Protein AF-A0A949ZL64-F1 (afdb_monomer)

Structure (mmCIF, N/CA/C/O backbone):
data_AF-A0A949ZL64-F1
#
_entry.id   AF-A0A949ZL64-F1
#
loop_
_atom_site.group_PDB
_atom_site.id
_atom_site.type_symbol
_atom_site.label_atom_id
_atom_site.label_alt_id
_atom_site.label_comp_id
_atom_site.label_asym_id
_atom_site.label_entity_id
_atom_site.label_seq_id
_atom_site.pdbx_PDB_ins_code
_atom_site.Cartn_x
_atom_site.Cartn_y
_atom_site.Cartn_z
_atom_site.occupancy
_atom_site.B_iso_or_equiv
_atom_site.auth_seq_id
_atom_site.auth_comp_id
_atom_site.auth_asym_id
_atom_site.auth_atom_id
_atom_site.pdbx_PDB_model_num
ATOM 1 N N . MET A 1 1 ? -40.498 -70.012 92.029 1.00 39.44 1 MET A N 1
ATOM 2 C CA . MET A 1 1 ? -39.501 -69.033 91.533 1.00 39.44 1 MET A CA 1
ATOM 3 C C . MET A 1 1 ? -40.290 -67.925 90.836 1.00 39.44 1 MET A C 1
ATOM 5 O O . MET A 1 1 ? -40.950 -68.224 89.860 1.00 39.44 1 MET A O 1
ATOM 9 N N . SER A 1 2 ? -40.611 -66.829 91.538 1.00 38.97 2 SER A N 1
ATOM 10 C CA . SER A 1 2 ? -39.966 -65.500 91.406 1.00 38.97 2 SER A CA 1
ATOM 11 C C . SER A 1 2 ? -40.132 -64.888 90.006 1.00 38.97 2 SER A C 1
ATOM 13 O O . SER A 1 2 ? -39.756 -65.540 89.050 1.00 38.97 2 SER A O 1
ATOM 15 N N . ARG A 1 3 ? -40.558 -63.645 89.763 1.00 43.00 3 ARG A N 1
ATOM 16 C CA . ARG A 1 3 ? -40.977 -62.482 90.564 1.00 43.00 3 ARG A CA 1
ATOM 17 C C . ARG A 1 3 ? -41.488 -61.445 89.539 1.00 43.00 3 ARG A C 1
ATOM 19 O O . ARG A 1 3 ? -40.850 -61.250 88.518 1.00 43.00 3 ARG A O 1
ATOM 26 N N . THR A 1 4 ? -42.602 -60.791 89.851 1.00 46.31 4 THR A N 1
ATOM 27 C CA . THR A 1 4 ? -42.777 -59.326 89.854 1.00 46.31 4 THR A CA 1
ATOM 28 C C . THR A 1 4 ? -42.333 -58.447 88.656 1.00 46.31 4 THR A C 1
ATOM 30 O O . THR A 1 4 ? -41.154 -58.318 88.358 1.00 46.31 4 THR A O 1
ATOM 33 N N . ARG A 1 5 ? -43.304 -57.612 88.235 1.00 47.88 5 ARG A N 1
ATOM 34 C CA . ARG A 1 5 ? -43.222 -56.245 87.657 1.00 47.88 5 ARG A CA 1
ATOM 35 C C . ARG A 1 5 ? -43.109 -56.104 86.135 1.00 47.88 5 ARG A C 1
ATOM 37 O O . ARG A 1 5 ? -42.028 -56.203 85.582 1.00 47.88 5 ARG A O 1
ATOM 44 N N . LEU A 1 6 ? -44.204 -55.646 85.518 1.00 48.44 6 LEU A N 1
ATOM 45 C CA . LEU A 1 6 ? -44.169 -54.634 84.446 1.00 48.44 6 LEU A CA 1
ATOM 46 C C . LEU A 1 6 ? -45.516 -53.885 84.351 1.00 48.44 6 LEU A C 1
ATOM 48 O O . LEU A 1 6 ? -46.134 -53.749 83.304 1.00 48.44 6 LEU A O 1
ATOM 52 N N . ILE A 1 7 ? -45.963 -53.354 85.495 1.00 53.34 7 ILE A N 1
ATOM 53 C CA . ILE A 1 7 ? -46.906 -52.228 85.559 1.00 53.34 7 ILE A CA 1
ATOM 54 C C . ILE A 1 7 ? -46.050 -50.968 85.367 1.00 53.34 7 ILE A C 1
ATOM 56 O O . ILE A 1 7 ? -45.622 -50.353 86.338 1.00 53.34 7 ILE A O 1
ATOM 60 N N . ALA A 1 8 ? -45.673 -50.661 84.126 1.00 53.50 8 ALA A N 1
ATOM 61 C CA . ALA A 1 8 ? -44.823 -49.502 83.817 1.00 53.50 8 ALA A CA 1
ATOM 62 C C . ALA A 1 8 ? -45.198 -48.778 82.512 1.00 53.50 8 ALA A C 1
ATOM 64 O O . ALA A 1 8 ? -44.499 -47.859 82.106 1.00 53.50 8 ALA A O 1
ATOM 65 N N . PHE A 1 9 ? -46.312 -49.145 81.870 1.00 52.34 9 PHE A N 1
ATOM 66 C CA . PHE A 1 9 ? -46.783 -48.474 80.653 1.00 52.34 9 PHE A CA 1
ATOM 67 C C . PHE A 1 9 ? -47.848 -47.375 80.855 1.00 52.34 9 PHE A C 1
ATOM 69 O O . PHE A 1 9 ? -47.770 -46.378 80.138 1.00 52.34 9 PHE A O 1
ATOM 76 N N . PRO A 1 10 ? -48.784 -47.426 81.832 1.00 54.94 10 PRO A N 1
ATOM 77 C CA . PRO A 1 10 ? -49.753 -46.333 81.979 1.00 54.94 10 PRO A CA 1
ATOM 78 C C . PRO A 1 10 ? -49.163 -45.092 82.674 1.00 54.94 10 PRO A C 1
ATOM 80 O O . PRO A 1 10 ? -49.636 -43.980 82.452 1.00 54.94 10 PRO A O 1
ATOM 83 N N . ALA A 1 11 ? -48.095 -45.252 83.467 1.00 55.69 11 ALA A N 1
ATOM 84 C CA . ALA A 1 11 ? -47.446 -44.141 84.167 1.00 55.69 11 ALA A CA 1
ATOM 85 C C . ALA A 1 11 ? -46.645 -43.226 83.222 1.00 55.69 11 ALA A C 1
ATOM 87 O O . ALA A 1 11 ? -46.622 -42.013 83.419 1.00 55.69 11 ALA A O 1
ATOM 88 N N . LEU A 1 12 ? -46.047 -43.779 82.158 1.00 56.66 12 LEU A N 1
ATOM 89 C CA . LEU A 1 12 ? -45.279 -42.996 81.186 1.00 56.66 12 LEU A CA 1
ATOM 90 C C . LEU A 1 12 ? -46.196 -42.159 80.274 1.00 56.66 12 LEU A C 1
ATOM 92 O O . LEU A 1 12 ? -45.883 -41.012 79.969 1.00 56.66 12 LEU A O 1
ATOM 96 N N . ALA A 1 13 ? -47.363 -42.697 79.899 1.00 59.25 13 ALA A N 1
ATOM 97 C CA . ALA A 1 13 ? -48.357 -41.975 79.102 1.00 59.25 13 ALA A CA 1
ATOM 98 C C . ALA A 1 13 ? -49.019 -40.832 79.892 1.00 59.25 13 ALA A C 1
ATOM 100 O O . ALA A 1 13 ? -49.202 -39.739 79.358 1.00 59.25 13 ALA A O 1
ATOM 101 N N . ALA A 1 14 ? -49.309 -41.046 81.181 1.00 62.88 14 ALA A N 1
ATOM 102 C CA . ALA A 1 14 ? -49.821 -39.994 82.058 1.00 62.88 14 ALA A CA 1
ATOM 103 C C . ALA A 1 14 ? -48.777 -38.887 82.298 1.00 62.88 14 ALA A C 1
ATOM 105 O O . ALA A 1 14 ? -49.118 -37.706 82.296 1.00 62.88 14 ALA A O 1
ATOM 106 N N . MET A 1 15 ? -47.496 -39.247 82.427 1.00 62.47 15 MET A N 1
ATOM 107 C CA . MET A 1 15 ? -46.414 -38.276 82.606 1.00 62.47 15 MET A CA 1
ATOM 108 C C . MET A 1 15 ? -46.145 -37.459 81.330 1.00 62.47 15 MET A C 1
ATOM 110 O O . MET A 1 15 ? -45.867 -36.266 81.426 1.00 62.47 15 MET A O 1
ATOM 114 N N . LEU A 1 16 ? -46.320 -38.047 80.139 1.00 61.97 16 LEU A N 1
ATOM 115 C CA . LEU A 1 16 ? -46.218 -37.323 78.866 1.00 61.97 16 LEU A CA 1
ATOM 116 C C . LEU A 1 16 ? -47.398 -36.357 78.652 1.00 61.97 16 LEU A C 1
ATOM 118 O O . LEU A 1 16 ? -47.202 -35.241 78.178 1.00 61.97 16 LEU A O 1
ATOM 122 N N . LEU A 1 17 ? -48.612 -36.742 79.061 1.00 61.22 17 LEU A N 1
ATOM 123 C CA . LEU A 1 17 ? -49.796 -35.875 79.005 1.00 61.22 17 LEU A CA 1
ATOM 124 C C . LEU A 1 17 ? -49.705 -34.698 79.986 1.00 61.22 17 LEU A C 1
ATOM 126 O O . LEU A 1 17 ? -50.062 -33.578 79.627 1.00 61.22 17 LEU A O 1
ATOM 130 N N . VAL A 1 18 ? -49.160 -34.915 81.188 1.00 66.25 18 VAL A N 1
ATOM 131 C CA . VAL A 1 18 ? -48.896 -33.835 82.154 1.00 66.25 18 VAL A CA 1
ATOM 132 C C . VAL A 1 18 ? -47.763 -32.921 81.674 1.00 66.25 18 VAL A C 1
ATOM 134 O O . VAL A 1 18 ? -47.855 -31.709 81.848 1.00 66.25 18 VAL A O 1
ATOM 137 N N . PHE A 1 19 ? -46.737 -33.454 81.002 1.00 65.00 19 PHE A N 1
ATOM 138 C CA . PHE A 1 19 ? -45.655 -32.647 80.426 1.00 65.00 19 PHE A CA 1
ATOM 139 C C . PHE A 1 19 ? -46.136 -31.771 79.256 1.00 65.00 19 PHE A C 1
ATOM 141 O O . PHE A 1 19 ? -45.794 -30.591 79.184 1.00 65.00 19 PHE A O 1
ATOM 148 N N . VAL A 1 20 ? -46.999 -32.298 78.381 1.00 62.88 20 VAL A N 1
ATOM 149 C CA . VAL A 1 20 ? -47.600 -31.520 77.283 1.00 62.88 20 VAL A CA 1
ATOM 150 C C . VAL A 1 20 ? -48.593 -30.479 77.816 1.00 62.88 20 VAL A C 1
ATOM 152 O O . VAL A 1 20 ? -48.580 -29.341 77.349 1.00 62.88 20 VAL A O 1
ATOM 155 N N . ALA A 1 21 ? -49.384 -30.803 78.845 1.00 59.06 21 ALA A N 1
ATOM 156 C CA . ALA A 1 21 ? -50.302 -29.851 79.478 1.00 59.06 21 ALA A CA 1
ATOM 157 C C . ALA A 1 21 ? -49.583 -28.763 80.306 1.00 59.06 21 ALA A C 1
ATOM 159 O O . ALA A 1 21 ? -50.067 -27.636 80.380 1.00 59.06 21 ALA A O 1
ATOM 160 N N . ALA A 1 22 ? -48.411 -29.056 80.885 1.00 57.75 22 ALA A N 1
ATOM 161 C CA . ALA A 1 22 ? -47.600 -28.079 81.619 1.00 57.75 22 ALA A CA 1
ATOM 162 C C . ALA A 1 22 ? -46.800 -27.133 80.699 1.00 57.75 22 ALA A C 1
ATOM 164 O O . ALA A 1 22 ? -46.472 -26.016 81.110 1.00 57.75 22 ALA A O 1
ATOM 165 N N . HIS A 1 23 ? -46.521 -27.545 79.454 1.00 57.00 23 HIS A N 1
ATOM 166 C CA . HIS A 1 23 ? -45.804 -26.733 78.462 1.00 57.00 23 HIS A CA 1
ATOM 167 C C . HIS A 1 23 ? -46.700 -26.025 77.433 1.00 57.00 23 HIS A C 1
ATOM 169 O O . HIS A 1 23 ? -46.235 -25.097 76.772 1.00 57.00 23 HIS A O 1
ATOM 175 N N . TYR A 1 24 ? -47.994 -26.348 77.360 1.00 45.16 24 TYR A N 1
ATOM 176 C CA . TYR A 1 24 ? -48.993 -25.537 76.658 1.00 45.16 24 TYR A CA 1
ATOM 177 C C . TYR A 1 24 ? -49.557 -24.452 77.587 1.00 45.16 24 TYR A C 1
ATOM 179 O O . TYR A 1 24 ? -50.686 -24.522 78.067 1.00 45.16 24 TYR A O 1
ATOM 187 N N . ARG A 1 25 ? -48.771 -23.402 77.845 1.00 47.44 25 ARG A N 1
ATOM 188 C CA . ARG A 1 25 ? -49.347 -22.139 78.328 1.00 47.44 25 ARG A CA 1
ATOM 189 C C . ARG A 1 25 ? -49.959 -21.425 77.122 1.00 47.44 25 ARG A C 1
ATOM 191 O O . ARG A 1 25 ? -49.195 -21.029 76.241 1.00 47.44 25 ARG A O 1
ATOM 198 N N . PRO A 1 26 ? -51.288 -21.227 77.046 1.00 41.53 26 PRO A N 1
ATOM 199 C CA . PRO A 1 26 ? -51.843 -20.353 76.032 1.00 41.53 26 PRO A CA 1
ATOM 200 C C . PRO A 1 26 ? -51.356 -18.947 76.371 1.00 41.53 26 PRO A C 1
ATOM 202 O O . PRO A 1 26 ? -51.778 -18.341 77.356 1.00 41.53 26 PRO A O 1
ATOM 205 N N . THR A 1 27 ? -50.425 -18.422 75.582 1.00 37.09 27 THR A N 1
ATOM 206 C CA . THR A 1 27 ? -50.165 -16.990 75.564 1.00 37.09 27 THR A CA 1
ATOM 207 C C . THR A 1 27 ? -51.417 -16.337 74.999 1.00 37.09 27 THR A C 1
ATOM 209 O O . THR A 1 27 ? -51.608 -16.219 73.791 1.00 37.09 27 THR A O 1
ATOM 212 N N . ALA A 1 28 ? -52.316 -15.946 75.903 1.00 37.62 28 ALA A N 1
ATOM 213 C CA . ALA A 1 28 ? -53.356 -14.986 75.610 1.00 37.62 28 ALA A CA 1
ATOM 214 C C . ALA A 1 28 ? -52.658 -13.743 75.049 1.00 37.62 28 ALA A C 1
ATOM 216 O O . ALA A 1 28 ? -52.038 -12.968 75.778 1.00 37.62 28 ALA A O 1
ATOM 217 N N . ARG A 1 29 ? -52.706 -13.582 73.724 1.00 32.38 29 ARG A N 1
ATOM 218 C CA . ARG A 1 29 ? -52.407 -12.314 73.070 1.00 32.38 29 ARG A CA 1
ATOM 219 C C . ARG A 1 29 ? -53.444 -11.336 73.605 1.00 32.38 29 ARG A C 1
ATOM 221 O O . ARG A 1 29 ? -54.578 -11.313 73.136 1.00 32.38 29 ARG A O 1
ATOM 228 N N . ALA A 1 30 ? -53.060 -10.556 74.608 1.00 33.50 30 ALA A N 1
ATOM 229 C CA . ALA A 1 30 ? -53.744 -9.319 74.919 1.00 33.50 30 ALA A CA 1
ATOM 230 C C . ALA A 1 30 ? -53.714 -8.490 73.630 1.00 33.50 30 ALA A C 1
ATOM 232 O O . ALA A 1 30 ? -52.664 -7.985 73.227 1.00 33.50 30 ALA A O 1
ATOM 233 N N . SER A 1 31 ? -54.844 -8.426 72.925 1.00 34.91 31 SER A N 1
ATOM 234 C CA . SER A 1 31 ? -55.021 -7.479 71.838 1.00 34.91 31 SER A CA 1
ATOM 235 C C . SER A 1 31 ? -54.909 -6.100 72.468 1.00 34.91 31 SER A C 1
ATOM 237 O O . SER A 1 31 ? -55.838 -5.632 73.126 1.00 34.91 31 SER A O 1
ATOM 239 N N . THR A 1 32 ? -53.756 -5.459 72.314 1.00 39.53 32 THR A N 1
ATOM 240 C CA . THR A 1 32 ? -53.641 -4.020 72.508 1.00 39.53 32 THR A CA 1
ATOM 241 C C . THR A 1 32 ? -54.648 -3.418 71.538 1.00 39.53 32 THR A C 1
ATOM 243 O O . THR A 1 32 ? -54.451 -3.463 70.323 1.00 39.53 32 THR A O 1
ATOM 246 N N . ALA A 1 33 ? -55.796 -2.992 72.063 1.00 43.12 33 ALA A N 1
ATOM 247 C CA . ALA A 1 33 ? -56.895 -2.453 71.285 1.00 43.12 33 ALA A CA 1
ATOM 248 C C . ALA A 1 33 ? -56.421 -1.147 70.640 1.00 43.12 33 ALA A C 1
ATOM 250 O O . ALA A 1 33 ? -56.520 -0.069 71.221 1.00 43.12 33 ALA A O 1
ATOM 251 N N . ARG A 1 34 ? -55.837 -1.246 69.441 1.00 57.81 34 ARG A N 1
ATOM 252 C CA . ARG A 1 34 ? -55.528 -0.084 68.614 1.00 57.81 34 ARG A CA 1
ATOM 253 C C . ARG A 1 34 ? -56.856 0.593 68.288 1.00 57.81 34 ARG A C 1
ATOM 255 O O . ARG A 1 34 ? -57.747 -0.038 67.720 1.00 57.81 34 ARG A O 1
ATOM 262 N N . ARG A 1 35 ? -56.999 1.863 68.676 1.00 61.69 35 ARG A N 1
ATOM 263 C CA . ARG A 1 35 ? -58.206 2.656 68.420 1.00 61.69 35 ARG A CA 1
ATOM 264 C C . ARG A 1 35 ? -58.397 2.789 66.907 1.00 61.69 35 ARG A C 1
ATOM 266 O O . ARG A 1 35 ? -57.575 3.404 66.227 1.00 61.69 35 ARG A O 1
ATOM 273 N N . VAL A 1 36 ? -59.459 2.174 66.394 1.00 69.88 36 VAL A N 1
ATOM 274 C CA . VAL A 1 36 ? -59.884 2.313 64.996 1.00 69.88 36 VAL A CA 1
ATOM 275 C C . VAL A 1 36 ? -60.433 3.726 64.814 1.00 69.88 36 VAL A C 1
ATOM 277 O O . VAL A 1 36 ? -61.291 4.148 65.589 1.00 69.88 36 VAL A O 1
ATOM 280 N N . LEU A 1 37 ? -59.923 4.463 63.827 1.00 75.38 37 LEU A N 1
ATOM 281 C CA . LEU A 1 37 ? -60.405 5.808 63.500 1.00 75.38 37 LEU A CA 1
ATOM 282 C C . LEU A 1 37 ? -61.647 5.736 62.603 1.00 75.38 37 LEU A C 1
ATOM 284 O O . LEU A 1 37 ? -62.651 6.380 62.891 1.00 75.38 37 LEU A O 1
ATOM 288 N N . TYR A 1 38 ? -61.578 4.944 61.533 1.00 78.69 38 TYR A N 1
ATOM 289 C CA . TYR A 1 38 ? -62.667 4.682 60.589 1.00 78.69 38 TYR A CA 1
ATOM 290 C C . TYR A 1 38 ? -62.340 3.436 59.750 1.00 78.69 38 TYR A C 1
ATOM 292 O O . TYR A 1 38 ? -61.216 2.930 59.779 1.00 78.69 38 TYR A O 1
ATOM 300 N N . TYR A 1 39 ? -63.329 2.928 59.025 1.00 80.38 39 TYR A N 1
ATOM 301 C CA . TYR A 1 39 ? -63.223 1.800 58.107 1.00 80.38 39 TYR A CA 1
ATOM 302 C C . TYR A 1 39 ? -63.316 2.295 56.660 1.00 80.38 39 TYR A C 1
ATOM 304 O O . TYR A 1 39 ? -64.099 3.206 56.387 1.00 80.38 39 TYR A O 1
ATOM 312 N N . VAL A 1 40 ? -62.544 1.696 55.752 1.00 82.19 40 VAL A N 1
ATOM 313 C CA . VAL A 1 40 ? -62.477 2.076 54.327 1.00 82.19 40 VAL A CA 1
ATOM 314 C C . VAL A 1 40 ? -62.749 0.863 53.439 1.00 82.19 40 VAL A C 1
ATOM 316 O O . VAL A 1 40 ? -62.419 -0.266 53.820 1.00 82.19 40 VAL A O 1
ATOM 319 N N . ASP A 1 41 ? -63.357 1.094 52.276 1.00 78.75 41 ASP A N 1
ATOM 320 C CA . ASP A 1 41 ? -63.458 0.098 51.206 1.00 78.75 41 ASP A CA 1
ATOM 321 C C . ASP A 1 41 ? -62.117 -0.002 50.443 1.00 78.75 41 ASP A C 1
ATOM 323 O O . ASP A 1 41 ? -61.644 1.009 49.920 1.00 78.75 41 ASP A O 1
ATOM 327 N N . PRO A 1 42 ? -61.485 -1.190 50.350 1.00 70.81 42 PRO A N 1
ATOM 328 C CA . PRO A 1 42 ? -60.239 -1.376 49.606 1.00 70.81 42 PRO A CA 1
ATOM 329 C C . PRO A 1 42 ? -60.293 -0.955 48.131 1.00 70.81 42 PRO A C 1
ATOM 331 O O . PRO A 1 42 ? -59.243 -0.663 47.563 1.00 70.81 42 PRO A O 1
ATOM 334 N N . MET A 1 43 ? -61.479 -0.949 47.511 1.00 75.38 43 MET A N 1
ATOM 335 C CA . MET A 1 43 ? -61.650 -0.596 46.095 1.00 75.38 43 MET A CA 1
ATOM 336 C C . MET A 1 43 ? -62.024 0.875 45.870 1.00 75.38 43 MET A C 1
ATOM 338 O O . MET A 1 43 ? -61.631 1.439 44.850 1.00 75.38 43 MET A O 1
ATOM 342 N N . HIS A 1 44 ? -62.704 1.516 46.825 1.00 71.94 44 HIS A N 1
ATOM 343 C CA . HIS A 1 44 ? -63.059 2.938 46.778 1.00 71.94 44 HIS A CA 1
ATOM 344 C C . HIS A 1 44 ? -62.582 3.654 48.056 1.00 71.94 44 HIS A C 1
ATOM 346 O O . HIS A 1 44 ? -63.337 3.785 49.024 1.00 71.94 44 HIS A O 1
ATOM 352 N N . PRO A 1 45 ? -61.334 4.165 48.070 1.00 67.38 45 PRO A N 1
ATOM 353 C CA . PRO A 1 45 ? -60.716 4.768 49.257 1.00 67.38 45 PRO A CA 1
ATOM 354 C C . PRO A 1 45 ? -61.449 5.997 49.824 1.00 67.38 45 PRO A C 1
ATOM 356 O O . PRO A 1 45 ? -61.211 6.392 50.970 1.00 67.38 45 PRO A O 1
ATOM 359 N N . ASP A 1 46 ? -62.328 6.608 49.028 1.00 71.38 46 ASP A N 1
ATOM 360 C CA . ASP A 1 46 ? -63.094 7.798 49.398 1.00 71.38 46 ASP A CA 1
ATOM 361 C C . ASP A 1 46 ? -64.275 7.482 50.334 1.00 71.38 46 ASP A C 1
ATOM 363 O O . ASP A 1 46 ? -64.705 8.354 51.097 1.00 71.38 46 ASP A O 1
ATOM 367 N N . TYR A 1 47 ? -64.771 6.237 50.350 1.00 73.50 47 TYR A N 1
ATOM 368 C CA . TYR A 1 47 ? -65.845 5.822 51.253 1.00 73.50 47 TYR A CA 1
ATOM 369 C C . TYR A 1 47 ? -65.300 5.487 52.648 1.00 73.50 47 TYR A C 1
ATOM 371 O O . TYR A 1 47 ? -64.524 4.547 52.835 1.00 73.50 47 TYR A O 1
ATOM 379 N N . LYS A 1 48 ? -65.740 6.249 53.658 1.00 78.94 48 LYS A N 1
ATOM 380 C CA . LYS A 1 48 ? -65.320 6.103 55.061 1.00 78.94 48 LYS A CA 1
ATOM 381 C C . LYS A 1 48 ? -66.527 5.857 55.957 1.00 78.94 48 LYS A C 1
ATOM 383 O O . LYS A 1 48 ? -67.450 6.665 55.997 1.00 78.94 48 LYS A O 1
ATOM 388 N N . SER A 1 49 ? -66.491 4.777 56.731 1.00 74.00 49 SER A N 1
ATOM 389 C CA . SER A 1 49 ? -67.532 4.433 57.706 1.00 74.00 49 SER A CA 1
ATOM 390 C C . SER A 1 49 ? -66.979 4.437 59.128 1.00 74.00 49 SER A C 1
ATOM 392 O O . SER A 1 49 ? -65.876 3.961 59.386 1.00 74.00 49 SER A O 1
ATOM 394 N N . SER A 1 50 ? -67.764 4.920 60.090 1.00 74.94 50 SER A N 1
ATOM 395 C CA . SER A 1 50 ? -67.441 4.832 61.521 1.00 74.94 50 SER A CA 1
ATOM 396 C C . SER A 1 50 ? -67.790 3.471 62.138 1.00 74.94 50 SER A C 1
ATOM 398 O O . SER A 1 50 ? -67.406 3.195 63.274 1.00 74.94 50 SER A O 1
ATOM 400 N N . LYS A 1 51 ? -68.501 2.607 61.400 1.00 74.75 51 LYS A N 1
ATOM 401 C CA . LYS A 1 51 ? -68.941 1.280 61.852 1.00 74.75 51 LYS A CA 1
ATOM 402 C C . LYS A 1 51 ? -68.390 0.174 60.943 1.00 74.75 51 LYS A C 1
ATOM 404 O O . LYS A 1 51 ? -68.351 0.365 59.725 1.00 74.75 51 LYS A O 1
ATOM 409 N N . PRO A 1 52 ? -68.017 -0.989 61.506 1.00 77.25 52 PRO A N 1
ATOM 410 C CA . PRO A 1 52 ? -67.688 -2.160 60.703 1.00 77.25 52 PRO A CA 1
ATOM 411 C C . PRO A 1 52 ? -68.926 -2.605 59.918 1.00 77.25 52 PRO A C 1
ATOM 413 O O . PRO A 1 52 ? -70.036 -2.609 60.449 1.00 77.25 52 PRO A O 1
ATOM 416 N N . GLY A 1 53 ? -68.739 -2.981 58.657 1.00 77.50 53 GLY A N 1
ATOM 417 C CA . GLY A 1 53 ? -69.848 -3.350 57.787 1.00 77.50 53 GLY A CA 1
ATOM 418 C C . GLY A 1 53 ? -69.398 -3.752 56.393 1.00 77.50 53 GLY A C 1
ATOM 419 O O . GLY A 1 53 ? -68.202 -3.861 56.114 1.00 77.50 53 GLY A O 1
ATOM 420 N N . ILE A 1 54 ? -70.386 -3.992 55.542 1.00 78.44 54 ILE A N 1
ATOM 421 C CA . ILE A 1 54 ? -70.206 -4.203 54.112 1.00 78.44 54 ILE A CA 1
ATOM 422 C C . ILE A 1 54 ? -70.459 -2.864 53.416 1.00 78.44 54 ILE A C 1
ATOM 424 O O . ILE A 1 54 ? -71.411 -2.165 53.769 1.00 78.44 54 ILE A O 1
ATOM 428 N N . ALA A 1 55 ? -69.594 -2.497 52.476 1.00 74.38 55 ALA A N 1
ATOM 429 C CA . ALA A 1 55 ? -69.730 -1.268 51.714 1.00 74.38 55 ALA A CA 1
ATOM 430 C C . ALA A 1 55 ? -71.012 -1.334 50.845 1.00 74.38 55 ALA A C 1
ATOM 432 O O . ALA A 1 55 ? -71.232 -2.342 50.164 1.00 74.38 55 ALA A O 1
ATOM 433 N N . PRO A 1 56 ? -71.898 -0.322 50.904 1.00 69.69 56 PRO A N 1
ATOM 434 C CA . PRO A 1 56 ? -73.207 -0.353 50.241 1.00 69.69 56 PRO A CA 1
ATOM 435 C C . PRO A 1 56 ? -73.134 -0.252 48.708 1.00 69.69 56 PRO A C 1
ATOM 437 O O . PRO A 1 56 ? -74.115 -0.533 48.029 1.00 69.69 56 PRO A O 1
ATOM 440 N N . ASP A 1 57 ? -71.986 0.153 48.177 1.00 64.19 57 ASP A N 1
ATOM 441 C CA . ASP A 1 57 ? -71.671 0.357 46.766 1.00 64.19 57 ASP A CA 1
ATOM 442 C C . ASP A 1 57 ? -71.078 -0.890 46.092 1.00 64.19 57 ASP A C 1
ATOM 444 O O . ASP A 1 57 ? -71.469 -1.222 44.975 1.00 64.19 57 ASP A O 1
ATOM 448 N N . CYS A 1 58 ? -70.169 -1.605 46.761 1.00 69.12 58 CYS A N 1
ATOM 449 C CA . CYS A 1 58 ? -69.428 -2.718 46.150 1.00 69.12 58 CYS A CA 1
ATOM 450 C C . CYS A 1 58 ? -69.607 -4.075 46.854 1.00 69.12 58 CYS A C 1
ATOM 452 O O . CYS A 1 58 ? -69.094 -5.089 46.381 1.00 69.12 58 CYS A O 1
ATOM 454 N N . GLY A 1 59 ? -70.323 -4.126 47.983 1.00 73.00 59 GLY A N 1
ATOM 455 C CA . GLY A 1 59 ? -70.618 -5.378 48.685 1.00 73.00 59 GLY A CA 1
ATOM 456 C C . GLY A 1 59 ? -69.420 -6.016 49.407 1.00 73.00 59 GLY A C 1
ATOM 457 O O . GLY A 1 59 ? -69.535 -7.140 49.900 1.00 73.00 59 GLY A O 1
ATOM 458 N N . MET A 1 60 ? -68.286 -5.316 49.521 1.00 74.31 60 MET A N 1
ATOM 459 C CA . MET A 1 60 ? -67.063 -5.814 50.164 1.00 74.31 60 MET A CA 1
ATOM 460 C C . MET A 1 60 ? -66.965 -5.415 51.644 1.00 74.31 60 MET A C 1
ATOM 462 O O . MET A 1 60 ? -67.517 -4.409 52.089 1.00 74.31 60 MET A O 1
ATOM 466 N N . LYS A 1 61 ? -66.258 -6.223 52.444 1.00 76.12 61 LYS A N 1
ATOM 467 C CA . LYS A 1 61 ? -66.099 -6.006 53.891 1.00 76.12 61 LYS A CA 1
ATOM 468 C C . LYS A 1 61 ? -65.101 -4.877 54.166 1.00 76.12 61 LYS A C 1
ATOM 470 O O . LYS A 1 61 ? -63.945 -4.967 53.763 1.00 76.12 61 LYS A O 1
ATOM 475 N N . LEU A 1 62 ? -65.532 -3.858 54.905 1.00 80.75 62 LEU A N 1
ATOM 476 C CA . LEU A 1 62 ? -64.717 -2.681 55.208 1.00 80.75 62 LEU A CA 1
ATOM 477 C C . LEU A 1 62 ? -63.536 -3.017 56.140 1.00 80.75 62 LEU A C 1
ATOM 479 O O . LEU A 1 62 ? -63.684 -3.780 57.102 1.00 80.75 62 LEU A O 1
ATOM 483 N N . VAL A 1 63 ? -62.372 -2.408 55.885 1.00 78.12 63 VAL A N 1
ATOM 484 C CA . VAL A 1 63 ? -61.111 -2.664 56.608 1.00 78.12 63 VAL A CA 1
ATOM 485 C C . VAL A 1 63 ? -60.804 -1.517 57.590 1.00 78.12 63 VAL A C 1
ATOM 487 O O . VAL A 1 63 ? -60.902 -0.354 57.197 1.00 78.12 63 VAL A O 1
ATOM 490 N N . PRO A 1 64 ? -60.451 -1.794 58.866 1.00 78.88 64 PRO A N 1
ATOM 491 C CA . PRO A 1 64 ? -60.181 -0.758 59.869 1.00 78.88 64 PRO A CA 1
ATOM 492 C C . PRO A 1 64 ? -58.834 -0.050 59.664 1.00 78.88 64 PRO A C 1
ATOM 494 O O . PRO A 1 64 ? -57.798 -0.699 59.515 1.00 78.88 64 PRO A O 1
ATOM 497 N N . VAL A 1 65 ? -58.836 1.283 59.770 1.00 73.69 65 VAL A N 1
ATOM 498 C CA . VAL A 1 65 ? -57.631 2.129 59.801 1.00 73.69 65 VAL A CA 1
ATOM 499 C C . VAL A 1 65 ? -57.346 2.563 61.242 1.00 73.69 65 VAL A C 1
ATOM 501 O O . VAL A 1 65 ? -58.219 3.093 61.937 1.00 73.69 65 VAL A O 1
ATOM 504 N N . TYR A 1 66 ? -56.118 2.335 61.709 1.00 76.06 66 TYR A N 1
ATOM 505 C CA . TYR A 1 66 ? -55.692 2.588 63.089 1.00 76.06 66 TYR A CA 1
ATOM 506 C C . TYR A 1 66 ? -54.894 3.891 63.210 1.00 76.06 66 TYR A C 1
ATOM 508 O O . TYR A 1 66 ? -54.118 4.228 62.319 1.00 76.06 66 TYR A O 1
ATOM 516 N N . ALA A 1 67 ? -55.030 4.598 64.335 1.00 54.81 67 ALA A N 1
ATOM 517 C CA . ALA A 1 67 ? -54.162 5.733 64.648 1.00 54.81 67 ALA A CA 1
ATOM 518 C C . ALA A 1 67 ? -52.727 5.251 64.950 1.00 54.81 67 ALA A C 1
ATOM 520 O O . ALA A 1 67 ? -52.530 4.421 65.842 1.00 54.81 67 ALA A O 1
ATOM 521 N N . ALA A 1 68 ? -51.727 5.770 64.232 1.00 41.56 68 ALA A N 1
ATOM 522 C CA . ALA A 1 68 ? -50.329 5.669 64.650 1.00 41.56 68 ALA A CA 1
ATOM 523 C C . ALA A 1 68 ? -50.123 6.516 65.920 1.00 41.56 68 ALA A C 1
ATOM 525 O O . ALA A 1 68 ? -50.698 7.596 66.051 1.00 41.56 68 ALA A O 1
ATOM 526 N N . ALA A 1 69 ? -49.364 5.984 66.877 1.00 33.31 69 ALA A N 1
ATOM 527 C CA . ALA A 1 69 ? -49.222 6.523 68.225 1.00 33.31 69 ALA A CA 1
ATOM 528 C C . ALA A 1 69 ? -48.646 7.954 68.232 1.00 33.31 69 ALA A C 1
ATOM 530 O O . ALA A 1 69 ? -47.477 8.161 67.923 1.00 33.31 69 ALA A O 1
ATOM 531 N N . LEU A 1 70 ? -49.475 8.920 68.628 1.00 34.78 70 LEU A N 1
ATOM 532 C CA . LEU A 1 70 ? -49.086 10.263 69.053 1.00 34.78 70 LEU A CA 1
ATOM 533 C C . LEU A 1 70 ? -48.999 10.256 70.582 1.00 34.78 70 LEU A C 1
ATOM 535 O O . LEU A 1 70 ? -50.005 10.017 71.251 1.00 34.78 70 LEU A O 1
ATOM 539 N N . GLY A 1 71 ? -47.800 10.478 71.121 1.00 31.53 71 GLY A N 1
ATOM 540 C CA . GLY A 1 71 ? -47.575 10.539 72.564 1.00 31.53 71 GLY A CA 1
ATOM 541 C C . GLY A 1 71 ? -46.104 10.636 72.963 1.00 31.53 71 GLY A C 1
ATOM 542 O O . GLY A 1 71 ? -45.607 9.734 73.628 1.00 31.53 71 GLY A O 1
ATOM 543 N N . ALA A 1 72 ? -45.421 11.708 72.555 1.00 28.77 72 ALA A N 1
ATOM 544 C CA . ALA A 1 72 ? -44.264 12.274 73.253 1.00 28.77 72 ALA A CA 1
ATOM 545 C C . ALA A 1 72 ? -44.122 13.749 72.828 1.00 28.77 72 ALA A C 1
ATOM 547 O O . ALA A 1 72 ? -44.079 14.047 71.636 1.00 28.77 72 ALA A O 1
ATOM 548 N N . GLU A 1 73 ? -44.150 14.642 73.815 1.00 29.77 73 GLU A N 1
ATOM 549 C CA . GLU A 1 73 ? -44.057 16.106 73.710 1.00 29.77 73 GLU A CA 1
ATOM 550 C C . GLU A 1 73 ? -42.687 16.580 73.165 1.00 29.77 73 GLU A C 1
ATOM 552 O O . GLU A 1 73 ? -41.730 15.799 73.151 1.00 29.77 73 GLU A O 1
ATOM 557 N N . PRO A 1 74 ? -42.594 17.832 72.676 1.00 44.62 74 PRO A N 1
ATOM 558 C CA . PRO A 1 74 ? -41.525 18.298 71.805 1.00 44.62 74 PRO A CA 1
ATOM 559 C C . PRO A 1 74 ? -40.363 18.886 72.607 1.00 44.62 74 PRO A C 1
ATOM 561 O O . PRO A 1 74 ? -40.568 19.838 73.342 1.00 44.62 74 PRO A O 1
ATOM 564 N N . ASP A 1 75 ? -39.155 18.353 72.430 1.00 34.91 75 ASP A N 1
ATOM 565 C CA . ASP A 1 75 ? -37.906 19.124 72.453 1.00 34.91 75 ASP A CA 1
ATOM 566 C C . ASP A 1 75 ? -36.751 18.251 71.916 1.00 34.91 75 ASP A C 1
ATOM 568 O O . ASP A 1 75 ? -36.710 17.036 72.107 1.00 34.91 75 ASP A O 1
ATOM 572 N N . ASP A 1 76 ? -35.840 18.880 71.169 1.00 33.00 76 ASP A N 1
ATOM 573 C CA . ASP A 1 76 ? -34.547 18.347 70.700 1.00 33.00 76 ASP A CA 1
ATOM 574 C C . ASP A 1 76 ? -34.513 17.246 69.612 1.00 33.00 76 ASP A C 1
ATOM 576 O O . ASP A 1 76 ? -33.622 16.389 69.586 1.00 33.00 76 ASP A O 1
ATOM 580 N N . ALA A 1 77 ? -35.402 17.318 68.613 1.00 35.78 77 ALA A N 1
ATOM 581 C CA . ALA A 1 77 ? -35.297 16.518 67.375 1.00 35.78 77 ALA A CA 1
ATOM 582 C C . ALA A 1 77 ? -35.158 17.340 66.074 1.00 35.78 77 ALA A C 1
ATOM 584 O O . ALA A 1 77 ? -35.132 16.771 64.982 1.00 35.78 77 ALA A O 1
ATOM 585 N N . ALA A 1 78 ? -35.012 18.667 66.155 1.00 34.25 78 ALA A N 1
ATOM 586 C CA . ALA A 1 78 ? -34.867 19.530 64.974 1.00 34.25 78 ALA A CA 1
ATOM 587 C C . ALA A 1 78 ? -33.453 19.523 64.348 1.00 34.25 78 ALA A C 1
ATOM 589 O O . ALA A 1 78 ? -33.249 20.103 63.286 1.00 34.25 78 ALA A O 1
ATOM 590 N N . SER A 1 79 ? -32.480 18.836 64.956 1.00 36.50 79 SER A N 1
ATOM 591 C CA . SER A 1 79 ? -31.089 18.766 64.475 1.00 36.50 79 SER A CA 1
ATOM 592 C C . SER A 1 79 ? -30.617 17.359 64.079 1.00 36.50 79 SER A C 1
ATOM 594 O O . SER A 1 79 ? -29.453 17.190 63.736 1.00 36.50 79 SER A O 1
ATOM 596 N N . ARG A 1 80 ? -31.506 16.351 64.044 1.00 34.75 80 ARG A N 1
ATOM 597 C CA . ARG A 1 80 ? -31.203 15.016 63.466 1.00 34.75 80 ARG A CA 1
ATOM 598 C C . ARG A 1 80 ? -32.155 14.566 62.351 1.00 34.75 80 ARG A C 1
ATOM 600 O O . ARG A 1 80 ? -31.986 13.484 61.802 1.00 34.75 80 ARG A O 1
ATOM 607 N N . ALA A 1 81 ? -33.127 15.398 61.975 1.00 32.66 81 ALA A N 1
ATOM 608 C CA . ALA A 1 81 ? -34.066 15.107 60.887 1.00 32.66 81 ALA A CA 1
ATOM 609 C C . ALA A 1 81 ? -33.579 15.569 59.497 1.00 32.66 81 ALA A C 1
ATOM 611 O O . ALA A 1 81 ? -34.269 15.331 58.510 1.00 32.66 81 ALA A O 1
ATOM 612 N N . ASN A 1 82 ? -32.399 16.199 59.398 1.00 33.56 82 ASN A N 1
ATOM 613 C CA . ASN A 1 82 ? -31.873 16.722 58.129 1.00 33.56 82 ASN A CA 1
ATOM 614 C C . ASN A 1 82 ? -30.691 15.926 57.539 1.00 33.56 82 ASN A C 1
ATOM 616 O O . ASN A 1 82 ? -30.061 16.388 56.596 1.00 33.56 82 ASN A O 1
ATOM 620 N N . GLU A 1 83 ? -30.402 14.723 58.051 1.00 32.72 83 GLU A N 1
ATOM 621 C CA . GLU A 1 83 ? -29.378 13.829 57.467 1.00 32.72 83 GLU A CA 1
ATOM 622 C C . GLU A 1 83 ? -29.932 12.479 56.978 1.00 32.72 83 GLU A C 1
ATOM 624 O O . GLU A 1 83 ? -29.272 11.790 56.207 1.00 32.72 83 GLU A O 1
ATOM 629 N N . SER A 1 84 ? -31.165 12.096 57.332 1.00 38.94 84 SER A N 1
ATOM 630 C CA . SER A 1 84 ? -31.719 10.777 56.972 1.00 38.94 84 SER A CA 1
ATOM 631 C C . SER A 1 84 ? -32.725 10.775 55.815 1.00 38.94 84 SER A C 1
ATOM 633 O O . SER A 1 84 ? -33.223 9.714 55.454 1.00 38.94 84 SER A O 1
ATOM 635 N N . SER A 1 85 ? -33.006 11.928 55.195 1.00 38.00 85 SER A N 1
ATOM 636 C CA . SER A 1 85 ? -33.956 12.035 54.067 1.00 38.00 85 SER A CA 1
ATOM 637 C C . SER A 1 85 ? -33.320 12.472 52.739 1.00 38.00 85 SER A C 1
ATOM 639 O O . SER A 1 85 ? -34.032 12.810 51.799 1.00 38.00 85 SER A O 1
ATOM 641 N N . ALA A 1 86 ? -31.988 12.440 52.630 1.00 34.31 86 ALA A N 1
ATOM 642 C CA . ALA A 1 86 ? -31.276 12.748 51.383 1.00 34.31 86 ALA A CA 1
ATOM 643 C C . ALA A 1 86 ? -30.906 11.505 50.546 1.00 34.31 86 ALA A C 1
ATOM 645 O O . ALA A 1 86 ? -30.463 11.642 49.407 1.00 34.31 86 ALA A O 1
ATOM 646 N N . HIS A 1 87 ? -31.111 10.296 51.072 1.00 41.31 87 HIS A N 1
ATOM 647 C CA . HIS A 1 87 ? -30.680 9.057 50.427 1.00 41.31 87 HIS A CA 1
ATOM 648 C C . HIS A 1 87 ? -31.860 8.325 49.793 1.00 41.31 87 HIS A C 1
ATOM 650 O O . HIS A 1 87 ? -32.515 7.477 50.395 1.00 41.31 87 HIS A O 1
ATOM 656 N N . ALA A 1 88 ? -32.119 8.688 48.541 1.00 50.00 88 ALA A N 1
ATOM 657 C CA . ALA A 1 88 ? -32.976 7.981 47.601 1.00 50.00 88 ALA A CA 1
ATOM 658 C C . ALA A 1 88 ? -32.347 6.616 47.223 1.00 50.00 88 ALA A C 1
ATOM 660 O O . ALA A 1 88 ? -31.928 6.414 46.084 1.00 50.00 88 ALA A O 1
ATOM 661 N N . GLY A 1 89 ? -32.238 5.698 48.186 1.00 55.44 89 GLY A N 1
ATOM 662 C CA . GLY A 1 89 ? -31.625 4.378 48.021 1.00 55.44 89 GLY A CA 1
ATOM 663 C C . GLY A 1 89 ? -32.619 3.235 48.191 1.00 55.44 89 GLY A C 1
ATOM 664 O O . GLY A 1 89 ? -33.519 3.298 49.028 1.00 55.44 89 GLY A O 1
ATOM 665 N N . VAL A 1 90 ? -32.439 2.169 47.412 1.00 65.06 90 VAL A N 1
ATOM 666 C CA . VAL A 1 90 ? -33.173 0.915 47.599 1.00 65.06 90 VAL A CA 1
ATOM 667 C C . VAL A 1 90 ? -32.548 0.178 48.780 1.00 65.06 90 VAL A C 1
ATOM 669 O O . VAL A 1 90 ? -31.368 -0.187 48.743 1.00 65.06 90 VAL A O 1
ATOM 672 N N . GLN A 1 91 ? -33.332 -0.031 49.838 1.00 66.56 91 GLN A N 1
ATOM 673 C CA . GLN A 1 91 ? -32.896 -0.764 51.025 1.00 66.56 91 GLN A CA 1
ATOM 674 C C . GLN A 1 91 ? -32.933 -2.273 50.748 1.00 66.56 91 GLN A C 1
ATOM 676 O O . GLN A 1 91 ? -33.949 -2.926 50.963 1.00 66.56 91 GLN A O 1
ATOM 681 N N . LEU A 1 92 ? -31.825 -2.842 50.267 1.00 66.50 92 LEU A N 1
ATOM 682 C CA . LEU A 1 92 ? -31.634 -4.297 50.237 1.00 66.50 92 LEU A CA 1
ATOM 683 C C . LEU A 1 92 ? -30.879 -4.740 51.493 1.00 66.50 92 LEU A C 1
ATOM 685 O O . LEU A 1 92 ? -29.755 -4.289 51.723 1.00 66.50 92 LEU A O 1
ATOM 689 N N . SER A 1 93 ? -31.460 -5.660 52.269 1.00 67.88 93 SER A N 1
ATOM 690 C CA . SER A 1 93 ? -30.775 -6.301 53.398 1.00 67.88 93 SER A CA 1
ATOM 691 C C . SER A 1 93 ? -29.582 -7.140 52.921 1.00 67.88 93 SER A C 1
ATOM 693 O O . SER A 1 93 ? -29.584 -7.652 51.801 1.00 67.88 93 SER A O 1
ATOM 695 N N . ALA A 1 94 ? -28.562 -7.309 53.768 1.00 69.19 94 ALA A N 1
ATOM 696 C CA . ALA A 1 94 ? -27.374 -8.104 53.435 1.00 69.19 94 ALA A CA 1
ATOM 697 C C . ALA A 1 94 ? -27.730 -9.548 53.020 1.00 69.19 94 ALA A C 1
ATOM 699 O O . ALA A 1 94 ? -27.174 -10.068 52.054 1.00 69.19 94 ALA A O 1
ATOM 700 N N . ASP A 1 95 ? -28.732 -10.147 53.671 1.00 69.25 95 ASP A N 1
ATOM 701 C CA . ASP A 1 95 ? -29.236 -11.483 53.336 1.00 69.25 95 ASP A CA 1
ATOM 702 C C . ASP A 1 95 ? -29.870 -11.529 51.936 1.00 69.25 95 ASP A C 1
ATOM 704 O O . ASP A 1 95 ? -29.641 -12.471 51.178 1.00 69.25 95 ASP A O 1
ATOM 708 N N . ALA A 1 96 ? -30.619 -10.486 51.552 1.00 67.88 96 ALA A N 1
ATOM 709 C CA . ALA A 1 96 ? -31.195 -10.368 50.214 1.00 67.88 96 ALA A CA 1
ATOM 710 C C . ALA A 1 96 ? -30.111 -10.138 49.149 1.00 67.88 96 ALA A C 1
ATOM 712 O O . ALA A 1 96 ? -30.173 -10.734 48.076 1.00 67.88 96 ALA A O 1
ATOM 713 N N . GLN A 1 97 ? -29.083 -9.335 49.447 1.00 70.62 97 GLN A N 1
ATOM 714 C CA . GLN A 1 97 ? -27.948 -9.123 48.538 1.00 70.62 97 GLN A CA 1
ATOM 715 C C . GLN A 1 97 ? -27.196 -10.428 48.257 1.00 70.62 97 GLN A C 1
ATOM 717 O O . GLN A 1 97 ? -26.845 -10.707 47.108 1.00 70.62 97 GLN A O 1
ATOM 722 N N . GLN A 1 98 ? -26.997 -11.249 49.289 1.00 72.81 98 GLN A N 1
ATOM 723 C CA . GLN A 1 98 ? -26.303 -12.527 49.174 1.00 72.81 98 GLN A CA 1
ATOM 724 C C . GLN A 1 98 ? -27.161 -13.594 48.476 1.00 72.81 98 GLN A C 1
ATOM 726 O O . GLN A 1 98 ? -26.639 -14.338 47.646 1.00 72.81 98 GLN A O 1
ATOM 731 N N . ALA A 1 99 ? -28.475 -13.624 48.728 1.00 70.06 99 ALA A N 1
ATOM 732 C CA . ALA A 1 99 ? -29.416 -14.507 48.034 1.00 70.06 99 ALA A CA 1
ATOM 733 C C . ALA A 1 99 ? -29.568 -14.170 46.538 1.00 70.06 99 ALA A C 1
ATOM 735 O O . ALA A 1 99 ? -29.738 -15.070 45.717 1.00 70.06 99 ALA A O 1
ATOM 736 N N . LEU A 1 100 ? -29.468 -12.886 46.176 1.00 70.25 100 LEU A N 1
ATOM 737 C CA . LEU A 1 100 ? -29.534 -12.397 44.792 1.00 70.25 100 LEU A CA 1
ATOM 738 C C . LEU A 1 100 ? -28.187 -12.475 44.051 1.00 70.25 100 LEU A C 1
ATOM 740 O O . LEU A 1 100 ? -28.120 -12.138 42.870 1.00 70.25 100 LEU A O 1
ATOM 744 N N . GLY A 1 101 ? -27.111 -12.904 44.722 1.00 78.06 101 GLY A N 1
ATOM 745 C CA . GLY A 1 101 ? -25.780 -13.021 44.121 1.00 78.06 101 GLY A CA 1
ATOM 746 C C . GLY A 1 101 ? -25.165 -11.679 43.708 1.00 78.06 101 GLY A C 1
ATOM 747 O O . GLY A 1 101 ? -24.335 -11.643 42.797 1.00 78.06 101 GLY A O 1
ATOM 748 N N . ILE A 1 102 ? -25.563 -10.580 44.356 1.00 82.06 102 ILE A N 1
ATOM 749 C CA . ILE A 1 102 ? -25.079 -9.237 44.032 1.00 82.06 102 ILE A CA 1
ATOM 750 C C . ILE A 1 102 ? -23.599 -9.141 44.401 1.00 82.06 102 ILE A C 1
ATOM 752 O O . ILE A 1 102 ? -23.209 -9.346 45.551 1.00 82.06 102 ILE A O 1
ATOM 756 N N . ARG A 1 103 ? -22.763 -8.802 43.417 1.00 85.94 103 ARG A N 1
ATOM 757 C CA . ARG A 1 103 ? -21.340 -8.515 43.629 1.00 85.94 103 ARG A CA 1
ATOM 758 C C . ARG A 1 103 ? -21.101 -7.025 43.504 1.00 85.94 103 ARG A C 1
ATOM 760 O O . ARG A 1 103 ? -21.699 -6.372 42.653 1.00 85.94 103 ARG A O 1
ATOM 767 N N . MET A 1 104 ? -20.214 -6.514 44.347 1.00 87.06 104 MET A N 1
ATOM 768 C CA . MET A 1 104 ? -19.739 -5.138 44.285 1.00 87.06 104 MET A CA 1
ATOM 769 C C . MET A 1 104 ? -18.341 -5.116 43.670 1.00 87.06 104 MET A C 1
ATOM 771 O O . MET A 1 104 ? -17.557 -6.048 43.849 1.00 87.06 104 MET A O 1
ATOM 775 N N . ALA A 1 105 ? -18.024 -4.049 42.952 1.00 89.62 105 ALA A N 1
ATOM 776 C CA . ALA A 1 105 ? -16.698 -3.766 42.433 1.00 89.62 105 ALA A CA 1
ATOM 777 C C . ALA A 1 105 ? -16.307 -2.334 42.783 1.00 89.62 105 ALA A C 1
ATOM 779 O O . ALA A 1 105 ? -17.146 -1.435 42.806 1.00 89.62 105 ALA A O 1
ATOM 780 N N . ARG A 1 106 ? -15.020 -2.111 43.036 1.00 91.88 106 ARG A N 1
ATOM 781 C CA . ARG A 1 106 ? -14.507 -0.779 43.336 1.00 91.88 106 ARG A CA 1
ATOM 782 C C . ARG A 1 106 ? -14.288 0.023 42.051 1.00 91.88 106 ARG A C 1
ATOM 784 O O . ARG A 1 106 ? -13.803 -0.504 41.046 1.00 91.88 106 ARG A O 1
ATOM 791 N N . VAL A 1 107 ? -14.630 1.308 42.101 1.00 92.25 107 VAL A N 1
ATOM 792 C CA . VAL A 1 107 ? -14.267 2.293 41.081 1.00 92.25 107 VAL A CA 1
ATOM 793 C C . VAL A 1 107 ? -12.773 2.564 41.198 1.00 92.25 107 VAL A C 1
ATOM 795 O O . VAL A 1 107 ? -12.300 3.085 42.210 1.00 92.25 107 VAL A O 1
ATOM 798 N N . GLU A 1 108 ? -12.034 2.225 40.151 1.00 89.75 108 GLU A N 1
ATOM 799 C CA . GLU A 1 108 ? -10.576 2.335 40.119 1.00 89.75 108 GLU A CA 1
ATOM 800 C C . GLU A 1 108 ? -10.143 3.256 38.991 1.00 89.75 108 GLU A C 1
ATOM 802 O O . GLU A 1 108 ? -10.728 3.255 37.901 1.00 89.75 108 GLU A O 1
ATOM 807 N N . LYS A 1 109 ? -9.096 4.040 39.243 1.00 86.88 109 LYS A N 1
ATOM 808 C CA . LYS A 1 109 ? -8.464 4.838 38.205 1.00 86.88 109 LYS A CA 1
ATOM 809 C C . LYS A 1 109 ? -7.473 3.965 37.446 1.00 86.88 109 LYS A C 1
ATOM 811 O O . LYS A 1 109 ? -6.413 3.619 37.958 1.00 86.88 109 LYS A O 1
ATOM 816 N N . THR A 1 110 ? -7.813 3.628 36.211 1.00 81.44 110 THR A N 1
ATOM 817 C CA . THR A 1 110 ? -6.989 2.766 35.364 1.00 81.44 110 THR A CA 1
ATOM 818 C C . THR A 1 110 ? -6.611 3.518 34.097 1.00 81.44 110 THR A C 1
ATOM 820 O O . THR A 1 110 ? -7.424 4.215 33.489 1.00 81.44 110 THR A O 1
ATOM 823 N N . SER A 1 111 ? -5.354 3.377 33.701 1.00 79.56 111 SER A N 1
ATOM 824 C CA . SER A 1 111 ? -4.890 3.592 32.332 1.00 79.56 111 SER A CA 1
ATOM 825 C C . SER A 1 111 ? -4.476 2.242 31.776 1.00 79.56 111 SER A C 1
ATOM 827 O O . SER A 1 111 ? -3.869 1.454 32.503 1.00 79.56 111 SER A O 1
ATOM 829 N N . GLY A 1 112 ? -4.756 1.978 30.508 1.00 70.69 112 GLY A N 1
ATOM 830 C CA . GLY A 1 112 ? -4.398 0.704 29.905 1.00 70.69 112 GLY A CA 1
ATOM 831 C C . GLY A 1 112 ? -4.209 0.811 28.399 1.00 70.69 112 GLY A C 1
ATOM 832 O O . GLY A 1 112 ? -4.777 1.714 27.774 1.00 70.69 112 GLY A O 1
ATOM 833 N N . PRO A 1 113 ? -3.400 -0.083 27.813 1.00 72.31 113 PRO A N 1
ATOM 834 C CA . PRO A 1 113 ? -3.406 -0.276 26.378 1.00 72.31 113 PRO A CA 1
ATOM 835 C C . PRO A 1 113 ? -4.771 -0.838 25.962 1.00 72.31 113 PRO A C 1
ATOM 837 O O . PRO A 1 113 ? -5.266 -1.797 26.554 1.00 72.31 113 PRO A O 1
ATOM 840 N N . GLN A 1 114 ? -5.384 -0.227 24.957 1.00 79.81 114 GLN A N 1
ATOM 841 C CA . GLN A 1 114 ? -6.580 -0.732 24.304 1.00 79.81 114 GLN A CA 1
ATOM 842 C C . GLN A 1 114 ? -6.228 -1.112 22.872 1.00 79.81 114 GLN A C 1
ATOM 844 O O . GLN A 1 114 ? -5.772 -0.272 22.099 1.00 79.81 114 GLN A O 1
ATOM 849 N N . ASP A 1 115 ? -6.488 -2.364 22.509 1.00 84.25 115 ASP A N 1
ATOM 850 C CA . ASP A 1 115 ? -6.317 -2.818 21.135 1.00 84.25 115 ASP A CA 1
ATOM 851 C C . ASP A 1 115 ? -7.518 -2.388 20.297 1.00 84.25 115 ASP A C 1
ATOM 853 O O . ASP A 1 115 ? -8.632 -2.898 20.450 1.00 84.25 115 ASP A O 1
ATOM 857 N N . VAL A 1 116 ? -7.282 -1.453 19.382 1.00 87.19 116 VAL A N 1
ATOM 858 C CA . VAL A 1 116 ? -8.256 -1.078 18.363 1.00 87.19 116 VAL A CA 1
ATOM 859 C C . VAL A 1 116 ? -8.059 -1.975 17.153 1.00 87.19 116 VAL A C 1
ATOM 861 O O . VAL A 1 116 ? -6.952 -2.124 16.636 1.00 87.19 116 VAL A O 1
ATOM 864 N N . ARG A 1 117 ? -9.152 -2.594 16.708 1.00 90.56 117 ARG A N 1
ATOM 865 C CA . ARG A 1 117 ? -9.173 -3.446 15.520 1.00 90.56 117 ARG A CA 1
ATOM 866 C C . ARG A 1 117 ? -9.738 -2.656 14.354 1.00 90.56 117 ARG A C 1
ATOM 868 O O . ARG A 1 117 ? -10.868 -2.184 14.435 1.00 90.56 117 ARG A O 1
ATOM 875 N N . LEU A 1 118 ? -8.958 -2.538 13.289 1.00 91.88 118 LEU A N 1
ATOM 876 C CA . LEU A 1 118 ? -9.337 -1.845 12.065 1.00 91.88 118 LEU A CA 1
ATOM 877 C C . LEU A 1 118 ? -9.228 -2.799 10.879 1.00 91.88 118 LEU A C 1
ATOM 879 O O . LEU A 1 118 ? -8.418 -3.729 10.880 1.00 91.88 118 LEU A O 1
ATOM 883 N N . LEU A 1 119 ? -10.034 -2.540 9.857 1.00 93.25 119 LEU A N 1
ATOM 884 C CA . LEU A 1 119 ? -9.876 -3.165 8.553 1.00 93.25 119 LEU A CA 1
ATOM 885 C C . LEU A 1 119 ? -8.937 -2.289 7.720 1.00 93.25 119 LEU A C 1
ATOM 887 O O . LEU A 1 119 ? -9.195 -1.101 7.536 1.00 93.25 119 LEU A O 1
ATOM 891 N N . GLY A 1 120 ? -7.843 -2.873 7.246 1.00 94.75 120 GLY A N 1
ATOM 892 C CA . GLY A 1 120 ? -6.889 -2.216 6.362 1.00 94.75 120 GLY A CA 1
ATOM 893 C C . GLY A 1 120 ? -6.960 -2.772 4.946 1.00 94.75 120 GLY A C 1
ATOM 894 O O . GLY A 1 120 ? -7.297 -3.940 4.747 1.00 94.75 120 GLY A O 1
ATOM 895 N N . ARG A 1 121 ? -6.593 -1.950 3.964 1.00 96.31 121 ARG A N 1
ATOM 896 C CA . ARG A 1 121 ? -6.330 -2.372 2.585 1.00 96.31 121 ARG A CA 1
ATOM 897 C C . ARG A 1 121 ? -4.858 -2.164 2.254 1.00 96.31 121 ARG A C 1
ATOM 899 O O . ARG A 1 121 ? -4.311 -1.093 2.518 1.00 96.31 121 ARG A O 1
ATOM 906 N N . VAL A 1 122 ? -4.232 -3.179 1.672 1.00 96.25 122 VAL A N 1
ATOM 907 C CA . VAL A 1 122 ? -2.852 -3.109 1.188 1.00 96.25 122 VAL A CA 1
ATOM 908 C C . VAL A 1 122 ? -2.818 -2.260 -0.078 1.00 96.25 122 VAL A C 1
ATOM 910 O O . VAL A 1 122 ? -3.559 -2.509 -1.028 1.00 96.25 122 VAL A O 1
ATOM 913 N N . VAL A 1 123 ? -1.943 -1.268 -0.106 1.00 96.50 123 VAL A N 1
ATOM 914 C CA . VAL A 1 123 ? -1.656 -0.439 -1.274 1.00 96.50 123 VAL A CA 1
ATOM 915 C C . VAL A 1 123 ? -0.144 -0.441 -1.515 1.00 96.50 123 VAL A C 1
ATOM 917 O O . VAL A 1 123 ? 0.630 -0.519 -0.556 1.00 96.50 123 VAL A O 1
ATOM 920 N N . PRO A 1 124 ? 0.309 -0.399 -2.778 1.00 96.38 124 PRO A N 1
ATOM 921 C CA . PRO A 1 124 ? 1.732 -0.259 -3.053 1.00 96.38 124 PRO A CA 1
ATOM 922 C C . PRO A 1 124 ? 2.231 1.075 -2.489 1.00 96.38 124 PRO A C 1
ATOM 924 O O . PRO A 1 124 ? 1.488 2.059 -2.473 1.00 96.38 124 PRO A O 1
ATOM 927 N N . ASP A 1 125 ? 3.485 1.105 -2.047 1.00 95.00 125 ASP A N 1
ATOM 928 C CA . ASP A 1 125 ? 4.151 2.356 -1.696 1.00 95.00 125 ASP A CA 1
ATOM 929 C C . ASP A 1 125 ? 4.220 3.247 -2.944 1.00 95.00 125 ASP A C 1
ATOM 931 O O . ASP A 1 125 ? 4.890 2.912 -3.921 1.00 95.00 125 ASP A O 1
ATOM 935 N N . GLU A 1 126 ? 3.511 4.379 -2.930 1.00 91.75 126 GLU A N 1
ATOM 936 C CA . GLU A 1 126 ? 3.414 5.276 -4.087 1.00 91.75 126 GLU A CA 1
ATOM 937 C C . GLU A 1 126 ? 4.773 5.848 -4.506 1.00 91.75 126 GLU A C 1
ATOM 939 O O . GLU A 1 126 ? 4.964 6.156 -5.682 1.00 91.75 126 GLU A O 1
ATOM 944 N N . THR A 1 127 ? 5.737 5.940 -3.583 1.00 92.88 127 THR A N 1
ATOM 945 C CA . THR A 1 127 ? 7.106 6.392 -3.882 1.00 92.88 127 THR A CA 1
ATOM 946 C C . THR A 1 127 ? 7.920 5.349 -4.650 1.00 92.88 127 THR A C 1
ATOM 948 O O . THR A 1 127 ? 8.952 5.674 -5.236 1.00 92.88 127 THR A O 1
ATOM 951 N N . ARG A 1 128 ? 7.429 4.106 -4.692 1.00 95.12 128 ARG A N 1
ATOM 952 C CA . ARG A 1 128 ? 8.037 2.950 -5.360 1.00 95.12 128 ARG A CA 1
ATOM 953 C C . ARG A 1 128 ? 7.182 2.397 -6.501 1.00 95.12 128 ARG A C 1
ATOM 955 O O . ARG A 1 128 ? 7.395 1.272 -6.960 1.00 95.12 128 ARG A O 1
ATOM 962 N N . VAL A 1 129 ? 6.209 3.180 -6.965 1.00 96.50 129 VAL A N 1
ATOM 963 C CA . VAL A 1 129 ? 5.433 2.888 -8.171 1.00 96.50 129 VAL A CA 1
ATOM 964 C C . VAL A 1 129 ? 6.040 3.638 -9.349 1.00 96.50 129 VAL A C 1
ATOM 966 O O . VAL A 1 129 ? 6.036 4.865 -9.411 1.00 96.50 129 VAL A O 1
ATOM 969 N N . TYR A 1 130 ? 6.495 2.880 -10.335 1.00 95.06 130 TYR A N 1
ATOM 970 C CA . TYR A 1 130 ? 7.077 3.374 -11.569 1.00 95.06 130 TYR A CA 1
ATOM 971 C C . TYR A 1 130 ? 6.069 3.247 -12.707 1.00 95.06 130 TYR A C 1
ATOM 973 O O . TYR A 1 130 ? 5.522 2.173 -12.968 1.00 95.06 130 TYR A O 1
ATOM 981 N N . ARG A 1 131 ? 5.833 4.354 -13.408 1.00 94.25 131 ARG A N 1
ATOM 982 C CA . ARG A 1 131 ? 5.025 4.383 -14.629 1.00 94.25 131 ARG A CA 1
ATOM 983 C C . ARG A 1 131 ? 5.956 4.491 -15.819 1.00 94.25 131 ARG A C 1
ATOM 985 O O . ARG A 1 131 ? 6.731 5.441 -15.915 1.00 94.25 131 ARG A O 1
ATOM 992 N N . VAL A 1 132 ? 5.897 3.502 -16.697 1.00 92.56 132 VAL A N 1
ATOM 993 C CA . VAL A 1 132 ? 6.702 3.465 -17.913 1.00 92.56 132 VAL A CA 1
ATOM 994 C C . VAL A 1 132 ? 5.847 4.009 -19.042 1.00 92.56 132 VAL A C 1
ATOM 996 O O . VAL A 1 132 ? 4.907 3.346 -19.473 1.00 92.56 132 VAL A O 1
ATOM 999 N N . ASN A 1 133 ? 6.167 5.216 -19.499 1.00 92.25 133 ASN A N 1
ATOM 1000 C CA . ASN A 1 133 ? 5.392 5.933 -20.509 1.00 92.25 133 ASN A CA 1
ATOM 1001 C C . ASN A 1 133 ? 6.186 6.078 -21.807 1.00 92.25 133 ASN A C 1
ATOM 1003 O O . ASN A 1 133 ? 7.416 6.138 -21.790 1.00 92.25 133 ASN A O 1
ATOM 1007 N N . SER A 1 134 ? 5.478 6.206 -22.926 1.00 91.56 134 SER A N 1
ATOM 1008 C CA . SER A 1 134 ? 6.107 6.509 -24.208 1.00 91.56 134 SER A CA 1
ATOM 1009 C C . SER A 1 134 ? 6.615 7.948 -24.277 1.00 91.56 134 SER A C 1
ATOM 1011 O O . SER A 1 134 ? 5.851 8.883 -24.029 1.00 91.56 134 SER A O 1
ATOM 1013 N N . GLY A 1 135 ? 7.861 8.152 -24.708 1.00 88.62 135 GLY A N 1
ATOM 1014 C CA . GLY A 1 135 ? 8.361 9.481 -25.079 1.00 88.62 135 GLY A CA 1
ATOM 1015 C C . GLY A 1 135 ? 8.118 9.853 -26.548 1.00 88.62 135 GLY A C 1
ATOM 1016 O O . GLY A 1 135 ? 8.228 11.026 -26.897 1.00 88.62 135 GLY A O 1
ATOM 1017 N N . ALA A 1 136 ? 7.740 8.895 -27.401 1.00 90.25 136 ALA A N 1
ATOM 1018 C CA . ALA A 1 136 ? 7.472 9.099 -28.831 1.00 90.25 136 ALA A CA 1
ATOM 1019 C C . ALA A 1 136 ? 6.143 8.458 -29.264 1.00 90.25 136 ALA A C 1
ATOM 1021 O O . ALA A 1 136 ? 5.459 7.808 -28.476 1.00 90.25 136 ALA A O 1
ATOM 1022 N N . GLU A 1 137 ? 5.781 8.624 -30.528 1.00 92.62 137 GLU A N 1
ATOM 1023 C CA . GLU A 1 137 ? 4.719 7.846 -31.175 1.00 92.62 137 GLU A CA 1
ATOM 1024 C C . GLU A 1 137 ? 5.310 6.671 -31.968 1.00 92.62 137 GLU A C 1
ATOM 1026 O O . GLU A 1 137 ? 6.470 6.718 -32.399 1.00 92.62 137 GLU A O 1
ATOM 1031 N N . GLY A 1 138 ? 4.537 5.599 -32.145 1.00 93.38 138 GLY A N 1
ATOM 1032 C CA . GLY A 1 138 ? 5.035 4.393 -32.798 1.00 93.38 138 GLY A CA 1
ATOM 1033 C C . GLY A 1 138 ? 4.110 3.183 -32.720 1.00 93.38 138 GLY A C 1
ATOM 1034 O O . GLY A 1 138 ? 2.907 3.300 -32.490 1.00 93.38 138 GLY A O 1
ATOM 1035 N N . PHE A 1 139 ? 4.694 2.004 -32.933 1.00 94.75 139 PHE A N 1
ATOM 1036 C CA . PHE A 1 139 ? 3.999 0.718 -32.892 1.00 94.75 139 PHE A CA 1
ATOM 1037 C C . PHE A 1 139 ? 4.734 -0.275 -31.995 1.00 94.75 139 PHE A C 1
ATOM 1039 O O . PHE A 1 139 ? 5.964 -0.344 -31.991 1.00 94.75 139 PHE A O 1
ATOM 1046 N N . VAL A 1 140 ? 3.981 -1.068 -31.239 1.00 95.56 140 VAL A N 1
ATOM 1047 C CA . VAL A 1 140 ? 4.513 -2.180 -30.451 1.00 95.56 140 VAL A CA 1
ATOM 1048 C C . VAL A 1 140 ? 4.776 -3.347 -31.394 1.00 95.56 140 VAL A C 1
ATOM 1050 O O . VAL A 1 140 ? 3.860 -3.846 -32.044 1.00 95.56 140 VAL A O 1
ATOM 1053 N N . LYS A 1 141 ? 6.022 -3.804 -31.466 1.00 94.06 141 LYS A N 1
ATOM 1054 C CA . LYS A 1 141 ? 6.427 -4.935 -32.306 1.00 94.06 141 LYS A CA 1
ATOM 1055 C C . LYS A 1 141 ? 6.171 -6.264 -31.606 1.00 94.06 141 LYS A C 1
ATOM 1057 O O . LYS A 1 141 ? 5.588 -7.166 -32.194 1.00 94.06 141 LYS A O 1
ATOM 1062 N N . ASP A 1 142 ? 6.603 -6.369 -30.353 1.00 95.06 142 ASP A N 1
ATOM 1063 C CA . ASP A 1 142 ? 6.563 -7.608 -29.573 1.00 95.06 142 ASP A CA 1
ATOM 1064 C C . ASP A 1 142 ? 6.586 -7.304 -28.065 1.00 95.06 142 ASP A C 1
ATOM 1066 O O . ASP A 1 142 ? 7.110 -6.264 -27.654 1.00 95.06 142 ASP A O 1
ATOM 1070 N N . THR A 1 143 ? 6.057 -8.211 -27.241 1.00 94.62 143 THR A N 1
ATOM 1071 C CA . THR A 1 143 ? 6.110 -8.133 -25.770 1.00 94.62 143 THR A CA 1
ATOM 1072 C C . THR A 1 143 ? 6.621 -9.446 -25.180 1.00 94.62 143 THR A C 1
ATOM 1074 O O . THR A 1 143 ? 6.415 -10.513 -25.754 1.00 94.62 143 THR A O 1
ATOM 1077 N N . ARG A 1 144 ? 7.348 -9.390 -24.058 1.00 91.81 144 ARG A N 1
ATOM 1078 C CA . ARG A 1 144 ? 8.026 -10.553 -23.466 1.00 91.81 144 ARG A CA 1
ATOM 1079 C C . ARG A 1 144 ? 7.893 -10.558 -21.957 1.00 91.81 144 ARG A C 1
ATOM 1081 O O . ARG A 1 144 ? 8.252 -9.583 -21.311 1.00 91.81 144 ARG A O 1
ATOM 1088 N N . GLU A 1 145 ? 7.443 -11.695 -21.425 1.00 89.31 145 GLU A N 1
ATOM 1089 C CA . GLU A 1 145 ? 7.389 -11.979 -19.982 1.00 89.31 145 GLU A CA 1
ATOM 1090 C C . GLU A 1 145 ? 6.656 -10.899 -19.163 1.00 89.31 145 GLU A C 1
ATOM 1092 O O . GLU A 1 145 ? 6.874 -10.750 -17.964 1.00 89.31 145 GLU A O 1
ATOM 1097 N N . ASP A 1 146 ? 5.730 -10.178 -19.795 1.00 91.62 146 ASP A N 1
ATOM 1098 C CA . ASP A 1 146 ? 5.187 -8.917 -19.298 1.00 91.62 146 ASP A CA 1
ATOM 1099 C C . ASP A 1 146 ? 3.761 -9.031 -18.732 1.00 91.62 146 ASP A C 1
ATOM 1101 O O . ASP A 1 146 ? 3.019 -8.050 -18.676 1.00 91.62 146 ASP A O 1
ATOM 1105 N N . ALA A 1 147 ? 3.350 -10.231 -18.317 1.00 94.19 147 ALA A N 1
ATOM 1106 C CA . ALA A 1 147 ? 2.028 -10.445 -17.741 1.00 94.19 147 ALA A CA 1
ATOM 1107 C C . ALA A 1 147 ? 1.869 -9.718 -16.393 1.00 94.19 147 ALA A C 1
ATOM 1109 O O . ALA A 1 147 ? 2.804 -9.617 -15.598 1.00 94.19 147 ALA A O 1
ATOM 1110 N N . VAL A 1 148 ? 0.656 -9.233 -16.117 1.00 94.50 148 VAL A N 1
ATOM 1111 C CA . VAL A 1 148 ? 0.323 -8.613 -14.826 1.00 94.50 148 VAL A CA 1
ATOM 1112 C C . VAL A 1 148 ? 0.533 -9.633 -13.704 1.00 94.50 148 VAL A C 1
ATOM 1114 O O . VAL A 1 148 ? 0.060 -10.764 -13.787 1.00 94.50 148 VAL A O 1
ATOM 1117 N N . GLY A 1 149 ? 1.243 -9.222 -12.658 1.00 92.56 149 GLY A N 1
ATOM 1118 C CA . GLY A 1 149 ? 1.648 -10.069 -11.540 1.00 92.56 149 GLY A CA 1
ATOM 1119 C C . GLY A 1 149 ? 3.006 -10.753 -11.716 1.00 92.56 149 GLY A C 1
ATOM 1120 O O . GLY A 1 149 ? 3.489 -11.343 -10.752 1.00 92.56 149 GLY A O 1
ATOM 1121 N N . ASN A 1 150 ? 3.655 -10.656 -12.882 1.00 94.88 150 ASN A N 1
ATOM 1122 C CA . ASN A 1 150 ? 5.018 -11.160 -13.046 1.00 94.88 150 ASN A CA 1
ATOM 1123 C C . ASN A 1 150 ? 6.021 -10.289 -12.285 1.00 94.88 150 ASN A C 1
ATOM 1125 O O . ASN A 1 150 ? 5.915 -9.059 -12.280 1.00 94.88 150 ASN A O 1
ATOM 1129 N N . HIS A 1 151 ? 7.015 -10.947 -11.688 1.00 95.12 151 HIS A N 1
ATOM 1130 C CA . HIS A 1 151 ? 8.202 -10.287 -11.162 1.00 95.12 151 HIS A CA 1
ATOM 1131 C C . HIS A 1 151 ? 9.146 -9.930 -12.312 1.00 95.12 151 HIS A C 1
ATOM 1133 O O . HIS A 1 151 ? 9.415 -10.767 -13.175 1.00 95.12 151 HIS A O 1
ATOM 1139 N N . VAL A 1 152 ? 9.669 -8.710 -12.291 1.00 95.56 152 VAL A N 1
ATOM 1140 C CA . VAL A 1 152 ? 10.611 -8.183 -13.275 1.00 95.56 152 VAL A CA 1
ATOM 1141 C C . VAL A 1 152 ? 11.830 -7.605 -12.578 1.00 95.56 152 VAL A C 1
ATOM 1143 O O . VAL A 1 152 ? 11.712 -6.986 -11.522 1.00 95.56 152 VAL A O 1
ATOM 1146 N N . SER A 1 153 ? 13.000 -7.800 -13.176 1.00 94.81 153 SER A N 1
ATOM 1147 C CA . SER A 1 153 ? 14.250 -7.209 -12.703 1.00 94.81 153 SER A CA 1
ATOM 1148 C C . SER A 1 153 ? 14.536 -5.874 -13.375 1.00 94.81 153 SER A C 1
ATOM 1150 O O . SER A 1 153 ? 14.096 -5.624 -14.500 1.00 94.81 153 SER A O 1
ATOM 1152 N N . LYS A 1 154 ? 15.321 -5.021 -12.717 1.00 91.25 154 LYS A N 1
ATOM 1153 C CA . LYS A 1 154 ? 15.805 -3.776 -13.318 1.00 91.25 154 LYS A CA 1
ATOM 1154 C C . LYS A 1 154 ? 16.505 -4.053 -14.655 1.00 91.25 154 LYS A C 1
ATOM 1156 O O . LYS A 1 154 ? 17.269 -5.005 -14.787 1.00 91.25 154 LYS A O 1
ATOM 1161 N N . ASP A 1 155 ? 16.220 -3.211 -15.643 1.00 89.19 155 ASP A N 1
ATOM 1162 C CA . ASP A 1 155 ? 16.696 -3.293 -17.026 1.00 89.19 155 ASP A CA 1
ATOM 1163 C C . ASP A 1 155 ? 16.207 -4.529 -17.820 1.00 89.19 155 ASP A C 1
ATOM 1165 O O . ASP A 1 155 ? 16.564 -4.695 -18.990 1.00 89.19 155 ASP A O 1
ATOM 1169 N N . GLN A 1 156 ? 15.327 -5.368 -17.255 1.00 92.62 156 GLN A N 1
ATOM 1170 C CA . GLN A 1 156 ? 14.694 -6.464 -17.994 1.00 92.62 156 GLN A CA 1
ATOM 1171 C C . GLN A 1 156 ? 13.820 -5.912 -19.122 1.00 92.62 156 GLN A C 1
ATOM 1173 O O . GLN A 1 156 ? 12.977 -5.041 -18.904 1.00 92.62 156 GLN A O 1
ATOM 1178 N N . ARG A 1 157 ? 13.998 -6.447 -20.333 1.00 92.69 157 ARG A N 1
ATOM 1179 C CA . ARG A 1 157 ? 13.205 -6.084 -21.514 1.00 92.69 157 ARG A CA 1
ATOM 1180 C C . ARG A 1 157 ? 11.784 -6.640 -21.415 1.00 92.69 157 ARG A C 1
ATOM 1182 O O . ARG A 1 157 ? 11.608 -7.853 -21.399 1.00 92.69 157 ARG A O 1
ATOM 1189 N N . LEU A 1 158 ? 10.804 -5.744 -21.481 1.00 94.19 158 LEU A N 1
ATOM 1190 C CA . LEU A 1 158 ? 9.369 -6.035 -21.414 1.00 94.19 158 LEU A CA 1
ATOM 1191 C C . LEU A 1 158 ? 8.703 -5.962 -22.792 1.00 94.19 158 LEU A C 1
ATOM 1193 O O . LEU A 1 158 ? 7.851 -6.779 -23.129 1.00 94.19 158 LEU A O 1
ATOM 1197 N N . ALA A 1 159 ? 9.119 -5.001 -23.620 1.00 94.00 159 ALA A N 1
ATOM 1198 C CA . ALA A 1 159 ? 8.562 -4.814 -24.955 1.00 94.00 159 ALA A CA 1
ATOM 1199 C C . ALA A 1 159 ? 9.595 -4.314 -25.957 1.00 94.00 159 ALA A C 1
ATOM 1201 O O . ALA A 1 159 ? 10.652 -3.797 -25.598 1.00 94.00 159 ALA A O 1
ATOM 1202 N N . THR A 1 160 ? 9.258 -4.475 -27.230 1.00 93.44 160 THR A N 1
ATOM 1203 C CA . THR A 1 160 ? 10.007 -3.957 -28.371 1.00 93.44 160 THR A CA 1
ATOM 1204 C C . THR A 1 160 ? 9.097 -3.018 -29.147 1.00 93.44 160 THR A C 1
ATOM 1206 O O . THR A 1 160 ? 7.992 -3.401 -29.530 1.00 93.44 160 THR A O 1
ATOM 1209 N N . LEU A 1 161 ? 9.549 -1.791 -29.364 1.00 92.12 161 LEU A N 1
ATOM 1210 C CA . LEU A 1 161 ? 8.811 -0.724 -30.022 1.00 92.12 161 LEU A CA 1
ATOM 1211 C C . LEU A 1 161 ? 9.528 -0.303 -31.295 1.00 92.12 161 LEU A C 1
ATOM 1213 O O . LEU A 1 161 ? 10.755 -0.311 -31.366 1.00 92.12 161 LEU A O 1
ATOM 1217 N N . TYR A 1 162 ? 8.746 0.152 -32.258 1.00 91.69 162 TYR A N 1
ATOM 1218 C CA . TYR A 1 162 ? 9.222 0.835 -33.445 1.00 91.69 162 TYR A CA 1
ATOM 1219 C C . TYR A 1 162 ? 8.742 2.283 -33.413 1.00 91.69 162 TYR A C 1
ATOM 1221 O O . TYR A 1 162 ? 7.546 2.537 -33.259 1.00 91.69 162 TYR A O 1
ATOM 1229 N N . SER A 1 163 ? 9.661 3.232 -33.586 1.00 92.00 163 SER A N 1
ATOM 1230 C CA . SER A 1 163 ? 9.331 4.650 -33.714 1.00 92.00 163 SER A CA 1
ATOM 1231 C C . SER A 1 163 ? 10.273 5.331 -34.714 1.00 92.00 163 SER A C 1
ATOM 1233 O O . SER A 1 163 ? 11.491 5.328 -34.504 1.00 92.00 163 SER A O 1
ATOM 1235 N N . PRO A 1 164 ? 9.742 5.952 -35.783 1.00 88.94 164 PRO A N 1
ATOM 1236 C CA . PRO A 1 164 ? 10.558 6.651 -36.778 1.00 88.94 164 PRO A CA 1
ATOM 1237 C C . PRO A 1 164 ? 11.385 7.807 -36.197 1.00 88.94 164 PRO A C 1
ATOM 1239 O O . PRO A 1 164 ? 12.492 8.093 -36.661 1.00 88.94 164 PRO A O 1
ATOM 1242 N N . GLU A 1 165 ? 10.864 8.473 -35.164 1.00 89.31 165 GLU A N 1
ATOM 1243 C CA . GLU A 1 165 ? 11.541 9.596 -34.517 1.00 89.31 165 GLU A CA 1
ATOM 1244 C C . GLU A 1 165 ? 12.858 9.151 -33.874 1.00 89.31 165 GLU A C 1
ATOM 1246 O O . GLU A 1 165 ? 13.899 9.773 -34.089 1.00 89.31 165 GLU A O 1
ATOM 1251 N N . PHE A 1 166 ? 12.845 8.025 -33.159 1.00 87.44 166 PHE A N 1
ATOM 1252 C CA . PHE A 1 166 ? 14.044 7.481 -32.529 1.00 87.44 166 PHE A CA 1
ATOM 1253 C C . PHE A 1 166 ? 15.139 7.144 -33.537 1.00 87.44 166 PHE A C 1
ATOM 1255 O O . PHE A 1 166 ? 16.300 7.421 -33.253 1.00 87.44 166 PHE A O 1
ATOM 1262 N N . LEU A 1 167 ? 14.796 6.608 -34.715 1.00 85.38 167 LEU A N 1
ATOM 1263 C CA . LEU A 1 167 ? 15.778 6.302 -35.766 1.00 85.38 167 LEU A CA 1
ATOM 1264 C C . LEU A 1 167 ? 16.530 7.559 -36.210 1.00 85.38 167 LEU A C 1
ATOM 1266 O O . LEU A 1 167 ? 17.752 7.545 -36.366 1.00 85.38 167 LEU A O 1
ATOM 1270 N N . THR A 1 168 ? 15.798 8.665 -36.354 1.00 88.12 168 THR A N 1
ATOM 1271 C CA . THR A 1 168 ? 16.358 9.956 -36.767 1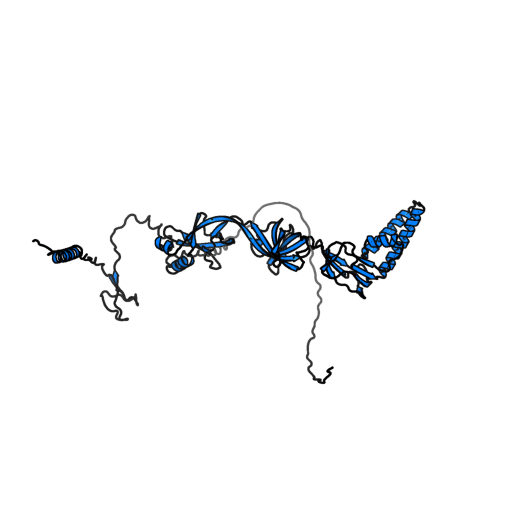.00 88.12 168 THR A CA 1
ATOM 1272 C C . THR A 1 168 ? 17.326 10.497 -35.711 1.00 88.12 168 THR A C 1
ATOM 1274 O O . THR A 1 168 ? 18.438 10.919 -36.035 1.00 88.12 168 THR A O 1
ATOM 1277 N N . ILE A 1 169 ? 16.937 10.446 -34.433 1.00 90.69 169 ILE A N 1
ATOM 1278 C CA . ILE A 1 169 ? 17.767 10.933 -33.321 1.00 90.69 169 ILE A CA 1
ATOM 1279 C C . ILE A 1 169 ? 18.971 10.007 -33.069 1.00 90.69 169 ILE A C 1
ATOM 1281 O O . ILE A 1 169 ? 20.082 10.494 -32.857 1.00 90.69 169 ILE A O 1
ATOM 1285 N N . ALA A 1 170 ? 18.786 8.687 -33.140 1.00 89.12 170 ALA A N 1
ATOM 1286 C CA . ALA A 1 170 ? 19.844 7.696 -32.945 1.00 89.12 170 ALA A CA 1
ATOM 1287 C C . ALA A 1 170 ? 20.913 7.764 -34.046 1.00 89.12 170 ALA A C 1
ATOM 1289 O O . ALA A 1 170 ? 22.104 7.685 -33.742 1.00 89.12 170 ALA A O 1
ATOM 1290 N N . GLY A 1 171 ? 20.513 7.989 -35.303 1.00 88.88 171 GLY A N 1
ATOM 1291 C CA . GLY A 1 171 ? 21.449 8.260 -36.398 1.00 88.88 171 GLY A CA 1
ATOM 1292 C C . GLY A 1 171 ? 22.296 9.509 -36.140 1.00 88.88 171 GLY A C 1
ATOM 1293 O O . GLY A 1 171 ? 23.519 9.466 -36.266 1.00 88.88 171 GLY A O 1
ATOM 1294 N N . GLY A 1 172 ? 21.667 10.598 -35.681 1.00 89.12 172 GLY A N 1
ATOM 1295 C CA . GLY A 1 172 ? 22.369 11.825 -35.291 1.00 89.12 172 GLY A CA 1
ATOM 1296 C C . GLY A 1 172 ? 23.363 11.620 -34.141 1.00 89.12 172 GLY A C 1
ATOM 1297 O O . GLY A 1 172 ? 24.491 12.117 -34.210 1.00 89.12 172 GLY A O 1
ATOM 1298 N N . TYR A 1 173 ? 22.973 10.849 -33.119 1.00 90.81 173 TYR A N 1
ATOM 1299 C CA . TYR A 1 173 ? 23.842 10.475 -31.999 1.00 90.81 173 TYR A CA 1
ATOM 1300 C C . TYR A 1 173 ? 25.067 9.679 -32.465 1.00 90.81 173 TYR A C 1
ATOM 1302 O O . TYR A 1 173 ? 26.190 10.044 -32.117 1.00 90.81 173 TYR A O 1
ATOM 1310 N N . LEU A 1 174 ? 24.869 8.644 -33.290 1.00 90.69 174 LEU A N 1
ATOM 1311 C CA . LEU A 1 174 ? 25.953 7.807 -33.809 1.00 90.69 174 LEU A CA 1
ATOM 1312 C C . LEU A 1 174 ? 26.939 8.623 -34.660 1.00 90.69 174 LEU A C 1
ATOM 1314 O O . LEU A 1 174 ? 28.142 8.599 -34.417 1.00 90.69 174 LEU A O 1
ATOM 1318 N N . SER A 1 175 ? 26.444 9.437 -35.596 1.00 89.50 175 SER A N 1
ATOM 1319 C CA . SER A 1 175 ? 27.319 10.283 -36.419 1.00 89.50 175 SER A CA 1
ATOM 1320 C C . SER A 1 175 ? 28.064 11.351 -35.607 1.00 89.50 175 SER A C 1
ATOM 1322 O O . SER A 1 175 ? 29.128 11.821 -36.016 1.00 89.50 175 SER A O 1
ATOM 1324 N N . ALA A 1 176 ? 27.512 11.807 -34.478 1.00 88.00 176 ALA A N 1
ATOM 1325 C CA . ALA A 1 176 ? 28.201 12.724 -33.570 1.00 88.00 176 ALA A CA 1
ATOM 1326 C C . ALA A 1 176 ? 29.262 12.007 -32.716 1.00 88.00 176 ALA A C 1
ATOM 1328 O O . ALA A 1 176 ? 30.350 12.555 -32.503 1.00 88.00 176 ALA A O 1
ATOM 1329 N N . SER A 1 177 ? 28.970 10.789 -32.247 1.00 87.75 177 SER A N 1
ATOM 1330 C CA . SER A 1 177 ? 29.891 10.009 -31.418 1.00 87.75 177 SER A CA 1
ATOM 1331 C C . SER A 1 177 ? 31.102 9.536 -32.222 1.00 87.75 177 SER A C 1
ATOM 1333 O O . SER A 1 177 ? 32.228 9.679 -31.747 1.00 87.75 177 SER A O 1
ATOM 1335 N N . GLU A 1 178 ? 30.908 9.105 -33.470 1.00 87.19 178 GLU A N 1
ATOM 1336 C CA . GLU A 1 178 ? 31.992 8.714 -34.380 1.00 87.19 178 GLU A CA 1
ATOM 1337 C C . GLU A 1 178 ? 32.949 9.873 -34.683 1.00 87.19 178 GLU A C 1
ATOM 1339 O O . GLU A 1 178 ? 34.163 9.713 -34.562 1.00 87.19 178 GLU A O 1
ATOM 1344 N N . ARG A 1 179 ? 32.424 11.071 -34.986 1.00 85.06 179 ARG A N 1
ATOM 1345 C CA . ARG A 1 179 ? 33.251 12.274 -35.211 1.00 85.06 179 ARG A CA 1
ATOM 1346 C C . ARG A 1 179 ? 34.094 12.630 -33.990 1.00 85.06 179 ARG A C 1
ATOM 1348 O O . ARG A 1 179 ? 35.276 12.933 -34.125 1.00 85.06 179 ARG A O 1
ATOM 1355 N N . THR A 1 180 ? 33.496 12.552 -32.802 1.00 82.88 180 THR A N 1
ATOM 1356 C CA . THR A 1 180 ? 34.184 12.851 -31.537 1.00 82.88 180 THR A CA 1
ATOM 1357 C C . THR A 1 180 ? 35.268 11.809 -31.232 1.00 82.88 180 THR A C 1
ATOM 1359 O O . THR A 1 180 ? 36.378 12.166 -30.831 1.00 82.88 180 THR A O 1
ATOM 1362 N N . GLN A 1 181 ? 34.991 10.522 -31.476 1.00 81.06 181 GLN A N 1
ATOM 1363 C CA . GLN A 1 181 ? 35.981 9.449 -31.338 1.00 81.06 181 GLN A CA 1
ATOM 1364 C C . GLN A 1 181 ? 37.133 9.600 -32.337 1.00 81.06 181 GLN A C 1
ATOM 1366 O O . GLN A 1 181 ? 38.288 9.404 -31.964 1.00 81.06 181 GLN A O 1
ATOM 1371 N N . GLN A 1 182 ? 36.844 9.992 -33.579 1.00 80.88 182 GLN A N 1
ATOM 1372 C CA . GLN A 1 182 ? 37.864 10.225 -34.598 1.00 80.88 182 GLN A CA 1
ATOM 1373 C C . GLN A 1 182 ? 38.780 11.397 -34.222 1.00 80.88 182 GLN A C 1
ATOM 1375 O O . GLN A 1 182 ? 39.998 11.242 -34.265 1.00 80.88 182 GLN A O 1
ATOM 1380 N N . SER A 1 183 ? 38.231 12.530 -33.766 1.00 77.75 183 SER A N 1
ATOM 1381 C CA . SER A 1 183 ? 39.050 13.654 -33.283 1.00 77.75 183 SER A CA 1
ATOM 1382 C C . SER A 1 183 ? 39.903 13.283 -32.064 1.00 77.75 183 SER A C 1
ATOM 1384 O O . SER A 1 183 ? 41.057 13.699 -31.957 1.00 77.75 183 SER A O 1
ATOM 1386 N N . ALA A 1 184 ? 39.370 12.445 -31.165 1.00 76.12 184 ALA A N 1
ATOM 1387 C CA . ALA A 1 184 ? 40.106 11.956 -30.002 1.00 76.12 184 ALA A CA 1
ATOM 1388 C C . ALA A 1 184 ? 41.247 11.002 -30.400 1.00 76.12 184 ALA A C 1
ATOM 1390 O O . ALA A 1 184 ? 42.350 11.105 -29.864 1.00 76.12 184 ALA A O 1
ATOM 1391 N N . ALA A 1 185 ? 41.014 10.115 -31.375 1.00 78.62 185 ALA A N 1
ATOM 1392 C CA . ALA A 1 185 ? 42.034 9.216 -31.917 1.00 78.62 185 ALA A CA 1
ATOM 1393 C C . ALA A 1 185 ? 43.181 9.980 -32.602 1.00 78.62 185 ALA A C 1
ATOM 1395 O O . ALA A 1 185 ? 44.336 9.563 -32.525 1.00 78.62 185 ALA A O 1
ATOM 1396 N N . LEU A 1 186 ? 42.874 11.124 -33.218 1.00 79.00 186 LEU A N 1
ATOM 1397 C CA . LEU A 1 186 ? 43.843 12.006 -33.871 1.00 79.00 186 LEU A CA 1
ATOM 1398 C C . LEU A 1 186 ? 44.594 12.935 -32.894 1.00 79.00 186 LEU A C 1
ATOM 1400 O O . LEU A 1 186 ? 45.460 13.690 -33.327 1.00 79.00 186 LEU A O 1
ATOM 1404 N N . LYS A 1 187 ? 44.310 12.870 -31.580 1.00 70.62 187 LYS A N 1
ATOM 1405 C CA . LYS A 1 187 ? 44.881 13.745 -30.532 1.00 70.62 187 LYS A CA 1
ATOM 1406 C C . LYS A 1 187 ? 44.742 15.247 -30.834 1.00 70.62 187 LYS A C 1
ATOM 1408 O O . LYS A 1 187 ? 45.547 16.050 -30.364 1.00 70.62 187 LYS A O 1
ATOM 1413 N N . GLU A 1 188 ? 43.712 15.648 -31.578 1.00 62.44 188 GLU A N 1
ATOM 1414 C CA . GLU A 1 188 ? 43.411 17.061 -31.813 1.00 62.44 188 GLU A CA 1
ATOM 1415 C C . GLU A 1 188 ? 42.748 17.667 -30.569 1.00 62.44 188 GLU A C 1
ATOM 1417 O O . GLU A 1 188 ? 41.527 17.664 -30.413 1.00 62.44 188 GLU A O 1
ATOM 1422 N N . SER A 1 189 ? 43.551 18.228 -29.663 1.00 58.12 189 SER A N 1
ATOM 1423 C CA . SER A 1 189 ? 43.067 19.065 -28.560 1.00 58.12 189 SER A CA 1
ATOM 1424 C C . SER A 1 189 ? 42.696 20.462 -29.070 1.00 58.12 189 SER A C 1
ATOM 1426 O O . SER A 1 189 ? 43.348 21.454 -28.754 1.00 58.12 189 SER A O 1
ATOM 1428 N N . SER A 1 190 ? 41.664 20.522 -29.910 1.00 61.28 190 SER A N 1
ATOM 1429 C CA . SER A 1 190 ? 41.084 21.757 -30.445 1.00 61.28 190 SER A CA 1
ATOM 1430 C C . SER A 1 190 ? 39.755 22.092 -29.748 1.00 61.28 190 SER A C 1
ATOM 1432 O O . SER A 1 190 ? 39.053 21.174 -29.319 1.00 61.28 190 SER A O 1
ATOM 1434 N N . PRO A 1 191 ? 39.323 23.371 -29.695 1.00 61.44 191 PRO A N 1
ATOM 1435 C CA . PRO A 1 191 ? 37.980 23.761 -29.228 1.00 61.44 191 PRO A CA 1
ATOM 1436 C C . PRO A 1 191 ? 36.826 23.090 -30.007 1.00 61.44 191 PRO A C 1
ATOM 1438 O O . PRO A 1 191 ? 35.693 23.047 -29.534 1.00 61.44 191 PRO A O 1
ATOM 1441 N N . ALA A 1 192 ? 37.110 22.498 -31.173 1.00 62.25 192 ALA A N 1
ATOM 1442 C CA . ALA A 1 192 ? 36.190 21.623 -31.899 1.00 62.25 192 ALA A CA 1
ATOM 1443 C C . ALA A 1 192 ? 35.878 20.302 -31.157 1.00 62.25 192 ALA A C 1
ATOM 1445 O O . ALA A 1 192 ? 34.767 19.788 -31.270 1.00 62.25 192 ALA A O 1
ATOM 1446 N N . GLY A 1 193 ? 36.816 19.766 -30.366 1.00 63.75 193 GLY A N 1
ATOM 1447 C CA . GLY A 1 193 ? 36.639 18.523 -29.607 1.00 63.75 193 GLY A CA 1
ATOM 1448 C C . GLY A 1 193 ? 35.686 18.674 -28.417 1.00 63.75 193 GLY A C 1
ATOM 1449 O O . GLY A 1 193 ? 34.830 17.819 -28.200 1.00 63.75 193 GLY A O 1
ATOM 1450 N N . THR A 1 194 ? 35.755 19.793 -27.686 1.00 66.75 194 THR A N 1
ATOM 1451 C CA . THR A 1 194 ? 34.810 20.101 -26.594 1.00 66.75 194 THR A CA 1
ATOM 1452 C C . THR A 1 194 ? 33.400 20.381 -27.122 1.00 66.75 194 THR A C 1
ATOM 1454 O O . THR A 1 194 ? 32.424 19.919 -26.530 1.00 66.75 194 THR A O 1
ATOM 1457 N N . ALA A 1 195 ? 33.279 21.045 -28.278 1.00 69.12 195 ALA A N 1
ATOM 1458 C CA . ALA A 1 195 ? 32.005 21.209 -28.982 1.00 69.12 195 ALA A CA 1
ATOM 1459 C C . ALA A 1 195 ? 31.426 19.868 -29.483 1.00 69.12 195 ALA A C 1
ATOM 1461 O O . ALA A 1 195 ? 30.212 19.665 -29.440 1.00 69.12 195 ALA A O 1
ATOM 1462 N N . GLY A 1 196 ? 32.284 18.931 -29.908 1.00 71.81 196 GLY A N 1
ATOM 1463 C CA . GLY A 1 196 ? 31.896 17.567 -30.280 1.00 71.81 196 GLY A CA 1
ATOM 1464 C C . GLY A 1 196 ? 31.300 16.783 -29.110 1.00 71.81 196 GLY A C 1
ATOM 1465 O O . GLY A 1 196 ? 30.198 16.248 -29.231 1.00 71.81 196 GLY A O 1
ATOM 1466 N N . VAL A 1 197 ? 31.963 16.799 -27.947 1.00 74.94 197 VAL A N 1
ATOM 1467 C CA . VAL A 1 197 ? 31.470 16.139 -26.721 1.00 74.94 197 VAL A CA 1
ATOM 1468 C C . VAL A 1 197 ? 30.124 16.718 -26.273 1.00 74.94 197 VAL A C 1
ATOM 1470 O O . VAL A 1 197 ? 29.205 15.953 -25.978 1.00 74.94 197 VAL A O 1
ATOM 1473 N N . ALA A 1 198 ? 29.968 18.046 -26.288 1.00 79.88 198 ALA A N 1
ATOM 1474 C CA . ALA A 1 198 ? 28.691 18.695 -25.982 1.00 79.88 198 ALA A CA 1
ATOM 1475 C C . ALA A 1 198 ? 27.589 18.307 -26.988 1.00 79.88 198 ALA A C 1
ATOM 1477 O O . ALA A 1 198 ? 26.448 18.057 -26.607 1.00 79.88 198 ALA A O 1
ATOM 1478 N N . GLY A 1 199 ? 27.932 18.180 -28.275 1.00 83.69 199 GLY A N 1
ATOM 1479 C CA . GLY A 1 199 ? 27.019 17.688 -29.306 1.00 83.69 199 GLY A CA 1
ATOM 1480 C C . GLY A 1 199 ? 26.528 16.264 -29.033 1.00 83.69 199 GLY A C 1
ATOM 1481 O O . GLY A 1 199 ? 25.330 16.008 -29.114 1.00 83.69 199 GLY A O 1
ATOM 1482 N N . VAL A 1 200 ? 27.429 15.349 -28.664 1.00 86.12 200 VAL A N 1
ATOM 1483 C CA . VAL A 1 200 ? 27.085 13.958 -28.311 1.00 86.12 200 VAL A CA 1
ATOM 1484 C C . VAL A 1 200 ? 26.174 13.905 -27.084 1.00 86.12 200 VAL A C 1
ATOM 1486 O O . VAL A 1 200 ? 25.193 13.162 -27.091 1.00 86.12 200 VAL A O 1
ATOM 1489 N N . GLN A 1 201 ? 26.461 14.709 -26.056 1.00 87.62 201 GLN A N 1
ATOM 1490 C CA . GLN A 1 201 ? 25.625 14.794 -24.856 1.00 87.62 201 GLN A CA 1
ATOM 1491 C C . GLN A 1 201 ? 24.214 15.295 -25.183 1.00 87.62 201 GLN A C 1
ATOM 1493 O O . GLN A 1 201 ? 23.248 14.646 -24.798 1.00 87.62 201 GLN A O 1
ATOM 1498 N N . ASN A 1 202 ? 24.083 16.343 -26.002 1.00 91.06 202 ASN A N 1
ATOM 1499 C CA . ASN A 1 202 ? 22.779 16.858 -26.431 1.00 91.06 202 ASN A CA 1
ATOM 1500 C C . ASN A 1 202 ? 21.928 15.795 -27.149 1.00 91.06 202 ASN A C 1
ATOM 1502 O O . ASN A 1 202 ? 20.715 15.718 -26.949 1.00 91.06 202 ASN A O 1
ATOM 1506 N N . TRP A 1 203 ? 22.543 14.970 -27.999 1.00 90.06 203 TRP A N 1
ATOM 1507 C CA . TRP A 1 203 ? 21.843 13.867 -28.663 1.00 90.06 203 TRP A CA 1
ATOM 1508 C C . TRP A 1 203 ? 21.468 12.745 -27.688 1.00 90.06 203 TRP A C 1
ATOM 1510 O O . TRP A 1 203 ? 20.364 12.210 -27.785 1.00 90.06 203 TRP A O 1
ATOM 1520 N N . ALA A 1 204 ? 22.338 12.424 -26.725 1.00 90.19 204 ALA A N 1
ATOM 1521 C CA . ALA A 1 204 ? 22.025 11.462 -25.670 1.00 90.19 204 ALA A CA 1
ATOM 1522 C C . ALA A 1 204 ? 20.838 11.930 -24.815 1.00 90.19 204 ALA A C 1
ATOM 1524 O O . ALA A 1 204 ? 19.933 11.145 -24.552 1.00 90.19 204 ALA A O 1
ATOM 1525 N N . ASP A 1 205 ? 20.788 13.210 -24.446 1.00 90.88 205 ASP A N 1
ATOM 1526 C CA . ASP A 1 205 ? 19.684 13.773 -23.664 1.00 90.88 205 ASP A CA 1
ATOM 1527 C C . ASP A 1 205 ? 18.356 13.736 -24.427 1.00 90.88 205 ASP A C 1
ATOM 1529 O O . ASP A 1 205 ? 17.312 13.431 -23.848 1.00 90.88 205 ASP A O 1
ATOM 1533 N N . ARG A 1 206 ? 18.382 13.952 -25.749 1.00 90.81 206 ARG A N 1
ATOM 1534 C CA . ARG A 1 206 ? 17.198 13.754 -26.602 1.00 90.81 206 ARG A CA 1
ATOM 1535 C C . ARG A 1 206 ? 16.734 12.299 -26.597 1.00 90.81 206 ARG A C 1
ATOM 1537 O O . ARG A 1 206 ? 15.544 12.061 -26.425 1.00 90.81 206 ARG A O 1
ATOM 1544 N N . LEU A 1 207 ? 17.644 11.330 -26.725 1.00 89.31 207 LEU A N 1
ATOM 1545 C CA . LEU A 1 207 ? 17.297 9.903 -26.650 1.00 89.31 207 LEU A CA 1
ATOM 1546 C C . LEU A 1 207 ? 16.715 9.523 -25.281 1.00 89.31 207 LEU A C 1
ATOM 1548 O O . LEU A 1 207 ? 15.712 8.813 -25.226 1.00 89.31 207 LEU A O 1
ATOM 1552 N N . ARG A 1 208 ? 17.281 10.050 -24.187 1.00 89.19 208 ARG A N 1
ATOM 1553 C CA . ARG A 1 208 ? 16.730 9.880 -22.830 1.00 89.19 208 ARG A CA 1
ATOM 1554 C C . ARG A 1 208 ? 15.331 10.464 -22.706 1.00 89.19 208 ARG A C 1
ATOM 1556 O O . ARG A 1 208 ? 14.453 9.823 -22.143 1.00 89.19 208 ARG A O 1
ATOM 1563 N N . THR A 1 209 ? 15.108 11.651 -23.270 1.00 87.06 209 THR A N 1
ATOM 1564 C CA . THR A 1 209 ? 13.795 12.319 -23.266 1.00 87.06 209 THR A CA 1
ATOM 1565 C C . THR A 1 209 ? 12.744 11.504 -24.019 1.00 87.06 209 THR A C 1
ATOM 1567 O O . THR A 1 209 ? 11.583 11.473 -23.622 1.00 87.06 209 THR A O 1
ATOM 1570 N N . LEU A 1 210 ? 13.149 10.800 -25.080 1.00 85.56 210 LEU A N 1
ATOM 1571 C CA . LEU A 1 210 ? 12.269 9.881 -25.801 1.00 85.56 210 LEU A CA 1
ATOM 1572 C C . LEU A 1 210 ? 12.008 8.571 -25.034 1.00 85.56 210 LEU A C 1
ATOM 1574 O O . LEU A 1 210 ? 11.102 7.828 -25.403 1.00 85.56 210 LEU A O 1
ATOM 1578 N N . GLY A 1 211 ? 12.733 8.309 -23.943 1.00 80.25 211 GLY A N 1
ATOM 1579 C CA . GLY A 1 211 ? 12.540 7.146 -23.075 1.00 80.25 211 GLY A CA 1
ATOM 1580 C C . GLY A 1 211 ? 13.557 6.022 -23.281 1.00 80.25 211 GLY A C 1
ATOM 1581 O O . GLY A 1 211 ? 13.353 4.928 -22.763 1.00 80.25 211 GLY A O 1
ATOM 1582 N N . MET A 1 212 ? 14.647 6.259 -24.024 1.00 85.31 212 MET A N 1
ATOM 1583 C CA . MET A 1 212 ? 15.739 5.288 -24.154 1.00 85.31 212 MET A CA 1
ATOM 1584 C C . MET A 1 212 ? 16.576 5.232 -22.871 1.00 85.31 212 MET A C 1
ATOM 1586 O O . MET A 1 212 ? 16.949 6.272 -22.324 1.00 85.31 212 MET A O 1
ATOM 1590 N N . SER A 1 213 ? 16.926 4.030 -22.412 1.00 84.31 213 SER A N 1
ATOM 1591 C CA . SER A 1 213 ? 17.792 3.863 -21.243 1.00 84.31 213 SER A CA 1
ATOM 1592 C C . SER A 1 213 ? 19.259 4.160 -21.568 1.00 84.31 213 SER A C 1
ATOM 1594 O O . SER A 1 213 ? 19.722 3.994 -22.700 1.00 84.31 213 SER A O 1
ATOM 1596 N N . ASP A 1 214 ? 20.043 4.535 -20.553 1.00 85.62 214 ASP A N 1
ATOM 1597 C CA . ASP A 1 214 ? 21.489 4.736 -20.714 1.00 85.62 214 ASP A CA 1
ATOM 1598 C C . ASP A 1 214 ? 22.208 3.472 -21.205 1.00 85.62 214 ASP A C 1
ATOM 1600 O O . ASP A 1 214 ? 23.248 3.558 -21.861 1.00 85.62 214 ASP A O 1
ATOM 1604 N N . PHE A 1 215 ? 21.669 2.293 -20.884 1.00 84.56 215 PHE A N 1
ATOM 1605 C CA . PHE A 1 215 ? 22.181 1.026 -21.389 1.00 84.56 215 PHE A CA 1
ATOM 1606 C C . PHE A 1 215 ? 22.066 0.959 -22.916 1.00 84.56 215 PHE A C 1
ATOM 1608 O O . PHE A 1 215 ? 23.071 0.745 -23.591 1.00 84.56 215 PHE A O 1
ATOM 1615 N N . GLN A 1 216 ? 20.887 1.255 -23.461 1.00 84.69 216 GLN A N 1
ATOM 1616 C CA . GLN A 1 216 ? 20.641 1.240 -24.903 1.00 84.69 216 GLN A CA 1
ATOM 1617 C C . GLN A 1 216 ? 21.447 2.314 -25.639 1.00 84.69 216 GLN A C 1
ATOM 1619 O O . GLN A 1 216 ? 22.016 2.041 -26.692 1.00 84.69 216 GLN A O 1
ATOM 1624 N N . ILE A 1 217 ? 21.568 3.519 -25.069 1.00 88.62 217 ILE A N 1
ATOM 1625 C CA . ILE A 1 217 ? 22.380 4.596 -25.662 1.00 88.62 217 ILE A CA 1
ATOM 1626 C C . ILE A 1 217 ? 23.848 4.155 -25.798 1.00 88.62 217 ILE A C 1
ATOM 1628 O O . ILE A 1 217 ? 24.490 4.410 -26.822 1.00 88.62 217 ILE A O 1
ATOM 1632 N N . ARG A 1 218 ? 24.389 3.440 -24.798 1.00 87.31 218 ARG A N 1
ATOM 1633 C CA . ARG A 1 218 ? 25.743 2.865 -24.877 1.00 87.31 218 ARG A CA 1
ATOM 1634 C C . ARG A 1 218 ? 25.850 1.771 -25.939 1.00 87.31 218 ARG A C 1
ATOM 1636 O O . ARG A 1 218 ? 26.866 1.722 -26.631 1.00 87.31 218 ARG A O 1
ATOM 1643 N N . GLU A 1 219 ? 24.825 0.937 -26.111 1.00 87.12 219 GLU A N 1
ATOM 1644 C CA . GLU A 1 219 ? 24.811 -0.090 -27.162 1.00 87.12 219 GLU A CA 1
ATOM 1645 C C . GLU A 1 219 ? 24.924 0.504 -28.571 1.00 87.12 219 GLU A C 1
ATOM 1647 O O . GLU A 1 219 ? 25.624 -0.074 -29.401 1.00 87.12 219 GLU A O 1
ATOM 1652 N N . ILE A 1 220 ? 24.333 1.676 -28.836 1.00 88.19 220 ILE A N 1
ATOM 1653 C CA . ILE A 1 220 ? 24.461 2.361 -30.140 1.00 88.19 220 ILE A CA 1
ATOM 1654 C C . ILE A 1 220 ? 25.934 2.631 -30.465 1.00 88.19 220 ILE A C 1
ATOM 1656 O O . ILE A 1 220 ? 26.406 2.334 -31.564 1.00 88.19 220 ILE A O 1
ATOM 1660 N N . THR A 1 221 ? 26.676 3.162 -29.490 1.00 86.38 221 THR A N 1
ATOM 1661 C CA . THR A 1 221 ? 28.097 3.497 -29.661 1.00 86.38 221 THR A CA 1
ATOM 1662 C C . THR A 1 221 ? 28.968 2.243 -29.737 1.00 86.38 221 THR A C 1
ATOM 1664 O O . THR A 1 221 ? 29.878 2.179 -30.563 1.00 86.38 221 THR A O 1
ATOM 1667 N N . ASN A 1 222 ? 28.684 1.233 -28.910 1.00 87.81 222 ASN A N 1
ATOM 1668 C CA . ASN A 1 222 ? 29.455 -0.011 -28.873 1.00 87.81 222 ASN A CA 1
ATOM 1669 C C . ASN A 1 222 ? 29.280 -0.835 -30.156 1.00 87.81 222 ASN A C 1
ATOM 1671 O O . ASN A 1 222 ? 30.257 -1.344 -30.702 1.00 87.81 222 ASN A O 1
ATOM 1675 N N . ASN A 1 223 ? 28.046 -0.934 -30.656 1.00 88.62 223 ASN A N 1
ATOM 1676 C CA . ASN A 1 223 ? 27.716 -1.747 -31.825 1.00 88.62 223 ASN A CA 1
ATOM 1677 C C . ASN A 1 223 ? 27.921 -0.997 -33.148 1.00 88.62 223 ASN A C 1
ATOM 1679 O O . ASN A 1 223 ? 27.893 -1.631 -34.203 1.00 88.62 223 ASN A O 1
ATOM 1683 N N . ARG A 1 224 ? 28.111 0.332 -33.098 1.00 85.31 224 ARG A N 1
ATOM 1684 C CA . ARG A 1 224 ? 28.225 1.236 -34.259 1.00 85.31 224 ARG A CA 1
ATOM 1685 C C . ARG A 1 224 ? 27.092 1.049 -35.272 1.00 85.31 224 ARG A C 1
ATOM 1687 O O . ARG A 1 224 ? 27.306 1.031 -36.483 1.00 85.31 224 ARG A O 1
ATOM 1694 N N . LYS A 1 225 ? 25.877 0.840 -34.767 1.00 86.69 225 LYS A N 1
ATOM 1695 C CA . LYS A 1 225 ? 24.674 0.601 -35.570 1.00 86.69 225 LYS A CA 1
ATOM 1696 C C . LYS A 1 225 ? 23.508 1.376 -34.986 1.00 86.69 225 LYS A C 1
ATOM 1698 O O . LYS A 1 225 ? 23.334 1.411 -33.770 1.00 86.69 225 LYS A O 1
ATOM 1703 N N . VAL A 1 226 ? 22.702 1.963 -35.867 1.00 83.44 226 VAL A N 1
ATOM 1704 C CA . VAL A 1 226 ? 21.423 2.569 -35.488 1.00 83.44 226 VAL A CA 1
ATOM 1705 C C . VAL A 1 226 ? 20.450 1.432 -35.149 1.00 83.44 226 VAL A C 1
ATOM 1707 O O . VAL A 1 226 ? 20.241 0.569 -36.004 1.00 83.44 226 VAL A O 1
ATOM 1710 N N . PRO A 1 227 ? 19.885 1.374 -33.931 1.00 80.88 227 PRO A N 1
ATOM 1711 C CA . PRO A 1 227 ? 18.909 0.350 -33.575 1.00 80.88 227 PRO A CA 1
ATOM 1712 C C . PRO A 1 227 ? 17.629 0.554 -34.380 1.00 80.88 227 PRO A C 1
ATOM 1714 O O . PRO A 1 227 ? 17.108 1.663 -34.411 1.00 80.88 227 PRO A O 1
ATOM 1717 N N . GLU A 1 228 ? 17.112 -0.506 -35.000 1.00 82.44 228 GLU A N 1
ATOM 1718 C CA . GLU A 1 228 ? 15.805 -0.471 -35.677 1.00 82.44 228 GLU A CA 1
ATOM 1719 C C . GLU A 1 228 ? 14.638 -0.487 -34.681 1.00 82.44 228 GLU A C 1
ATOM 1721 O O . GLU A 1 228 ? 13.561 0.041 -34.959 1.00 82.44 228 GLU A O 1
ATOM 1726 N N . ASP A 1 229 ? 14.880 -1.074 -33.509 1.00 85.81 229 ASP A N 1
ATOM 1727 C CA . ASP A 1 229 ? 13.901 -1.288 -32.459 1.00 85.81 229 ASP A CA 1
ATOM 1728 C C . ASP A 1 229 ? 14.355 -0.631 -31.145 1.00 85.81 229 ASP A C 1
ATOM 1730 O O . ASP A 1 229 ? 15.544 -0.596 -30.818 1.00 85.81 229 ASP A O 1
ATOM 1734 N N . ILE A 1 230 ? 13.389 -0.171 -30.351 1.00 87.00 230 ILE A N 1
ATOM 1735 C CA . ILE A 1 230 ? 13.601 0.352 -28.999 1.00 87.00 230 ILE A CA 1
ATOM 1736 C C . ILE A 1 230 ? 13.046 -0.658 -28.007 1.00 87.00 230 ILE A C 1
ATOM 1738 O O . ILE A 1 230 ? 11.901 -1.091 -28.108 1.00 87.00 230 ILE A O 1
ATOM 1742 N N . TYR A 1 231 ? 13.840 -1.013 -27.012 1.00 89.50 231 TYR A N 1
ATOM 1743 C CA . TYR A 1 231 ? 13.382 -1.857 -25.915 1.00 89.50 231 TYR A CA 1
ATOM 1744 C C . TYR A 1 231 ? 12.775 -1.011 -24.803 1.00 89.50 231 TYR A C 1
ATOM 1746 O O . TYR A 1 231 ? 13.393 -0.052 -24.347 1.00 89.50 231 TYR A O 1
ATOM 1754 N N . VAL A 1 232 ? 11.592 -1.404 -24.343 1.00 91.06 232 VAL A N 1
ATOM 1755 C CA . VAL A 1 232 ? 11.039 -0.942 -23.070 1.00 91.06 232 VAL A CA 1
ATOM 1756 C C . VAL A 1 232 ? 11.595 -1.847 -21.992 1.00 91.06 232 VAL A C 1
ATOM 1758 O O . VAL A 1 232 ? 11.432 -3.067 -22.072 1.00 91.06 232 VAL A O 1
ATOM 1761 N N . VAL A 1 233 ? 12.251 -1.254 -21.002 1.00 91.12 233 VAL A N 1
ATOM 1762 C CA . VAL A 1 233 ? 12.865 -1.981 -19.892 1.00 91.12 233 VAL A CA 1
ATOM 1763 C C . VAL A 1 233 ? 12.221 -1.607 -18.562 1.00 91.12 233 VAL A C 1
ATOM 1765 O O . VAL A 1 233 ? 11.660 -0.518 -18.425 1.00 91.12 233 VAL A O 1
ATOM 1768 N N . SER A 1 234 ? 12.305 -2.499 -17.576 1.00 93.81 234 SER A N 1
ATOM 1769 C CA . SER A 1 234 ? 11.877 -2.176 -16.215 1.00 93.81 234 SER A CA 1
ATOM 1770 C C . SER A 1 234 ? 12.850 -1.185 -15.553 1.00 93.81 234 SER A C 1
ATOM 1772 O O . SER A 1 234 ? 14.056 -1.434 -15.554 1.00 93.81 234 SER A O 1
ATOM 1774 N N . PRO A 1 235 ? 12.380 -0.083 -14.940 1.00 90.69 235 PRO A N 1
ATOM 1775 C CA . PRO A 1 235 ? 13.251 0.881 -14.261 1.00 90.69 235 PRO A CA 1
ATOM 1776 C C . PRO A 1 235 ? 13.770 0.389 -12.898 1.00 90.69 235 PRO A C 1
ATOM 1778 O O . PRO A 1 235 ? 14.754 0.927 -12.384 1.00 90.69 235 PRO A O 1
ATOM 1781 N N . ALA A 1 236 ? 13.116 -0.616 -12.310 1.00 92.81 236 ALA A N 1
ATOM 1782 C CA . ALA A 1 236 ? 13.426 -1.169 -10.996 1.00 92.81 236 ALA A CA 1
ATOM 1783 C C . ALA A 1 236 ? 13.045 -2.656 -10.917 1.00 92.81 236 ALA A C 1
ATOM 1785 O O . ALA A 1 236 ? 12.321 -3.168 -11.774 1.00 92.81 236 ALA A O 1
ATOM 1786 N N . ASP A 1 237 ? 13.521 -3.337 -9.879 1.00 94.62 237 ASP A N 1
ATOM 1787 C CA . ASP A 1 237 ? 13.034 -4.666 -9.518 1.00 94.62 237 ASP A CA 1
ATOM 1788 C C . ASP A 1 237 ? 11.634 -4.546 -8.893 1.00 94.62 237 ASP A C 1
ATOM 1790 O O . ASP A 1 237 ? 11.400 -3.680 -8.049 1.00 94.62 237 ASP A O 1
ATOM 1794 N N . GLY A 1 238 ? 10.680 -5.378 -9.311 1.00 95.31 238 GLY A N 1
ATOM 1795 C CA . GLY A 1 238 ? 9.310 -5.283 -8.811 1.00 95.31 238 GLY A CA 1
ATOM 1796 C C . GLY A 1 238 ? 8.308 -6.147 -9.564 1.00 95.31 238 GLY A C 1
ATOM 1797 O O . GLY A 1 238 ? 8.669 -7.107 -10.235 1.00 95.31 238 GLY A O 1
ATOM 1798 N N . PHE A 1 239 ? 7.028 -5.806 -9.447 1.00 96.06 239 PHE A N 1
ATOM 1799 C CA . PHE A 1 239 ? 5.920 -6.532 -10.065 1.00 96.06 239 PHE A CA 1
ATOM 1800 C C . PHE A 1 239 ? 5.136 -5.649 -11.029 1.00 96.06 239 PHE A C 1
ATOM 1802 O O . PHE A 1 239 ? 4.872 -4.479 -10.741 1.00 96.06 239 PHE A O 1
ATOM 1809 N N . ILE A 1 240 ? 4.708 -6.224 -12.153 1.00 96.44 240 ILE A N 1
ATOM 1810 C CA . ILE A 1 240 ? 3.826 -5.543 -13.107 1.00 96.44 240 ILE A CA 1
ATOM 1811 C C . ILE A 1 240 ? 2.417 -5.473 -12.508 1.00 96.44 240 ILE A C 1
ATOM 1813 O O . ILE A 1 240 ? 1.730 -6.485 -12.399 1.00 96.44 240 ILE A O 1
ATOM 1817 N N . LEU A 1 241 ? 1.968 -4.277 -12.133 1.00 95.00 241 LEU A N 1
ATOM 1818 C CA . LEU A 1 241 ? 0.616 -4.018 -11.629 1.00 95.00 241 LEU A CA 1
ATOM 1819 C C . LEU A 1 241 ? -0.398 -3.807 -12.752 1.00 95.00 241 LEU A C 1
ATOM 1821 O O . LEU A 1 241 ? -1.567 -4.148 -12.603 1.00 95.00 241 LEU A O 1
ATOM 1825 N N . ALA A 1 242 ? 0.036 -3.214 -13.862 1.00 95.75 242 ALA A N 1
ATOM 1826 C CA . ALA A 1 242 ? -0.808 -2.996 -15.027 1.00 95.75 242 ALA A CA 1
ATOM 1827 C C . ALA A 1 242 ? 0.017 -3.064 -16.311 1.00 95.75 242 ALA A C 1
ATOM 1829 O O . ALA A 1 242 ? 1.174 -2.638 -16.344 1.00 95.75 242 ALA A O 1
ATOM 1830 N N . ARG A 1 243 ? -0.620 -3.573 -17.365 1.00 95.81 243 ARG A N 1
ATOM 1831 C CA . ARG A 1 243 ? -0.108 -3.638 -18.732 1.00 95.81 243 ARG A CA 1
ATOM 1832 C C . ARG A 1 243 ? -1.164 -3.054 -19.658 1.00 95.81 243 ARG A C 1
ATOM 1834 O O . ARG A 1 243 ? -2.280 -3.566 -19.707 1.00 95.81 243 ARG A O 1
ATOM 1841 N N . SER A 1 244 ? -0.780 -2.039 -20.419 1.00 94.75 244 SER A N 1
ATOM 1842 C CA . SER A 1 244 ? -1.681 -1.301 -21.313 1.00 94.75 244 SER A CA 1
ATOM 1843 C C . SER A 1 244 ? -1.285 -1.417 -22.787 1.00 94.75 244 SER A C 1
ATOM 1845 O O . SER A 1 244 ? -1.849 -0.730 -23.634 1.00 94.75 244 SER A O 1
ATOM 1847 N N . ILE A 1 245 ? -0.322 -2.285 -23.113 1.00 94.56 245 ILE A N 1
ATOM 1848 C CA . ILE A 1 245 ? 0.130 -2.522 -24.486 1.00 94.56 245 ILE A CA 1
ATOM 1849 C C . ILE A 1 245 ? -0.099 -3.954 -24.944 1.00 94.56 245 ILE A C 1
ATOM 1851 O O . ILE A 1 245 ? -0.286 -4.865 -24.142 1.00 94.56 245 ILE A O 1
ATOM 1855 N N . SER A 1 246 ? -0.091 -4.162 -26.258 1.00 94.50 246 SER A N 1
ATOM 1856 C CA . SER A 1 246 ? -0.103 -5.482 -26.891 1.00 94.50 246 SER A CA 1
ATOM 1857 C C . SER A 1 246 ? 0.626 -5.427 -28.236 1.00 94.50 246 SER A C 1
ATOM 1859 O O . SER A 1 246 ? 0.695 -4.349 -28.828 1.00 94.50 246 SER A O 1
ATOM 1861 N N . PRO A 1 247 ? 1.183 -6.547 -28.733 1.00 95.38 247 PRO A N 1
ATOM 1862 C CA . PRO A 1 247 ? 1.826 -6.582 -30.045 1.00 95.38 247 PRO A CA 1
ATOM 1863 C C . PRO A 1 247 ? 0.903 -6.057 -31.155 1.00 95.38 247 PRO A C 1
ATOM 1865 O O . PRO A 1 247 ? -0.290 -6.357 -31.173 1.00 95.38 247 PRO A O 1
ATOM 1868 N N . GLY A 1 248 ? 1.450 -5.254 -32.067 1.00 93.62 248 GLY A N 1
ATOM 1869 C CA . GLY A 1 248 ? 0.720 -4.596 -33.155 1.00 93.62 248 GLY A CA 1
ATOM 1870 C C . GLY A 1 248 ? -0.005 -3.302 -32.766 1.00 93.62 248 GLY A C 1
ATOM 1871 O O . GLY A 1 248 ? -0.501 -2.601 -33.647 1.00 93.62 248 GLY A O 1
ATOM 1872 N N . LEU A 1 249 ? -0.060 -2.947 -31.478 1.00 95.50 249 LEU A N 1
ATOM 1873 C CA . LEU A 1 249 ? -0.716 -1.724 -31.016 1.00 95.50 249 LEU A CA 1
ATOM 1874 C C . LEU A 1 249 ? 0.045 -0.476 -31.485 1.00 95.50 249 LEU A C 1
ATOM 1876 O O . LEU A 1 249 ? 1.253 -0.364 -31.279 1.00 95.50 249 LEU A O 1
ATOM 1880 N N . ARG A 1 250 ? -0.676 0.497 -32.047 1.00 95.75 250 ARG A N 1
ATOM 1881 C CA . ARG A 1 250 ? -0.173 1.862 -32.245 1.00 95.75 250 ARG A CA 1
ATOM 1882 C C . ARG A 1 250 ? -0.290 2.650 -30.941 1.00 95.75 250 ARG A C 1
ATOM 1884 O O . ARG A 1 250 ? -1.333 2.589 -30.296 1.00 95.75 250 ARG A O 1
ATOM 1891 N N . PHE A 1 251 ? 0.739 3.411 -30.590 1.00 94.25 251 PHE A N 1
ATOM 1892 C CA . PHE A 1 251 ? 0.743 4.283 -29.418 1.00 94.25 251 PHE A CA 1
ATOM 1893 C C . PHE A 1 251 ? 1.147 5.711 -29.782 1.00 94.25 251 PHE A C 1
ATOM 1895 O O . PHE A 1 251 ? 1.935 5.939 -30.703 1.00 94.25 251 PHE A O 1
ATOM 1902 N N . ASP A 1 252 ? 0.647 6.654 -28.991 1.00 93.88 252 ASP A N 1
ATOM 1903 C CA . ASP A 1 252 ? 1.010 8.066 -29.060 1.00 93.88 252 ASP A CA 1
ATOM 1904 C C . ASP A 1 252 ? 1.970 8.428 -27.911 1.00 93.88 252 ASP A C 1
ATOM 1906 O O . ASP A 1 252 ? 2.255 7.612 -27.021 1.00 93.88 252 ASP A O 1
ATOM 1910 N N . ARG A 1 253 ? 2.464 9.671 -27.893 1.00 91.00 253 ARG A N 1
ATOM 1911 C CA . ARG A 1 253 ? 3.286 10.171 -26.778 1.00 91.00 253 ARG A CA 1
ATOM 1912 C C . ARG A 1 253 ? 2.521 10.117 -25.458 1.00 91.00 253 ARG A C 1
ATOM 1914 O O . ARG A 1 253 ? 1.312 10.315 -25.420 1.00 91.00 253 ARG A O 1
ATOM 1921 N N . PHE A 1 254 ? 3.252 9.887 -24.372 1.00 89.81 254 PHE A N 1
ATOM 1922 C CA . PHE A 1 254 ? 2.740 9.779 -23.004 1.00 89.81 254 PHE A CA 1
ATOM 1923 C C . PHE A 1 254 ? 1.782 8.612 -22.748 1.00 89.81 254 PHE A C 1
ATOM 1925 O O . PHE A 1 254 ? 1.256 8.501 -21.642 1.00 89.81 254 PHE A O 1
ATOM 1932 N N . THR A 1 255 ? 1.598 7.708 -23.716 1.00 93.44 255 THR A N 1
ATOM 1933 C CA . THR A 1 255 ? 0.880 6.451 -23.485 1.00 93.44 255 THR A CA 1
ATOM 1934 C C . THR A 1 255 ? 1.574 5.677 -22.365 1.00 93.44 255 THR A C 1
ATOM 1936 O O . THR A 1 255 ? 2.765 5.381 -22.469 1.00 93.44 255 THR A O 1
ATOM 1939 N N . GLU A 1 256 ? 0.846 5.361 -21.293 1.00 94.06 256 GLU A N 1
ATOM 1940 C CA . GLU A 1 256 ? 1.340 4.515 -20.203 1.00 94.06 256 GLU A CA 1
ATOM 1941 C C . GLU A 1 256 ? 1.395 3.069 -20.697 1.00 94.06 256 GLU A C 1
ATOM 1943 O O . GLU A 1 256 ? 0.377 2.518 -21.106 1.00 94.06 256 GLU A O 1
ATOM 1948 N N . PHE A 1 257 ? 2.578 2.459 -20.689 1.00 94.50 257 PHE A N 1
ATOM 1949 C CA . PHE A 1 257 ? 2.787 1.084 -21.136 1.00 94.50 257 PHE A CA 1
ATOM 1950 C C . PHE A 1 257 ? 2.641 0.086 -19.999 1.00 94.50 257 PHE A C 1
ATOM 1952 O O . PHE A 1 257 ? 1.905 -0.900 -20.113 1.00 94.50 257 PHE A O 1
ATOM 1959 N N . TYR A 1 258 ? 3.338 0.370 -18.901 1.00 96.12 258 TYR A N 1
ATOM 1960 C CA . TYR A 1 258 ? 3.389 -0.482 -17.728 1.00 96.12 258 TYR A CA 1
ATOM 1961 C C . TYR A 1 258 ? 3.329 0.350 -16.458 1.00 96.12 258 TYR A C 1
ATOM 1963 O O . TYR A 1 258 ? 3.936 1.419 -16.361 1.00 96.12 258 TYR A O 1
ATOM 1971 N N . LYS A 1 259 ? 2.668 -0.214 -15.453 1.00 96.31 259 LYS A N 1
ATOM 1972 C CA . LYS A 1 259 ? 2.763 0.229 -14.067 1.00 96.31 259 LYS A CA 1
ATOM 1973 C C . LYS A 1 259 ? 3.489 -0.853 -13.290 1.00 96.31 259 LYS A C 1
ATOM 1975 O O . LYS A 1 259 ? 2.977 -1.963 -13.181 1.00 96.31 259 LYS A O 1
ATOM 1980 N N . ILE A 1 260 ? 4.667 -0.541 -12.772 1.00 96.50 260 ILE A N 1
ATOM 1981 C CA . ILE A 1 260 ? 5.539 -1.481 -12.063 1.00 96.50 260 ILE A CA 1
ATOM 1982 C C . ILE A 1 260 ? 5.691 -0.981 -10.633 1.00 96.50 260 ILE A C 1
ATOM 1984 O O . ILE A 1 260 ? 5.857 0.216 -10.423 1.00 96.50 260 ILE A O 1
ATOM 1988 N N . ALA A 1 261 ? 5.610 -1.865 -9.646 1.00 96.88 261 ALA A N 1
ATOM 1989 C CA . ALA A 1 261 ? 5.809 -1.491 -8.251 1.00 96.88 261 ALA A CA 1
ATOM 1990 C C . ALA A 1 261 ? 6.804 -2.418 -7.566 1.00 96.88 261 ALA A C 1
ATOM 1992 O O . ALA A 1 261 ? 6.677 -3.641 -7.657 1.00 96.88 261 ALA A O 1
ATOM 1993 N N . ASP A 1 262 ? 7.753 -1.835 -6.840 1.00 96.31 262 ASP A N 1
ATOM 1994 C CA . ASP A 1 262 ? 8.523 -2.582 -5.850 1.00 96.31 262 ASP A CA 1
ATOM 1995 C C . ASP A 1 262 ? 7.619 -2.834 -4.635 1.00 96.31 262 ASP A C 1
ATOM 1997 O O . ASP A 1 262 ? 7.219 -1.908 -3.930 1.00 96.31 262 ASP A O 1
ATOM 2001 N N . LEU A 1 263 ? 7.271 -4.105 -4.420 1.00 95.88 263 LEU A N 1
ATOM 2002 C CA . LEU A 1 263 ? 6.393 -4.547 -3.337 1.00 95.88 263 LEU A CA 1
ATOM 2003 C C . LEU A 1 263 ? 7.159 -4.986 -2.085 1.00 95.88 263 LEU A C 1
ATOM 2005 O O . LEU A 1 263 ? 6.542 -5.559 -1.191 1.00 95.88 263 LEU A O 1
ATOM 2009 N N . SER A 1 264 ? 8.476 -4.758 -2.005 1.00 95.38 264 SER A N 1
ATOM 2010 C CA . SER A 1 264 ? 9.278 -5.083 -0.814 1.00 95.38 264 SER A CA 1
ATOM 2011 C C . SER A 1 264 ? 8.818 -4.314 0.424 1.00 95.38 264 SER A C 1
ATOM 2013 O O . SER A 1 264 ? 8.945 -4.812 1.542 1.00 95.38 264 SER A O 1
ATOM 2015 N N . HIS A 1 265 ? 8.260 -3.122 0.214 1.00 95.44 265 HIS A N 1
ATOM 2016 C CA . HIS A 1 265 ? 7.613 -2.297 1.223 1.00 95.44 265 HIS A CA 1
ATOM 2017 C C . HIS A 1 265 ? 6.232 -1.917 0.698 1.00 95.44 265 HIS A C 1
ATOM 2019 O O . HIS A 1 265 ? 6.081 -1.498 -0.451 1.00 95.44 265 HIS A O 1
ATOM 2025 N N . VAL A 1 266 ? 5.213 -2.087 1.532 1.00 96.44 266 VAL A N 1
ATOM 2026 C CA . VAL A 1 266 ? 3.829 -1.763 1.184 1.00 96.44 266 VAL A CA 1
ATOM 2027 C C . VAL A 1 266 ? 3.228 -0.883 2.259 1.00 96.44 266 VAL A C 1
ATOM 2029 O O . VAL A 1 266 ? 3.664 -0.874 3.413 1.00 96.44 266 VAL A O 1
ATOM 2032 N N . TRP A 1 267 ? 2.188 -0.152 1.886 1.00 96.06 267 TRP A N 1
ATOM 2033 C CA . TRP A 1 267 ? 1.386 0.574 2.848 1.00 96.06 267 TRP A CA 1
ATOM 2034 C C . TRP A 1 267 ? 0.093 -0.183 3.111 1.00 96.06 267 TRP A C 1
ATOM 2036 O O . TRP A 1 267 ? -0.505 -0.782 2.222 1.00 96.06 267 TRP A O 1
ATOM 2046 N N . VAL A 1 268 ? -0.375 -0.134 4.346 1.00 96.19 268 VAL A N 1
ATOM 2047 C CA . VAL A 1 268 ? -1.719 -0.552 4.717 1.00 96.19 268 VAL A CA 1
ATOM 2048 C C . VAL A 1 268 ? -2.482 0.702 5.092 1.00 96.19 268 VAL A C 1
ATOM 2050 O O . VAL A 1 268 ? -2.116 1.409 6.029 1.00 96.19 268 VAL A O 1
ATOM 2053 N N . VAL A 1 269 ? -3.535 0.997 4.339 1.00 94.62 269 VAL A N 1
ATOM 2054 C CA . VAL A 1 269 ? -4.426 2.122 4.622 1.00 94.62 269 VAL A CA 1
ATOM 2055 C C . VAL A 1 269 ? -5.630 1.583 5.373 1.00 94.62 269 VAL A C 1
ATOM 2057 O O . VAL A 1 269 ? -6.355 0.738 4.851 1.00 94.62 269 VAL A O 1
ATOM 2060 N N . ALA A 1 270 ? -5.823 2.052 6.600 1.00 93.06 270 ALA A N 1
ATOM 2061 C CA . ALA A 1 270 ? -6.949 1.686 7.443 1.00 93.06 270 ALA A CA 1
ATOM 2062 C C . ALA A 1 270 ? -7.796 2.918 7.752 1.00 93.06 270 ALA A C 1
ATOM 2064 O O . ALA A 1 270 ? -7.271 3.972 8.116 1.00 93.06 270 ALA A O 1
ATOM 2065 N N . ASP A 1 271 ? -9.110 2.773 7.632 1.00 90.56 271 ASP A N 1
ATOM 2066 C CA . ASP A 1 271 ? -10.046 3.809 8.045 1.00 90.56 271 ASP A CA 1
ATOM 2067 C C . ASP A 1 271 ? -10.273 3.720 9.548 1.00 90.56 271 ASP A C 1
ATOM 2069 O O . ASP A 1 271 ? -10.660 2.674 10.075 1.00 90.56 271 ASP A O 1
ATOM 2073 N N . MET A 1 272 ? -10.053 4.833 10.240 1.00 87.75 272 MET A N 1
ATOM 2074 C CA . MET A 1 272 ? -10.360 4.945 11.654 1.00 87.75 272 MET A CA 1
ATOM 2075 C C . MET A 1 272 ? -11.418 6.011 11.905 1.00 87.75 272 MET A C 1
ATOM 2077 O O . MET A 1 272 ? -11.367 7.118 11.370 1.00 87.75 272 MET A O 1
ATOM 2081 N N . PHE A 1 273 ? -12.379 5.665 12.750 1.00 82.69 273 PHE A N 1
ATOM 2082 C CA . PHE A 1 273 ? -13.520 6.503 13.083 1.00 82.69 273 PHE A CA 1
ATOM 2083 C C . PHE A 1 273 ? -13.400 7.028 14.513 1.00 82.69 273 PHE A C 1
ATOM 2085 O O . PHE A 1 273 ? -12.666 6.479 15.330 1.00 82.69 273 PHE A O 1
ATOM 2092 N N . GLY A 1 274 ? -14.174 8.065 14.822 1.00 73.88 274 GLY A N 1
ATOM 2093 C CA . GLY A 1 274 ? -14.479 8.420 16.203 1.00 73.88 274 GLY A CA 1
ATOM 2094 C C . GLY A 1 274 ? -13.380 9.169 16.954 1.00 73.88 274 GLY A C 1
ATOM 2095 O O . GLY A 1 274 ? -12.551 9.882 16.385 1.00 73.88 274 GLY A O 1
ATOM 2096 N N . ARG A 1 275 ? -13.436 9.058 18.284 1.00 73.25 275 ARG A N 1
ATOM 2097 C CA . ARG A 1 275 ? -12.538 9.767 19.209 1.00 73.25 275 ARG A CA 1
ATOM 2098 C C . ARG A 1 275 ? -11.131 9.152 19.195 1.00 73.25 275 ARG A C 1
ATOM 2100 O O . ARG A 1 275 ? -10.193 9.768 19.691 1.00 73.25 275 ARG A O 1
ATOM 2107 N N . GLU A 1 276 ? -10.984 7.955 18.622 1.00 76.62 276 GLU A N 1
ATOM 2108 C CA . GLU A 1 276 ? -9.759 7.151 18.597 1.00 76.62 276 GLU A CA 1
ATOM 2109 C C . GLU A 1 276 ? -8.696 7.865 17.760 1.00 76.62 276 GLU A C 1
ATOM 2111 O O . GLU A 1 276 ? -7.508 7.819 18.078 1.00 76.62 276 GLU A O 1
ATOM 2116 N N . ALA A 1 277 ? -9.154 8.630 16.758 1.00 76.75 277 ALA A N 1
ATOM 2117 C CA . ALA A 1 277 ? -8.365 9.504 15.883 1.00 76.75 277 ALA A CA 1
ATOM 2118 C C . ALA A 1 277 ? -7.448 10.450 16.644 1.00 76.75 277 ALA A C 1
ATOM 2120 O O . ALA A 1 277 ? -6.344 10.735 16.188 1.00 76.75 277 ALA A O 1
ATOM 2121 N N . GLN A 1 278 ? -7.876 10.895 17.822 1.00 79.00 278 GLN A N 1
ATOM 2122 C CA . GLN A 1 278 ? -7.143 11.871 18.621 1.00 79.00 278 GLN A CA 1
ATOM 2123 C C . GLN A 1 278 ? -6.020 11.241 19.454 1.00 79.00 278 GLN A C 1
ATOM 2125 O O . GLN A 1 278 ? -5.151 11.957 19.946 1.00 79.00 278 GLN A O 1
ATOM 2130 N N . LEU A 1 279 ? -6.039 9.918 19.639 1.00 80.38 279 LEU A N 1
ATOM 2131 C CA . LEU A 1 279 ? -5.099 9.195 20.500 1.00 80.38 279 LEU A CA 1
ATOM 2132 C C . LEU A 1 279 ? -3.938 8.563 19.724 1.00 80.38 279 LEU A C 1
ATOM 2134 O O . LEU A 1 279 ? -2.985 8.080 20.340 1.00 80.38 279 LEU A O 1
ATOM 2138 N N . ILE A 1 280 ? -3.994 8.577 18.389 1.00 83.75 280 ILE A N 1
ATOM 2139 C CA . ILE A 1 280 ? -2.908 8.070 17.551 1.00 83.75 280 ILE A CA 1
ATOM 2140 C C . ILE A 1 280 ? -1.666 8.933 17.725 1.00 83.75 280 ILE A C 1
ATOM 2142 O O . ILE A 1 280 ? -1.702 10.160 17.620 1.00 83.75 280 ILE A O 1
ATOM 2146 N N . ARG A 1 281 ? -0.533 8.259 17.919 1.00 82.00 281 ARG A N 1
ATOM 2147 C CA . ARG A 1 281 ? 0.791 8.870 17.862 1.00 82.00 281 ARG A CA 1
ATOM 2148 C C . ARG A 1 281 ? 1.509 8.397 16.604 1.00 82.00 281 ARG A C 1
ATOM 2150 O O . ARG A 1 281 ? 1.381 7.245 16.192 1.00 82.00 281 ARG A O 1
ATOM 2157 N N . ARG A 1 282 ? 2.265 9.308 15.997 1.00 85.94 282 ARG A N 1
ATOM 2158 C CA . ARG A 1 282 ? 3.142 8.997 14.862 1.00 85.94 282 ARG A CA 1
ATOM 2159 C C . ARG A 1 282 ? 4.228 8.021 15.310 1.00 85.94 282 ARG A C 1
ATOM 2161 O O . ARG A 1 282 ? 4.665 8.079 16.461 1.00 85.94 282 ARG A O 1
ATOM 2168 N N . GLY A 1 283 ? 4.596 7.086 14.440 1.00 87.06 283 GLY A N 1
ATOM 2169 C CA . GLY A 1 283 ? 5.571 6.043 14.750 1.00 87.06 283 GLY A CA 1
ATOM 2170 C C . GLY A 1 283 ? 5.076 4.929 15.683 1.00 87.06 283 GLY A C 1
ATOM 2171 O O . GLY A 1 283 ? 5.860 4.034 16.002 1.00 87.06 283 GLY A O 1
ATOM 2172 N N . SER A 1 284 ? 3.807 4.941 16.116 1.00 88.62 284 SER A N 1
ATOM 2173 C CA . SER A 1 284 ? 3.218 3.832 16.875 1.00 88.62 284 SER A CA 1
ATOM 2174 C C . SER A 1 284 ? 3.296 2.523 16.090 1.00 88.62 284 SER A C 1
ATOM 2176 O O . SER A 1 284 ? 3.084 2.495 14.878 1.00 88.62 284 SER A O 1
ATOM 2178 N N . LEU A 1 285 ? 3.582 1.429 16.794 1.00 92.75 285 LEU A N 1
ATOM 2179 C CA . LEU A 1 285 ? 3.601 0.096 16.203 1.00 92.75 285 LEU A CA 1
ATOM 2180 C C . LEU A 1 285 ? 2.187 -0.486 16.164 1.00 92.75 285 LEU A C 1
ATOM 2182 O O . LEU A 1 285 ? 1.433 -0.363 17.127 1.00 92.75 285 LEU A O 1
ATOM 2186 N N . ALA A 1 286 ? 1.865 -1.155 15.066 1.00 93.94 286 ALA A N 1
ATOM 2187 C CA . ALA A 1 286 ? 0.645 -1.919 14.866 1.00 93.94 286 ALA A CA 1
ATOM 2188 C C . ALA A 1 286 ? 0.992 -3.334 14.398 1.00 93.94 286 ALA A C 1
ATOM 2190 O O . ALA A 1 286 ? 2.062 -3.585 13.839 1.00 93.94 286 ALA A O 1
ATOM 2191 N N . ARG A 1 287 ? 0.072 -4.272 14.607 1.00 96.00 287 ARG A N 1
ATOM 2192 C CA . ARG A 1 287 ? 0.165 -5.627 14.065 1.00 96.00 287 ARG A CA 1
ATOM 2193 C C . ARG A 1 287 ? -0.825 -5.770 12.921 1.00 96.00 287 ARG A C 1
ATOM 2195 O O . ARG A 1 287 ? -2.022 -5.595 13.117 1.00 96.00 287 ARG A O 1
ATOM 2202 N N . VAL A 1 288 ? -0.324 -6.110 11.744 1.00 96.31 288 VAL A N 1
ATOM 2203 C CA . VAL A 1 288 ? -1.134 -6.424 10.565 1.00 96.31 288 VAL A CA 1
ATOM 2204 C C . VAL A 1 288 ? -1.210 -7.937 10.436 1.00 96.31 288 VAL A C 1
ATOM 2206 O O . VAL A 1 288 ? -0.210 -8.620 10.622 1.00 96.31 288 VAL A O 1
ATOM 2209 N N . THR A 1 289 ? -2.380 -8.495 10.160 1.00 96.00 289 THR A N 1
ATOM 2210 C CA . THR A 1 289 ? -2.569 -9.942 10.014 1.00 96.00 289 THR A CA 1
ATOM 2211 C C . THR A 1 289 ? -3.384 -10.245 8.770 1.00 96.00 289 THR A C 1
ATOM 2213 O O . THR A 1 289 ? -4.458 -9.669 8.573 1.00 96.00 289 THR A O 1
ATOM 2216 N N . LEU A 1 290 ? -2.886 -11.164 7.943 1.00 94.75 290 LEU A N 1
ATOM 2217 C CA . LEU A 1 290 ? -3.635 -11.671 6.797 1.00 94.75 290 LEU A CA 1
ATOM 2218 C C . LEU A 1 290 ? -4.721 -12.627 7.297 1.00 94.75 290 LEU A C 1
ATOM 2220 O O . LEU A 1 290 ? -4.395 -13.578 8.012 1.00 94.75 290 LEU A O 1
ATOM 2224 N N . PRO A 1 291 ? -5.992 -12.418 6.920 1.00 90.69 291 PRO A N 1
ATOM 2225 C CA . PRO A 1 291 ? -7.078 -13.296 7.342 1.00 90.69 291 PRO A CA 1
ATOM 2226 C C . PRO A 1 291 ? -6.922 -14.724 6.797 1.00 90.69 291 PRO A C 1
ATOM 2228 O O . PRO A 1 291 ? -7.211 -15.673 7.518 1.00 90.69 291 PRO A O 1
ATOM 2231 N N . ASP A 1 292 ? -6.411 -14.878 5.573 1.00 87.25 292 ASP A N 1
ATOM 2232 C CA . ASP A 1 292 ? -6.375 -16.174 4.881 1.00 87.25 292 ASP A CA 1
ATOM 2233 C C . ASP A 1 292 ? -5.282 -17.115 5.410 1.00 87.25 292 ASP A C 1
ATOM 2235 O O . ASP A 1 292 ? -5.470 -18.327 5.474 1.00 87.25 292 ASP A O 1
ATOM 2239 N N . THR A 1 293 ? -4.121 -16.566 5.779 1.00 89.88 293 THR A N 1
ATOM 2240 C CA . THR A 1 293 ? -2.941 -17.349 6.190 1.00 89.88 293 THR A CA 1
ATOM 2241 C C . THR A 1 293 ? -2.631 -17.241 7.679 1.00 89.88 293 THR A C 1
ATOM 2243 O O . THR A 1 293 ? -1.832 -18.021 8.193 1.00 89.88 293 THR A O 1
ATOM 2246 N N . GLY A 1 294 ? -3.204 -16.255 8.377 1.00 91.12 294 GLY A N 1
ATOM 2247 C CA . GLY A 1 294 ? -2.868 -15.934 9.765 1.00 91.12 294 GLY A CA 1
ATOM 2248 C C . GLY A 1 294 ? -1.470 -15.333 9.956 1.00 91.12 294 GLY A C 1
ATOM 2249 O O . GLY A 1 294 ? -1.073 -15.082 11.093 1.00 91.12 294 GLY A O 1
ATOM 2250 N N . GLN A 1 295 ? -0.713 -15.085 8.879 1.00 93.00 295 GLN A N 1
ATOM 2251 C CA . GLN A 1 295 ? 0.610 -14.468 8.971 1.00 93.00 295 GLN A CA 1
ATOM 2252 C C . GLN A 1 295 ? 0.499 -13.036 9.491 1.00 93.00 295 GLN A C 1
ATOM 2254 O O . GLN A 1 295 ? -0.336 -12.253 9.026 1.00 93.00 295 GLN A O 1
ATOM 2259 N N . SER A 1 296 ? 1.358 -12.698 10.453 1.00 94.19 296 SER A N 1
ATOM 2260 C CA . SER A 1 296 ? 1.393 -11.383 11.081 1.00 94.19 296 SER A CA 1
ATOM 2261 C C . SER A 1 296 ? 2.649 -10.606 10.709 1.00 94.19 296 SER A C 1
ATOM 2263 O O . SER A 1 296 ? 3.753 -11.141 10.799 1.00 94.19 296 SER A O 1
ATOM 2265 N N . PHE A 1 297 ? 2.473 -9.328 10.399 1.00 95.56 297 PHE A N 1
ATOM 2266 C CA . PHE A 1 297 ? 3.520 -8.379 10.050 1.00 95.56 297 PHE A CA 1
ATOM 2267 C C . PHE A 1 297 ? 3.511 -7.220 11.046 1.00 95.56 297 PHE A C 1
ATOM 2269 O O . PHE A 1 297 ? 2.451 -6.777 11.504 1.00 95.56 297 PHE A O 1
ATOM 2276 N N . THR A 1 298 ? 4.697 -6.733 11.396 1.00 96.00 298 THR A N 1
ATOM 2277 C CA . THR A 1 298 ? 4.836 -5.516 12.198 1.00 96.00 298 THR A CA 1
ATOM 2278 C C . THR A 1 298 ? 4.708 -4.317 11.274 1.00 96.00 298 THR A C 1
ATOM 2280 O O . THR A 1 298 ? 5.389 -4.245 10.258 1.00 96.00 298 THR A O 1
ATOM 2283 N N . ALA A 1 299 ? 3.844 -3.381 11.643 1.00 94.81 299 ALA A N 1
ATOM 2284 C CA . ALA A 1 299 ? 3.585 -2.169 10.892 1.00 94.81 299 ALA A CA 1
ATOM 2285 C C . ALA A 1 299 ? 3.870 -0.934 11.745 1.00 94.81 299 ALA A C 1
ATOM 2287 O O . ALA A 1 299 ? 3.721 -0.966 12.969 1.00 94.81 299 ALA A O 1
ATOM 2288 N N . ARG A 1 300 ? 4.243 0.169 11.104 1.00 94.88 300 ARG A N 1
ATOM 2289 C CA . ARG A 1 300 ? 4.483 1.455 11.764 1.00 94.88 300 ARG A CA 1
ATOM 2290 C C . ARG A 1 300 ? 3.512 2.500 11.239 1.00 94.88 300 ARG A C 1
ATOM 2292 O O . ARG A 1 300 ? 3.350 2.640 10.036 1.00 94.88 300 ARG A O 1
ATOM 2299 N N . VAL A 1 301 ? 2.885 3.260 12.132 1.00 92.75 301 VAL A N 1
ATOM 2300 C CA . VAL A 1 301 ? 2.101 4.440 11.747 1.00 92.75 301 VAL A CA 1
ATOM 2301 C C . VAL A 1 301 ? 3.025 5.464 11.096 1.00 92.75 301 VAL A C 1
ATOM 2303 O O . VAL A 1 301 ? 3.982 5.904 11.734 1.00 92.75 301 VAL A O 1
ATOM 2306 N N . SER A 1 302 ? 2.707 5.839 9.855 1.00 91.19 302 SER A N 1
ATOM 2307 C CA . SER A 1 302 ? 3.451 6.835 9.081 1.00 91.19 302 SER A CA 1
ATOM 2308 C C . SER A 1 302 ? 3.590 8.155 9.846 1.00 91.19 302 SER A C 1
ATOM 2310 O O . SER A 1 302 ? 2.681 8.586 10.563 1.00 91.19 302 SER A O 1
ATOM 2312 N N . ASP A 1 303 ? 4.719 8.834 9.649 1.00 83.12 303 ASP A N 1
ATOM 2313 C CA . ASP A 1 303 ? 4.961 10.171 10.194 1.00 83.12 303 ASP A CA 1
ATOM 2314 C C . ASP A 1 303 ? 4.217 11.275 9.423 1.00 83.12 303 ASP A C 1
ATOM 2316 O O . ASP A 1 303 ? 4.117 12.417 9.897 1.00 83.12 303 ASP A O 1
ATOM 2320 N N . SER A 1 304 ? 3.667 10.946 8.248 1.00 78.12 304 SER A N 1
ATOM 2321 C CA . SER A 1 304 ? 2.829 11.849 7.458 1.00 78.12 304 SER A CA 1
ATOM 2322 C C . SER A 1 304 ? 1.549 12.221 8.208 1.00 78.12 304 SER A C 1
ATOM 2324 O O . SER A 1 304 ? 0.975 11.403 8.928 1.00 78.12 304 SER A O 1
ATOM 2326 N N . LEU A 1 305 ? 1.057 13.446 8.003 1.00 75.50 305 LEU A N 1
ATOM 2327 C CA . LEU A 1 305 ? -0.229 13.856 8.565 1.00 75.50 305 LEU A CA 1
ATOM 2328 C C . LEU A 1 305 ? -1.342 12.935 8.023 1.00 75.50 305 LEU A C 1
ATOM 2330 O O . LEU A 1 305 ? -1.432 12.782 6.804 1.00 75.50 305 LEU A O 1
ATOM 2334 N N . PRO A 1 306 ? -2.172 12.322 8.885 1.00 77.31 306 PRO A N 1
ATOM 2335 C CA . PRO A 1 306 ? -3.281 11.505 8.418 1.00 77.31 306 PRO A CA 1
ATOM 2336 C C . PRO A 1 306 ? -4.298 12.358 7.654 1.00 77.31 306 PRO A C 1
ATOM 2338 O O . PRO A 1 306 ? -4.630 13.470 8.072 1.00 77.31 306 PRO A O 1
ATOM 2341 N N . GLU A 1 307 ? -4.795 11.832 6.542 1.00 83.50 307 GLU A N 1
ATOM 2342 C CA . GLU A 1 307 ? -5.813 12.491 5.727 1.00 83.50 307 GLU A CA 1
ATOM 2343 C C . GLU A 1 307 ? -7.206 12.199 6.295 1.00 83.50 307 GLU A C 1
ATOM 2345 O O . GLU A 1 307 ? -7.471 11.090 6.761 1.00 83.50 307 GLU A O 1
ATOM 2350 N N . VAL A 1 308 ? -8.105 13.183 6.269 1.00 86.19 308 VAL A N 1
ATOM 2351 C CA . VAL A 1 308 ? -9.512 12.985 6.640 1.00 86.19 308 VAL A CA 1
ATOM 2352 C C . VAL A 1 308 ? -10.329 12.876 5.367 1.00 86.19 308 VAL A C 1
ATOM 2354 O O . VAL A 1 308 ? -10.351 13.808 4.567 1.00 86.19 308 VAL A O 1
ATOM 2357 N N . ASP A 1 309 ? -11.033 11.763 5.202 1.00 86.19 309 ASP A N 1
ATOM 2358 C CA . ASP A 1 309 ? -11.982 11.604 4.111 1.00 86.19 309 ASP A CA 1
ATOM 2359 C C . ASP A 1 309 ? -13.264 12.391 4.432 1.00 86.19 309 ASP A C 1
ATOM 2361 O O . ASP A 1 309 ? -13.949 12.070 5.409 1.00 86.19 309 ASP A O 1
ATOM 2365 N N . PRO A 1 310 ? -13.632 13.427 3.660 1.00 86.19 310 PRO A N 1
ATOM 2366 C CA . PRO A 1 310 ? -14.821 14.220 3.954 1.00 86.19 310 PRO A CA 1
ATOM 2367 C C . PRO A 1 310 ? -16.128 13.451 3.708 1.00 86.19 310 PRO A C 1
ATOM 2369 O O . PRO A 1 310 ? -17.151 13.809 4.298 1.00 86.19 310 PRO A O 1
ATOM 2372 N N . ALA A 1 311 ? -16.113 12.413 2.862 1.00 88.62 311 ALA A N 1
ATOM 2373 C CA . ALA A 1 311 ? -17.307 11.652 2.506 1.00 88.62 311 ALA A CA 1
ATOM 2374 C C . ALA A 1 311 ? -17.698 10.672 3.619 1.00 88.62 311 ALA A C 1
ATOM 2376 O O . ALA A 1 311 ? -18.862 10.613 4.014 1.00 88.62 311 ALA A O 1
ATOM 2377 N N . THR A 1 312 ? -16.727 9.939 4.162 1.00 85.50 312 THR A N 1
ATOM 2378 C CA . THR A 1 312 ? -16.943 8.978 5.260 1.00 85.50 312 THR A CA 1
ATOM 2379 C C . THR A 1 312 ? -16.690 9.583 6.642 1.00 85.50 312 THR A C 1
ATOM 2381 O O . THR A 1 312 ? -17.058 8.976 7.648 1.00 85.50 312 THR A O 1
ATOM 2384 N N . ARG A 1 313 ? -16.069 10.771 6.709 1.00 85.50 313 ARG A N 1
ATOM 2385 C CA . ARG A 1 313 ? -15.558 11.402 7.939 1.00 85.50 313 ARG A CA 1
ATOM 2386 C C . ARG A 1 313 ? -14.612 10.477 8.718 1.00 85.50 313 ARG A C 1
ATOM 2388 O O . ARG A 1 313 ? -14.583 10.525 9.949 1.00 85.50 313 ARG A O 1
ATOM 2395 N N . SER A 1 314 ? -13.860 9.630 8.008 1.00 85.94 314 SER A N 1
ATOM 2396 C CA . SER A 1 314 ? -12.832 8.753 8.579 1.00 85.94 314 SER A CA 1
ATOM 2397 C C . SER A 1 314 ? -11.447 9.383 8.482 1.00 85.94 314 SER A C 1
ATOM 2399 O O . SER A 1 314 ? -11.146 10.147 7.566 1.00 85.94 314 SER A O 1
ATOM 2401 N N . LEU A 1 315 ? -10.587 9.044 9.439 1.00 88.50 315 LEU A N 1
ATOM 2402 C CA . LEU A 1 315 ? -9.160 9.310 9.366 1.00 88.50 315 LEU A CA 1
ATOM 2403 C C . LEU A 1 315 ? -8.489 8.152 8.618 1.00 88.50 315 LEU A C 1
ATOM 2405 O O . LEU A 1 315 ? -8.536 7.015 9.091 1.00 88.50 315 LEU A O 1
ATOM 2409 N N . LYS A 1 316 ? -7.845 8.431 7.483 1.00 90.12 316 LYS A N 1
ATOM 2410 C CA . LYS A 1 316 ? -7.050 7.446 6.744 1.00 90.12 316 LYS A CA 1
ATOM 2411 C C . LYS A 1 316 ? -5.696 7.289 7.412 1.00 90.12 316 LYS A C 1
ATOM 2413 O O . LYS A 1 316 ? -4.789 8.107 7.243 1.00 90.12 316 LYS A O 1
ATOM 2418 N N . LEU A 1 317 ? -5.565 6.222 8.188 1.00 91.06 317 LEU A N 1
ATOM 2419 C CA . LEU A 1 317 ? -4.317 5.846 8.822 1.00 91.06 317 LEU A CA 1
ATOM 2420 C C . LEU A 1 317 ? -3.452 5.078 7.825 1.00 91.06 317 LEU A C 1
ATOM 2422 O O . LEU A 1 317 ? -3.812 3.981 7.399 1.00 91.06 317 LEU A O 1
ATOM 2426 N N . ARG A 1 318 ? -2.296 5.644 7.477 1.00 93.75 318 ARG A N 1
ATOM 2427 C CA . ARG A 1 318 ? -1.278 4.969 6.668 1.00 93.75 318 ARG A CA 1
ATOM 2428 C C . ARG A 1 318 ? -0.287 4.250 7.579 1.00 93.75 318 ARG A C 1
ATOM 2430 O O . ARG A 1 318 ? 0.323 4.869 8.450 1.00 93.75 318 ARG A O 1
ATOM 2437 N N . LEU A 1 319 ? -0.136 2.952 7.359 1.00 94.44 319 LEU A N 1
ATOM 2438 C CA . LEU A 1 319 ? 0.779 2.074 8.076 1.00 94.44 319 LEU A CA 1
ATOM 2439 C C . LEU A 1 319 ? 1.835 1.551 7.102 1.00 94.44 319 LEU A C 1
ATOM 2441 O O . LEU A 1 319 ? 1.484 0.988 6.073 1.00 94.44 319 LEU A O 1
ATOM 2445 N N . GLU A 1 320 ? 3.107 1.717 7.422 1.00 95.50 320 GLU A N 1
ATOM 2446 C CA . GLU A 1 320 ? 4.231 1.213 6.634 1.00 95.50 320 GLU A CA 1
ATOM 2447 C C . GLU A 1 320 ? 4.595 -0.198 7.096 1.00 95.50 320 GLU A C 1
ATOM 2449 O O . GLU A 1 320 ? 4.700 -0.448 8.303 1.00 95.50 320 GLU A O 1
ATOM 2454 N N . VAL A 1 321 ? 4.739 -1.125 6.145 1.00 96.56 321 VAL A N 1
ATOM 2455 C CA . VAL A 1 321 ? 4.951 -2.550 6.418 1.00 96.56 321 VAL A CA 1
ATOM 2456 C C . VAL A 1 321 ? 6.020 -3.114 5.490 1.00 96.56 321 VAL A C 1
ATOM 2458 O O . VAL A 1 321 ? 5.905 -3.023 4.265 1.00 96.56 321 VAL A O 1
ATOM 2461 N N . ASP A 1 322 ? 7.023 -3.759 6.078 1.00 96.44 322 ASP A N 1
ATOM 2462 C CA . ASP A 1 322 ? 7.981 -4.572 5.332 1.00 96.44 322 ASP A CA 1
ATOM 2463 C C . ASP A 1 322 ? 7.292 -5.856 4.854 1.00 96.44 322 ASP A C 1
ATOM 2465 O O . ASP A 1 322 ? 6.589 -6.524 5.619 1.00 96.44 322 ASP A O 1
ATOM 2469 N N . ASN A 1 323 ? 7.505 -6.228 3.595 1.00 96.06 323 ASN A N 1
ATOM 2470 C CA . ASN A 1 323 ? 6.796 -7.329 2.945 1.00 96.06 323 ASN A CA 1
ATOM 2471 C C . ASN A 1 323 ? 7.756 -8.441 2.483 1.00 96.06 323 ASN A C 1
ATOM 2473 O O . ASN A 1 323 ? 7.917 -8.680 1.279 1.00 96.06 323 ASN A O 1
ATOM 2477 N N . PRO A 1 324 ? 8.428 -9.139 3.419 1.00 92.62 324 PRO A N 1
ATOM 2478 C CA . PRO A 1 324 ? 9.318 -10.233 3.066 1.00 92.62 324 PRO A CA 1
ATOM 2479 C C . PRO A 1 324 ? 8.531 -11.351 2.373 1.00 92.62 324 PRO A C 1
ATOM 2481 O O . PRO A 1 324 ? 7.479 -11.782 2.844 1.00 92.62 324 PRO A O 1
ATOM 2484 N N . GLY A 1 325 ? 9.043 -11.824 1.236 1.00 90.19 325 GLY A N 1
ATOM 2485 C CA . GLY A 1 325 ? 8.387 -12.867 0.444 1.00 90.19 325 GLY A CA 1
ATOM 2486 C C . GLY A 1 325 ? 7.134 -12.410 -0.311 1.00 90.19 325 GLY A C 1
ATOM 2487 O O . GLY A 1 325 ? 6.439 -13.258 -0.865 1.00 90.19 325 GLY A O 1
ATOM 2488 N N . PHE A 1 326 ? 6.850 -11.101 -0.354 1.00 93.12 326 PHE A N 1
ATOM 2489 C CA . PHE A 1 326 ? 5.759 -10.504 -1.135 1.00 93.12 326 PHE A CA 1
ATOM 2490 C C . PHE A 1 326 ? 4.363 -11.076 -0.821 1.00 93.12 326 PHE A C 1
ATOM 2492 O O . PHE A 1 326 ? 3.496 -11.168 -1.693 1.00 93.12 326 PHE A O 1
ATOM 2499 N N . ALA A 1 327 ? 4.140 -11.475 0.434 1.00 93.12 327 ALA A N 1
ATOM 2500 C CA . ALA A 1 327 ? 2.886 -12.075 0.884 1.00 93.12 327 ALA A CA 1
ATOM 2501 C C . ALA A 1 327 ? 1.720 -11.070 0.890 1.00 93.12 327 ALA A C 1
ATOM 2503 O O . ALA A 1 327 ? 0.584 -11.432 0.576 1.00 93.12 327 ALA A O 1
ATOM 2504 N N . LEU A 1 328 ? 1.994 -9.805 1.223 1.00 93.69 328 LEU A N 1
ATOM 2505 C CA . LEU A 1 328 ? 1.030 -8.711 1.145 1.00 93.69 328 LEU A CA 1
ATOM 2506 C C . LEU A 1 328 ? 0.926 -8.241 -0.307 1.00 93.69 328 LEU A C 1
ATOM 2508 O O . LEU A 1 328 ? 1.810 -7.544 -0.808 1.00 93.69 328 LEU A O 1
ATOM 2512 N N . ARG A 1 329 ? -0.156 -8.619 -0.991 1.00 92.56 329 ARG A N 1
ATOM 2513 C CA . ARG A 1 329 ? -0.421 -8.172 -2.365 1.00 92.56 329 ARG A CA 1
ATOM 2514 C C . ARG A 1 329 ? -1.316 -6.930 -2.361 1.00 92.56 329 ARG A C 1
ATOM 2516 O O . ARG A 1 329 ? -2.199 -6.840 -1.505 1.00 92.56 329 ARG A O 1
ATOM 2523 N N . PRO A 1 330 ? -1.123 -5.990 -3.303 1.00 93.75 330 PRO A N 1
ATOM 2524 C CA . PRO A 1 330 ? -2.016 -4.850 -3.476 1.00 93.75 330 PRO A CA 1
ATOM 2525 C C . PRO A 1 330 ? -3.493 -5.249 -3.533 1.00 93.75 330 PRO A C 1
ATOM 2527 O O . PRO A 1 330 ? -3.837 -6.325 -4.018 1.00 93.75 330 PRO A O 1
ATOM 2530 N N . ASP A 1 331 ? -4.345 -4.366 -3.018 1.00 92.88 331 ASP A N 1
ATOM 2531 C CA . ASP A 1 331 ? -5.803 -4.501 -2.933 1.00 92.88 331 ASP A CA 1
ATOM 2532 C C . ASP A 1 331 ? -6.326 -5.620 -2.017 1.00 92.88 331 ASP A C 1
ATOM 2534 O O . ASP A 1 331 ? -7.537 -5.768 -1.856 1.00 92.88 331 ASP A O 1
ATOM 2538 N N . MET A 1 332 ? -5.446 -6.350 -1.326 1.00 94.56 332 MET A N 1
ATOM 2539 C CA . MET A 1 332 ? -5.856 -7.279 -0.273 1.00 94.56 332 MET A CA 1
ATOM 2540 C C . MET A 1 332 ? -6.373 -6.553 0.967 1.00 94.56 332 MET A C 1
ATOM 2542 O O . MET A 1 332 ? -5.870 -5.496 1.354 1.00 94.56 332 MET A O 1
ATOM 2546 N N . PHE A 1 333 ? -7.332 -7.181 1.644 1.00 96.25 333 PHE A N 1
ATOM 2547 C CA . PHE A 1 333 ? -7.776 -6.766 2.968 1.00 96.25 333 PHE A CA 1
ATOM 2548 C C . PHE A 1 333 ? -6.961 -7.454 4.060 1.00 96.25 333 PHE A C 1
ATOM 2550 O O . PHE A 1 333 ? -6.642 -8.639 3.975 1.00 96.25 333 PHE A O 1
ATOM 2557 N N . VAL A 1 334 ? -6.649 -6.704 5.112 1.00 96.56 334 VAL A N 1
ATOM 2558 C CA . VAL A 1 334 ? -5.882 -7.175 6.265 1.00 96.56 334 VAL A CA 1
ATOM 2559 C C . VAL A 1 334 ? -6.503 -6.679 7.562 1.00 96.56 334 VAL A C 1
ATOM 2561 O O . VAL A 1 334 ? -7.108 -5.608 7.617 1.00 96.56 334 VAL A O 1
ATOM 2564 N N . ASN A 1 335 ? -6.328 -7.450 8.630 1.00 96.12 335 ASN A N 1
ATOM 2565 C CA . ASN A 1 335 ? -6.736 -7.040 9.965 1.00 96.12 335 ASN A CA 1
ATOM 2566 C C . ASN A 1 335 ? -5.606 -6.253 10.619 1.00 96.12 335 ASN A C 1
ATOM 2568 O O . ASN A 1 335 ? -4.485 -6.746 10.724 1.00 96.12 335 ASN A O 1
ATOM 2572 N N . VAL A 1 336 ? -5.905 -5.050 11.089 1.00 95.50 336 VAL A N 1
ATOM 2573 C CA . VAL A 1 336 ? -4.959 -4.193 11.802 1.00 95.50 336 VAL A CA 1
ATOM 2574 C C . VAL A 1 336 ? -5.331 -4.184 13.277 1.00 95.50 336 VAL A C 1
ATOM 2576 O O . VAL A 1 336 ? -6.464 -3.879 13.638 1.00 95.50 336 VAL A O 1
ATOM 2579 N N . GLN A 1 337 ? -4.373 -4.499 14.138 1.00 94.00 337 GLN A N 1
ATOM 2580 C CA . GLN A 1 337 ? -4.466 -4.341 15.585 1.00 94.00 337 GLN A CA 1
ATOM 2581 C C . GLN A 1 337 ? -3.523 -3.218 16.004 1.00 94.00 337 GLN A C 1
ATOM 2583 O O . GLN A 1 337 ? -2.302 -3.347 15.894 1.00 94.00 337 GLN A O 1
ATOM 2588 N N . LEU A 1 338 ? -4.099 -2.109 16.459 1.00 90.38 338 LEU A N 1
ATOM 2589 C CA . LEU A 1 338 ? -3.371 -0.932 16.906 1.00 90.38 338 LEU A CA 1
ATOM 2590 C C . LEU A 1 338 ? -3.531 -0.778 18.427 1.00 90.38 338 LEU A C 1
ATOM 2592 O O . LEU A 1 338 ? -4.622 -0.427 18.882 1.00 90.38 338 LEU A O 1
ATOM 2596 N N . PRO A 1 339 ? -2.473 -1.012 19.219 1.00 88.31 339 PRO A N 1
ATOM 2597 C CA . PRO A 1 339 ? -2.496 -0.743 20.648 1.00 88.31 339 PRO A CA 1
ATOM 2598 C C . PRO A 1 339 ? -2.455 0.771 20.896 1.00 88.31 339 PRO A C 1
ATOM 2600 O O . PRO A 1 339 ? -1.454 1.441 20.630 1.00 88.31 339 PRO A O 1
ATOM 2603 N N . LEU A 1 340 ? -3.543 1.321 21.428 1.00 85.06 340 LEU A N 1
ATOM 2604 C CA . LEU A 1 340 ? -3.639 2.717 21.846 1.00 85.06 340 LEU A CA 1
ATOM 2605 C C . LEU A 1 340 ? -3.430 2.835 23.355 1.00 85.06 340 LEU A C 1
ATOM 2607 O O . LEU A 1 340 ? -4.033 2.109 24.140 1.00 85.06 340 LEU A O 1
ATOM 2611 N N . ALA A 1 341 ? -2.591 3.778 23.780 1.00 80.88 341 ALA A N 1
ATOM 2612 C CA . ALA A 1 341 ? -2.408 4.080 25.195 1.00 80.88 341 ALA A CA 1
ATOM 2613 C C . ALA A 1 341 ? -3.519 5.023 25.673 1.00 80.88 341 ALA A C 1
ATOM 2615 O O . ALA A 1 341 ? -3.503 6.217 25.360 1.00 80.88 341 ALA A O 1
ATOM 2616 N N . MET A 1 342 ? -4.470 4.495 26.443 1.00 79.56 342 MET A N 1
ATOM 2617 C CA . MET A 1 342 ? -5.583 5.292 26.953 1.00 79.56 342 MET A CA 1
ATOM 2618 C C . MET A 1 342 ? -5.139 6.175 28.127 1.00 79.56 342 MET A C 1
ATOM 2620 O O . MET A 1 342 ? -4.381 5.718 28.992 1.00 79.56 342 MET A O 1
ATOM 2624 N N . PRO A 1 343 ? -5.613 7.433 28.208 1.00 77.62 343 PRO A N 1
ATOM 2625 C CA . PRO A 1 343 ? -5.357 8.278 29.367 1.00 77.62 343 PRO A CA 1
ATOM 2626 C C . PRO A 1 343 ? -6.004 7.680 30.623 1.00 77.62 343 PRO A C 1
ATOM 2628 O O . PRO A 1 343 ? -7.053 7.039 30.552 1.00 77.62 343 PRO A O 1
ATOM 2631 N N . ALA A 1 344 ? -5.395 7.919 31.787 1.00 82.38 344 ALA A N 1
ATOM 2632 C CA . ALA A 1 344 ? -5.932 7.447 33.059 1.00 82.38 344 ALA A CA 1
ATOM 2633 C C . ALA A 1 344 ? -7.324 8.042 33.323 1.00 82.38 344 ALA A C 1
ATOM 2635 O O . ALA A 1 344 ? -7.493 9.262 33.328 1.00 82.38 344 ALA A O 1
ATOM 2636 N N . GLY A 1 345 ? -8.307 7.184 33.591 1.00 85.62 345 GLY A N 1
ATOM 2637 C CA . GLY A 1 345 ? -9.668 7.589 33.936 1.00 85.62 345 GLY A CA 1
ATOM 2638 C C . GLY A 1 345 ? -10.287 6.660 34.970 1.00 85.62 345 GLY A C 1
ATOM 2639 O O . GLY A 1 345 ? -9.788 5.560 35.199 1.00 85.62 345 GLY A O 1
ATOM 2640 N N . LEU A 1 346 ? -11.367 7.110 35.609 1.00 91.12 346 LEU A N 1
ATOM 2641 C CA . LEU A 1 346 ? -12.158 6.238 36.474 1.00 91.12 346 LEU A CA 1
ATOM 2642 C C . LEU A 1 346 ? -12.795 5.154 35.615 1.00 91.12 346 LEU A C 1
ATOM 2644 O O . LEU A 1 346 ? -13.320 5.448 34.543 1.00 91.12 346 LEU A O 1
ATOM 2648 N N . THR A 1 347 ? -12.740 3.911 36.068 1.00 90.44 347 THR A N 1
ATOM 2649 C CA . THR A 1 347 ? -13.306 2.776 35.349 1.00 90.44 347 THR A CA 1
ATOM 2650 C C . THR A 1 347 ? -14.142 1.911 36.269 1.00 90.44 347 THR A C 1
ATOM 2652 O O . THR A 1 347 ? -13.818 1.725 37.445 1.00 90.44 347 THR A O 1
ATOM 2655 N N . VAL A 1 348 ? -15.193 1.339 35.700 1.00 92.00 348 VAL A N 1
ATOM 2656 C CA . VAL A 1 348 ? -16.059 0.349 36.343 1.00 92.00 348 VAL A CA 1
ATOM 2657 C C . VAL A 1 348 ? -16.191 -0.876 35.441 1.00 92.00 348 VAL A C 1
ATOM 2659 O O . VAL A 1 348 ? -16.017 -0.736 34.228 1.00 92.00 348 VAL A O 1
ATOM 2662 N N . PRO A 1 349 ? -16.491 -2.070 35.979 1.00 91.38 349 PRO A N 1
ATOM 2663 C CA . PRO A 1 349 ? -16.850 -3.214 35.149 1.00 91.38 349 PRO A CA 1
ATOM 2664 C C . PRO A 1 349 ? -18.011 -2.868 34.216 1.00 91.38 349 PRO A C 1
ATOM 2666 O O . PRO A 1 349 ? -18.944 -2.170 34.609 1.00 91.38 349 PRO A O 1
ATOM 2669 N N . ALA A 1 350 ? -17.970 -3.368 32.987 1.00 88.81 350 ALA A N 1
ATOM 2670 C CA . ALA A 1 350 ? -19.006 -3.149 31.989 1.00 88.81 350 ALA A CA 1
ATOM 2671 C C . ALA A 1 350 ? -20.387 -3.605 32.477 1.00 88.81 350 ALA A C 1
ATOM 2673 O O . ALA A 1 350 ? -21.376 -2.929 32.215 1.00 88.81 350 ALA A O 1
ATOM 2674 N N . ASP A 1 351 ? -20.430 -4.696 33.240 1.00 89.62 351 ASP A N 1
ATOM 2675 C CA . ASP A 1 351 ? -21.657 -5.269 33.801 1.00 89.62 351 ASP A CA 1
ATOM 2676 C C . ASP A 1 351 ? -22.298 -4.380 34.885 1.00 89.62 351 ASP A C 1
ATOM 2678 O O . ASP A 1 351 ? -23.482 -4.521 35.199 1.00 89.62 351 ASP A O 1
ATOM 2682 N N . ALA A 1 352 ? -21.535 -3.433 35.444 1.00 90.56 352 ALA A N 1
ATOM 2683 C CA . ALA A 1 352 ? -22.036 -2.469 36.421 1.00 90.56 352 ALA A CA 1
ATOM 2684 C C . ALA A 1 352 ? -22.837 -1.325 35.783 1.00 90.56 352 ALA A C 1
ATOM 2686 O O . ALA A 1 352 ? -23.571 -0.619 36.478 1.00 90.56 352 ALA A O 1
ATOM 2687 N N . VAL A 1 353 ? -22.680 -1.116 34.473 1.00 90.31 353 VAL A N 1
ATOM 2688 C CA . VAL A 1 353 ? -23.279 0.004 33.750 1.00 90.31 353 VAL A CA 1
ATOM 2689 C C . VAL A 1 353 ? -24.544 -0.453 33.042 1.00 90.31 353 VAL A C 1
ATOM 2691 O O . VAL A 1 353 ? -24.509 -1.295 32.149 1.00 90.31 353 VAL A O 1
ATOM 2694 N N . ILE A 1 354 ? -25.665 0.167 33.395 1.00 87.62 354 ILE A N 1
ATOM 2695 C CA . ILE A 1 354 ? -26.914 0.041 32.650 1.00 87.62 354 ILE A CA 1
ATOM 2696 C C . ILE A 1 354 ? -26.942 1.153 31.612 1.00 87.62 354 ILE A C 1
ATOM 2698 O O . ILE A 1 354 ? -27.058 2.333 31.952 1.00 87.62 354 ILE A O 1
ATOM 2702 N N . ASP A 1 355 ? -26.805 0.771 30.348 1.00 80.38 355 ASP A N 1
ATOM 2703 C CA . ASP A 1 355 ? -26.815 1.711 29.237 1.00 80.38 355 ASP A CA 1
ATOM 2704 C C . ASP A 1 355 ? -28.258 2.045 28.834 1.00 80.38 355 ASP A C 1
ATOM 2706 O O . ASP A 1 355 ? -29.034 1.166 28.457 1.00 80.38 355 ASP A O 1
ATOM 2710 N N . SER A 1 356 ? -28.631 3.321 28.945 1.00 70.69 356 SER A N 1
ATOM 2711 C CA . SER A 1 356 ? -29.924 3.833 28.469 1.00 70.69 356 SER A CA 1
ATOM 2712 C C . SER A 1 356 ? -29.801 4.618 27.154 1.00 70.69 356 SER A C 1
ATOM 2714 O O . SER A 1 356 ? -30.759 5.252 26.713 1.00 70.69 356 SER A O 1
ATOM 2716 N N . GLY A 1 357 ? -28.624 4.583 26.517 1.00 69.94 357 GLY A N 1
ATOM 2717 C CA . GLY A 1 357 ? -28.300 5.264 25.266 1.00 69.94 357 GLY A CA 1
ATOM 2718 C C . GLY A 1 357 ? -27.678 6.645 25.481 1.00 69.94 357 GLY A C 1
ATOM 2719 O O . GLY A 1 357 ? -26.539 6.877 25.090 1.00 69.94 357 GLY A O 1
ATOM 2720 N N . ALA A 1 358 ? -28.411 7.580 26.096 1.00 61.59 358 ALA A N 1
ATOM 2721 C CA . ALA A 1 358 ? -27.930 8.959 26.289 1.00 61.59 358 ALA A CA 1
ATOM 2722 C C . ALA A 1 358 ? -27.130 9.163 27.590 1.00 61.59 358 ALA A C 1
ATOM 2724 O O . ALA A 1 358 ? -26.304 10.073 27.675 1.00 61.59 358 ALA A O 1
ATOM 2725 N N . ALA A 1 359 ? -27.375 8.328 28.599 1.00 74.19 359 ALA A N 1
ATOM 2726 C CA . ALA A 1 359 ? -26.686 8.343 29.883 1.00 74.19 359 ALA A CA 1
ATOM 2727 C C . ALA A 1 359 ? -26.547 6.912 30.416 1.00 74.19 359 ALA A C 1
ATOM 2729 O O . ALA A 1 359 ? -27.438 6.074 30.234 1.00 74.19 359 ALA A O 1
ATOM 2730 N N . GLY A 1 360 ? -25.433 6.633 31.087 1.00 86.69 360 GLY A N 1
ATOM 2731 C CA . GLY A 1 360 ? -25.268 5.393 31.832 1.00 86.69 360 GLY A CA 1
ATOM 2732 C C . GLY A 1 360 ? -25.861 5.547 33.227 1.00 86.69 360 GLY A C 1
ATOM 2733 O O . GLY A 1 360 ? -25.813 6.628 33.814 1.00 86.69 360 GLY A O 1
ATOM 2734 N N . ARG A 1 361 ? -26.392 4.467 33.791 1.00 90.00 361 ARG A N 1
ATOM 2735 C CA . ARG A 1 361 ? -26.763 4.415 35.206 1.00 90.00 361 ARG A CA 1
ATOM 2736 C C . ARG A 1 361 ? -26.006 3.298 35.898 1.00 90.00 361 ARG A C 1
ATOM 2738 O O . ARG A 1 361 ? -25.908 2.192 35.378 1.00 90.00 361 ARG A O 1
ATOM 2745 N N . VAL A 1 362 ? -25.499 3.595 37.084 1.00 91.44 362 VAL A N 1
ATOM 2746 C CA . VAL A 1 362 ? -24.840 2.633 37.972 1.00 91.44 362 VAL A CA 1
ATOM 2747 C C . VAL A 1 362 ? -25.507 2.677 39.337 1.00 91.44 362 VAL A C 1
ATOM 2749 O O . VAL A 1 362 ? -26.139 3.671 39.692 1.00 91.44 362 VAL A O 1
ATOM 2752 N N . TYR A 1 363 ? -25.358 1.609 40.112 1.00 89.50 363 TYR A N 1
ATOM 2753 C CA . TYR A 1 363 ? -25.831 1.558 41.492 1.00 89.50 363 TYR A CA 1
ATOM 2754 C C . TYR A 1 363 ? -24.637 1.604 42.430 1.00 89.50 363 TYR A C 1
ATOM 2756 O O . TYR A 1 363 ? -23.806 0.698 42.408 1.00 89.50 363 TYR A O 1
ATOM 2764 N N . VAL A 1 364 ? -24.548 2.668 43.225 1.00 90.56 364 VAL A N 1
ATOM 2765 C CA . VAL A 1 364 ? -23.456 2.902 44.175 1.00 90.56 364 VAL A CA 1
ATOM 2766 C C . VAL A 1 364 ? -23.903 2.465 45.564 1.00 90.56 364 VAL A C 1
ATOM 2768 O O . VAL A 1 364 ? -25.047 2.694 45.954 1.00 90.56 364 VAL A O 1
ATOM 2771 N N . LYS A 1 365 ? -23.008 1.847 46.330 1.00 87.12 365 LYS A N 1
ATOM 2772 C CA . LYS A 1 365 ? -23.260 1.499 47.729 1.00 87.12 365 LYS A CA 1
ATOM 2773 C C . LYS A 1 365 ? -23.380 2.768 48.581 1.00 87.12 365 LYS A C 1
ATOM 2775 O O . LYS A 1 365 ? -22.418 3.521 48.720 1.00 87.12 365 LYS A O 1
ATOM 2780 N N . GLY A 1 366 ? -24.562 2.982 49.147 1.00 83.38 366 GLY A N 1
ATOM 2781 C CA . GLY A 1 366 ? -24.863 4.036 50.113 1.00 83.38 366 GLY A CA 1
ATOM 2782 C C . GLY A 1 366 ? -24.928 3.505 51.553 1.00 83.38 366 GLY A C 1
ATOM 2783 O O . GLY A 1 366 ? -24.751 2.306 51.785 1.00 83.38 366 GLY A O 1
ATOM 2784 N N . PRO A 1 367 ? -25.218 4.371 52.542 1.00 73.12 367 PRO A N 1
ATOM 2785 C CA . PRO A 1 367 ? -25.276 3.994 53.959 1.00 73.12 367 PRO A CA 1
ATOM 2786 C C . PRO A 1 367 ? -26.350 2.942 54.269 1.00 73.12 367 PRO A C 1
ATOM 2788 O O . PRO A 1 367 ? -26.160 2.101 55.141 1.00 73.12 367 PRO A O 1
ATOM 2791 N N . ASN A 1 368 ? -27.467 2.982 53.534 1.00 69.06 368 ASN A N 1
ATOM 2792 C CA . ASN A 1 368 ? -28.664 2.180 53.798 1.00 69.06 368 ASN A CA 1
ATOM 2793 C C . ASN A 1 368 ? -29.051 1.263 52.622 1.00 69.06 368 ASN A C 1
ATOM 2795 O O . ASN A 1 368 ? -30.200 0.842 52.533 1.00 69.06 368 ASN A O 1
ATOM 2799 N N . GLY A 1 369 ? -28.130 0.968 51.697 1.00 78.69 369 GLY A N 1
ATOM 2800 C CA . GLY A 1 369 ? -28.418 0.119 50.537 1.00 78.69 369 GLY A CA 1
ATOM 2801 C C . GLY A 1 369 ? -27.702 0.572 49.270 1.00 78.69 369 GLY A C 1
ATOM 2802 O O . GLY A 1 369 ? -26.544 0.981 49.320 1.00 78.69 369 GLY A O 1
ATOM 2803 N N . VAL A 1 370 ? -28.383 0.481 48.128 1.00 83.62 370 VAL A N 1
ATOM 2804 C CA . VAL A 1 370 ? -27.836 0.861 46.817 1.00 83.62 370 VAL A CA 1
ATOM 2805 C C . VAL A 1 370 ? -28.601 2.039 46.229 1.00 83.62 370 VAL A C 1
ATOM 2807 O O . VAL A 1 370 ? -29.830 2.056 46.203 1.00 83.62 370 VAL A O 1
ATOM 2810 N N . GLU A 1 371 ? -27.866 3.035 45.751 1.00 86.38 371 GLU A N 1
ATOM 2811 C CA . GLU A 1 371 ? -28.414 4.278 45.213 1.00 86.38 371 GLU A CA 1
ATOM 2812 C C . GLU A 1 371 ? -28.153 4.366 43.705 1.00 86.38 371 GLU A C 1
ATOM 2814 O O . GLU A 1 371 ? -27.004 4.197 43.278 1.00 86.38 371 GLU A O 1
ATOM 2819 N N . PRO A 1 372 ? -29.181 4.635 42.878 1.00 87.31 372 PRO A N 1
ATOM 2820 C CA . PRO A 1 372 ? -28.980 4.874 41.458 1.00 87.31 372 PRO A CA 1
ATOM 2821 C C . PRO A 1 372 ? -28.220 6.185 41.249 1.00 87.31 372 PRO A C 1
ATOM 2823 O O . PRO A 1 372 ? -28.580 7.227 41.798 1.00 87.31 372 PRO A O 1
ATOM 2826 N N . ARG A 1 373 ? -27.203 6.153 40.391 1.00 89.00 373 ARG A N 1
ATOM 2827 C CA . ARG A 1 373 ? -26.449 7.333 39.983 1.00 89.00 373 ARG A CA 1
ATOM 2828 C C . ARG A 1 373 ? -26.296 7.383 38.474 1.00 89.00 373 ARG A C 1
ATOM 2830 O O . ARG A 1 373 ? -25.874 6.413 37.846 1.00 89.00 373 ARG A O 1
ATOM 2837 N N . GLU A 1 374 ? -26.651 8.526 37.904 1.00 90.56 374 GLU A N 1
ATOM 2838 C CA . GLU A 1 374 ? -26.395 8.812 36.497 1.00 90.56 374 GLU A CA 1
ATOM 2839 C C . GLU A 1 374 ? -24.912 9.120 36.303 1.00 90.56 374 GLU A C 1
ATOM 2841 O O . GLU A 1 374 ? -24.306 9.876 37.067 1.00 90.56 374 GLU A O 1
ATOM 2846 N N . ILE A 1 375 ? -24.329 8.506 35.281 1.00 91.75 375 ILE A N 1
ATOM 2847 C CA . ILE A 1 375 ? -22.932 8.663 34.913 1.00 91.75 375 ILE A CA 1
ATOM 2848 C C . ILE A 1 375 ? -22.813 8.983 33.430 1.00 91.75 375 ILE A C 1
ATOM 2850 O O . ILE A 1 375 ? -23.584 8.502 32.594 1.00 91.75 375 ILE A O 1
ATOM 2854 N N . MET A 1 376 ? -21.791 9.761 33.092 1.00 88.38 376 MET A N 1
ATOM 2855 C CA . MET A 1 376 ? -21.362 9.895 31.706 1.00 88.38 376 MET A CA 1
ATOM 2856 C C . MET A 1 376 ? -20.274 8.869 31.434 1.00 88.38 376 MET A C 1
ATOM 2858 O O . MET A 1 376 ? -19.195 8.914 32.031 1.00 88.38 376 MET A O 1
ATOM 2862 N N . THR A 1 377 ? -20.557 7.939 30.533 1.00 88.31 377 THR A N 1
ATOM 2863 C CA . THR A 1 377 ? -19.605 6.921 30.095 1.00 88.31 377 THR A CA 1
ATOM 2864 C C . THR A 1 377 ? -18.707 7.462 28.983 1.00 88.31 377 THR A C 1
ATOM 2866 O O . THR A 1 377 ? -19.076 8.339 28.199 1.00 88.31 377 THR A O 1
ATOM 2869 N N . GLY A 1 378 ? -17.477 6.965 28.948 1.00 82.31 378 GLY A N 1
ATOM 2870 C CA . GLY A 1 378 ? -16.468 7.293 27.954 1.00 82.31 378 GLY A CA 1
ATOM 2871 C C . GLY A 1 378 ? -16.119 6.069 27.120 1.00 82.31 378 GLY A C 1
ATOM 2872 O O . GLY A 1 378 ? -16.960 5.487 26.440 1.00 82.31 378 GLY A O 1
ATOM 2873 N N . TRP A 1 379 ? -14.847 5.705 27.157 1.00 77.88 379 TRP A N 1
ATOM 2874 C CA . TRP A 1 379 ? -14.283 4.575 26.431 1.00 77.88 379 TRP A CA 1
ATOM 2875 C C . TRP A 1 379 ? -14.692 3.228 27.023 1.00 77.88 379 TRP A C 1
ATOM 2877 O O . TRP A 1 379 ? -14.624 3.040 28.237 1.00 77.88 379 TRP A O 1
ATOM 2887 N N . ARG A 1 380 ? -15.049 2.261 26.174 1.00 80.50 380 ARG A N 1
ATOM 2888 C CA . ARG A 1 380 ? -15.180 0.858 26.583 1.00 80.50 380 ARG A CA 1
ATOM 2889 C C . ARG A 1 380 ? -13.863 0.131 26.316 1.00 80.50 380 ARG A C 1
ATOM 2891 O O . ARG A 1 380 ? -13.445 0.022 25.169 1.00 80.50 380 ARG A O 1
ATOM 2898 N N . MET A 1 381 ? -13.240 -0.375 27.373 1.00 76.62 381 MET A N 1
ATOM 2899 C CA . MET A 1 381 ? -11.955 -1.076 27.379 1.00 76.62 381 MET A CA 1
ATOM 2900 C C . MET A 1 381 ? -12.196 -2.540 27.764 1.00 76.62 381 MET A C 1
ATOM 2902 O O . MET A 1 381 ? -12.018 -2.925 28.916 1.00 76.62 381 MET A O 1
ATOM 2906 N N . GLY A 1 382 ? -12.667 -3.347 26.810 1.00 77.88 382 GLY A N 1
ATOM 2907 C CA . GLY A 1 382 ? -12.957 -4.766 27.044 1.00 77.88 382 GLY A CA 1
ATOM 2908 C C . GLY A 1 382 ? -14.095 -4.989 28.049 1.00 77.88 382 GLY A C 1
ATOM 2909 O O . GLY A 1 382 ? -15.266 -4.753 27.731 1.00 77.88 382 GLY A O 1
ATOM 2910 N N . ASP A 1 383 ? -13.736 -5.466 29.240 1.00 84.94 383 ASP A N 1
ATOM 2911 C CA . ASP A 1 383 ? -14.620 -5.750 30.376 1.00 84.94 383 ASP A CA 1
ATOM 2912 C C . ASP A 1 383 ? -14.841 -4.538 31.293 1.00 84.94 383 ASP A C 1
ATOM 2914 O O . ASP A 1 383 ? -15.640 -4.617 32.224 1.00 84.94 383 ASP A O 1
ATOM 2918 N N . ARG A 1 384 ? -14.179 -3.403 31.032 1.00 86.75 384 ARG A N 1
ATOM 2919 C CA . ARG A 1 384 ? -14.338 -2.162 31.801 1.00 86.75 384 ARG A CA 1
ATOM 2920 C C . ARG A 1 384 ? -14.827 -1.006 30.936 1.00 8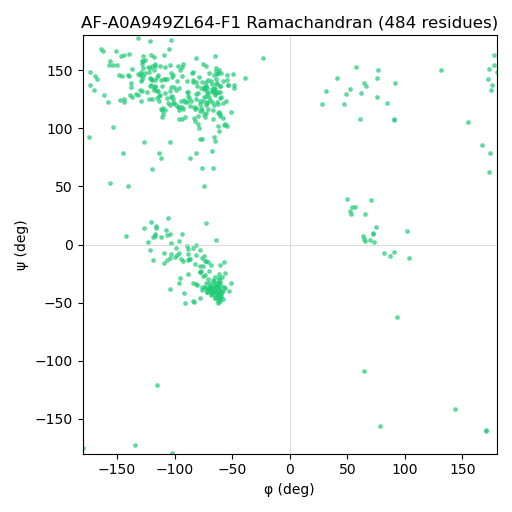6.75 384 ARG A C 1
ATOM 2922 O O . ARG A 1 384 ? -14.592 -0.944 29.731 1.00 86.75 384 ARG A O 1
ATOM 2929 N N . VAL A 1 385 ? -15.503 -0.052 31.564 1.00 88.06 385 VAL A N 1
ATOM 2930 C CA . VAL A 1 385 ? -16.010 1.178 30.948 1.00 88.06 385 VAL A CA 1
ATOM 2931 C C . VAL A 1 385 ? -15.461 2.370 31.716 1.00 88.06 385 VAL A C 1
ATOM 2933 O O . VAL A 1 385 ? -15.508 2.408 32.946 1.00 88.06 385 VAL A O 1
ATOM 2936 N N . GLN A 1 386 ? -14.925 3.346 30.989 1.00 88.25 386 GLN A N 1
ATOM 2937 C CA . GLN A 1 386 ? -14.473 4.607 31.551 1.00 88.25 386 GLN A CA 1
ATOM 2938 C C . GLN A 1 386 ? -15.674 5.469 31.945 1.00 88.25 386 GLN A C 1
ATOM 2940 O O . GLN A 1 386 ? -16.650 5.576 31.204 1.00 88.25 386 GLN A O 1
ATOM 2945 N N . VAL A 1 387 ? -15.568 6.137 33.084 1.00 90.50 387 VAL A N 1
ATOM 2946 C CA . VAL A 1 387 ? -16.548 7.080 33.609 1.00 90.50 387 VAL A CA 1
ATOM 2947 C C . VAL A 1 387 ? -15.932 8.474 33.574 1.00 90.50 387 VAL A C 1
ATOM 2949 O O . VAL A 1 387 ? -14.917 8.733 34.219 1.00 90.50 387 VAL A O 1
ATOM 2952 N N . LEU A 1 388 ? -16.530 9.364 32.782 1.00 88.38 388 LEU A N 1
ATOM 2953 C CA . LEU A 1 388 ? -16.098 10.754 32.614 1.00 88.38 388 LEU A CA 1
ATOM 2954 C C . LEU A 1 388 ? -16.598 11.638 33.760 1.00 88.38 388 LEU A C 1
ATOM 2956 O O . LEU A 1 388 ? -15.909 12.565 34.178 1.00 88.38 388 LEU A O 1
ATOM 2960 N N . SER A 1 389 ? -17.798 11.355 34.270 1.00 88.06 389 SER A N 1
ATOM 2961 C CA . SER A 1 389 ? -18.398 12.070 35.395 1.00 88.06 389 SER A CA 1
ATOM 2962 C C . SER A 1 389 ? -19.444 11.211 36.111 1.00 88.06 389 SER A C 1
ATOM 2964 O O . SER A 1 389 ? -19.984 10.261 35.541 1.00 88.06 389 SER A O 1
ATOM 2966 N N . GLY A 1 390 ? -19.722 11.555 37.372 1.00 87.00 390 GLY A N 1
ATOM 2967 C CA . GLY A 1 390 ? -20.766 10.930 38.192 1.00 87.00 390 GLY A CA 1
ATOM 2968 C C . GLY A 1 390 ? -20.264 9.939 39.246 1.00 87.00 390 GLY A C 1
ATOM 2969 O O . GLY A 1 390 ? -21.026 9.603 40.138 1.00 87.00 390 GLY A O 1
ATOM 2970 N N . LEU A 1 391 ? -18.996 9.520 39.226 1.00 91.06 391 LEU A N 1
ATOM 2971 C CA . LEU A 1 391 ? -18.407 8.660 40.266 1.00 91.06 391 LEU A CA 1
ATOM 2972 C C . LEU A 1 391 ? -17.123 9.250 40.835 1.00 91.06 391 LEU A C 1
ATOM 2974 O O . LEU A 1 391 ? -16.495 10.117 40.222 1.00 91.06 391 LEU A O 1
ATOM 2978 N N . ARG A 1 392 ? -16.728 8.752 42.006 1.00 91.06 392 ARG A N 1
ATOM 2979 C CA . ARG A 1 392 ? -15.443 9.050 42.645 1.00 91.06 392 ARG A CA 1
ATOM 2980 C C . ARG A 1 392 ? -14.608 7.784 42.788 1.00 91.06 392 ARG A C 1
ATOM 2982 O O . ARG A 1 392 ? -15.132 6.675 42.857 1.00 91.06 392 ARG A O 1
ATOM 2989 N N . GLU A 1 393 ? -13.292 7.962 42.831 1.00 90.50 393 GLU A N 1
ATOM 2990 C CA . GLU A 1 393 ? -12.361 6.862 43.076 1.00 90.50 393 GLU A CA 1
ATOM 2991 C C . GLU A 1 393 ? -12.631 6.213 44.439 1.00 90.50 393 GLU A C 1
ATOM 2993 O O . GLU A 1 393 ? -12.854 6.906 45.432 1.00 90.50 393 GLU A O 1
ATOM 2998 N N . GLY A 1 394 ? -12.618 4.881 44.481 1.00 87.62 394 GLY A N 1
ATOM 2999 C CA . GLY A 1 394 ? -12.821 4.107 45.703 1.00 87.62 394 GLY A CA 1
ATOM 3000 C C . GLY A 1 394 ? -14.278 3.800 46.061 1.00 87.62 394 GLY A C 1
ATOM 3001 O O . GLY A 1 394 ? -14.483 2.967 46.946 1.00 87.62 394 GLY A O 1
ATOM 3002 N N . GLU A 1 395 ? -15.267 4.399 45.383 1.00 91.44 395 GLU A N 1
ATOM 3003 C CA . GLU A 1 395 ? -16.685 4.038 45.544 1.00 91.44 395 GLU A CA 1
ATOM 3004 C C . GLU A 1 395 ? -16.930 2.571 45.137 1.00 91.44 395 GLU A C 1
ATOM 3006 O O . GLU A 1 395 ? -16.230 2.028 44.283 1.00 91.44 395 GLU A O 1
ATOM 3011 N N . GLU A 1 396 ? -17.916 1.914 45.751 1.00 90.56 396 GLU A N 1
ATOM 3012 C CA . GLU A 1 396 ? -18.314 0.545 45.399 1.00 90.56 396 GLU A CA 1
ATOM 3013 C C . GLU A 1 396 ? -19.583 0.576 44.545 1.00 90.56 396 GLU A C 1
ATOM 3015 O O . GLU A 1 396 ? -20.594 1.156 44.948 1.00 90.56 396 GLU A O 1
ATOM 3020 N N . VAL A 1 397 ? -19.531 -0.054 43.372 1.00 92.12 397 VAL A N 1
ATOM 3021 C CA . VAL A 1 397 ? -20.652 -0.174 42.436 1.00 92.12 397 VAL A CA 1
ATOM 3022 C C . VAL A 1 397 ? -21.092 -1.622 42.289 1.00 92.12 397 VAL A C 1
ATOM 3024 O O . VAL 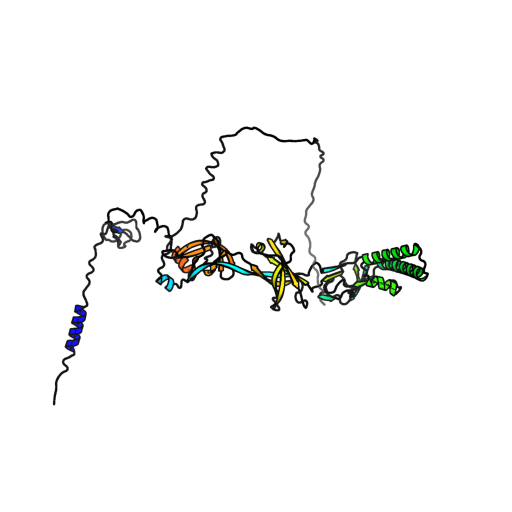A 1 397 ? -20.269 -2.536 42.319 1.00 92.12 397 VAL A O 1
ATOM 3027 N N . VAL A 1 398 ? -22.388 -1.842 42.090 1.00 90.44 398 VAL A N 1
ATOM 3028 C CA . VAL A 1 398 ? -22.934 -3.171 41.791 1.00 90.44 398 VAL A CA 1
ATOM 3029 C C . VAL A 1 398 ? -22.416 -3.636 40.431 1.00 90.44 398 VAL A C 1
ATOM 3031 O O . VAL A 1 398 ? -22.683 -2.982 39.434 1.00 90.44 398 VAL A O 1
ATOM 3034 N N . SER A 1 399 ? -21.703 -4.761 40.381 1.00 88.56 399 SER A N 1
ATOM 3035 C CA . SER A 1 399 ? -21.148 -5.366 39.161 1.00 88.56 399 SER A CA 1
ATOM 3036 C C . SER A 1 399 ? -21.879 -6.631 38.704 1.00 88.56 399 SER A C 1
ATOM 3038 O O . SER A 1 399 ? -21.673 -7.075 37.582 1.00 88.56 399 SER A O 1
ATOM 3040 N N . SER A 1 400 ? -22.734 -7.223 39.543 1.00 85.06 400 SER A N 1
ATOM 3041 C CA . SER A 1 400 ? -23.562 -8.382 39.186 1.00 85.06 400 SER A CA 1
ATOM 3042 C C . SER A 1 400 ? -24.956 -8.261 39.795 1.00 85.06 400 SER A C 1
ATOM 3044 O O . SER A 1 400 ? -25.105 -7.708 40.883 1.00 85.06 400 SER A O 1
ATOM 3046 N N . GLY A 1 401 ? -25.980 -8.758 39.097 1.00 79.12 401 GLY A N 1
ATOM 3047 C CA . GLY A 1 401 ? -27.381 -8.586 39.503 1.00 79.12 401 GLY A CA 1
ATOM 3048 C C . GLY A 1 401 ? -27.935 -7.175 39.253 1.00 79.12 401 GLY A C 1
ATOM 3049 O O . GLY A 1 401 ? -29.002 -6.836 39.760 1.00 79.12 401 GLY A O 1
ATOM 3050 N N . THR A 1 402 ? -27.246 -6.360 38.448 1.00 82.62 402 T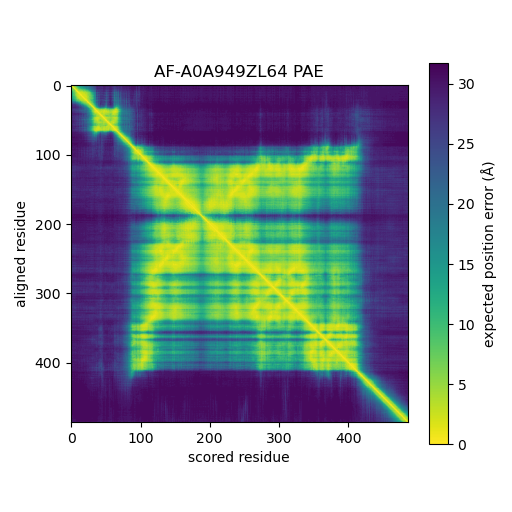HR A N 1
ATOM 3051 C CA . THR A 1 402 ? -27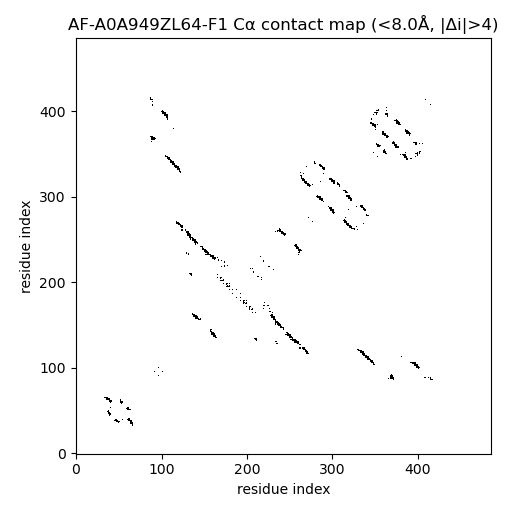.565 -4.952 38.145 1.00 82.62 402 THR A CA 1
ATOM 3052 C C . THR A 1 402 ? -29.001 -4.763 37.652 1.00 82.62 402 THR A C 1
ATOM 3054 O O . THR A 1 402 ? -29.676 -3.829 38.070 1.00 82.62 402 THR A O 1
ATOM 3057 N N . PHE A 1 403 ? -29.507 -5.678 36.820 1.00 81.94 403 PHE A N 1
ATOM 3058 C CA . PHE A 1 403 ? -30.880 -5.623 36.305 1.00 81.94 403 PHE A CA 1
ATOM 3059 C C . PHE A 1 403 ? -31.951 -5.890 37.374 1.00 81.94 403 PHE A C 1
ATOM 3061 O O . PHE A 1 403 ? -33.015 -5.271 37.350 1.00 81.94 403 PHE A O 1
ATOM 3068 N N . LEU A 1 404 ? -31.683 -6.799 38.318 1.00 82.38 404 LEU A N 1
ATOM 3069 C CA . L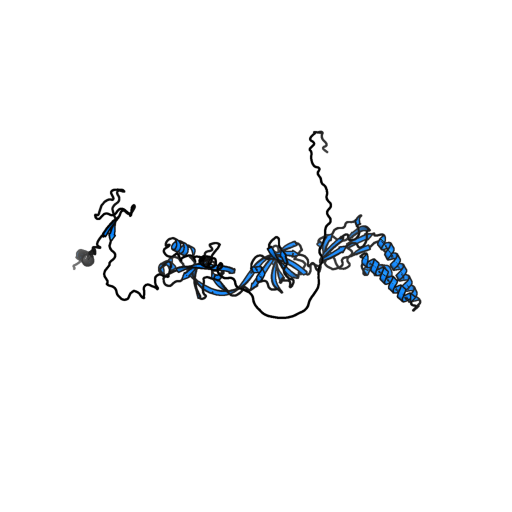EU A 1 404 ? -32.610 -7.094 39.416 1.00 82.38 404 LEU A CA 1
ATOM 3070 C C . LEU A 1 404 ? -32.695 -5.897 40.362 1.00 82.38 404 LEU A C 1
ATOM 3072 O O . LEU A 1 404 ? -33.790 -5.473 40.719 1.00 82.38 404 LEU A O 1
ATOM 3076 N N . VAL A 1 405 ? -31.542 -5.302 40.677 1.00 81.12 405 VAL A N 1
ATOM 3077 C CA . VAL A 1 405 ? -31.462 -4.061 41.457 1.00 81.12 405 VAL A CA 1
ATOM 3078 C C . VAL A 1 405 ? -32.180 -2.914 40.744 1.00 81.12 405 VAL A C 1
ATOM 3080 O O . VAL A 1 405 ? -32.910 -2.162 41.383 1.00 81.12 405 VAL A O 1
ATOM 3083 N N . ASP A 1 406 ? -32.028 -2.794 39.423 1.00 80.94 406 ASP A N 1
ATOM 3084 C CA . ASP A 1 406 ? -32.734 -1.779 38.637 1.00 80.94 406 ASP A CA 1
ATOM 3085 C C . ASP A 1 406 ? -34.249 -1.982 38.630 1.00 80.94 406 ASP A C 1
ATOM 3087 O O . ASP A 1 406 ? -35.010 -1.032 38.803 1.00 80.94 406 ASP A O 1
ATOM 3091 N N . SER A 1 407 ? -34.695 -3.225 38.470 1.00 81.12 407 SER A N 1
ATOM 3092 C CA . SER A 1 407 ? -36.117 -3.565 38.486 1.00 81.12 407 SER A CA 1
ATOM 3093 C C . SER A 1 407 ? -36.742 -3.231 39.841 1.00 81.12 407 SER A C 1
ATOM 3095 O O . SER A 1 407 ? -37.774 -2.565 39.887 1.00 81.12 407 SER A O 1
ATOM 3097 N N . GLU A 1 408 ? -36.068 -3.587 40.935 1.00 80.56 408 GLU A N 1
ATOM 3098 C CA . GLU A 1 408 ? -36.507 -3.264 42.295 1.00 80.56 408 GLU A CA 1
ATOM 3099 C C . GLU A 1 408 ? -36.534 -1.746 42.542 1.00 80.56 408 GLU A C 1
ATOM 3101 O O . GLU A 1 408 ? -37.515 -1.204 43.054 1.00 80.56 408 GLU A O 1
ATOM 3106 N N . ALA A 1 409 ? -35.502 -1.028 42.082 1.00 75.31 409 ALA A N 1
ATOM 3107 C CA . ALA A 1 409 ? -35.429 0.431 42.168 1.00 75.31 409 ALA A CA 1
ATOM 3108 C C . ALA A 1 409 ? -36.557 1.140 41.403 1.00 75.31 409 ALA A C 1
ATOM 3110 O O . ALA A 1 409 ? -36.972 2.235 41.781 1.00 75.31 409 ALA A O 1
ATOM 3111 N N . ARG A 1 410 ? -37.051 0.541 40.312 1.00 73.38 410 ARG A N 1
ATOM 3112 C CA . ARG A 1 410 ? -38.171 1.077 39.522 1.00 73.38 410 ARG A CA 1
ATOM 3113 C C . ARG A 1 410 ? -39.533 0.748 40.132 1.00 73.38 410 ARG A C 1
ATOM 3115 O O . ARG A 1 410 ? -40.444 1.564 40.012 1.00 73.38 410 ARG A O 1
ATOM 3122 N N . LEU A 1 411 ? -39.676 -0.420 40.762 1.00 72.50 411 LEU A N 1
ATOM 3123 C CA . LEU A 1 411 ? -40.915 -0.863 41.414 1.00 72.50 411 LEU A CA 1
ATOM 3124 C C . LEU A 1 411 ? -41.182 -0.126 42.734 1.00 72.50 411 LEU A C 1
ATOM 3126 O O . LEU A 1 411 ? -42.342 0.069 43.098 1.00 72.50 411 LEU A O 1
ATOM 3130 N N . HIS A 1 412 ? -40.131 0.365 43.396 1.00 66.56 412 HIS A N 1
ATOM 3131 C CA . HIS A 1 412 ? -40.215 1.200 44.596 1.00 66.56 412 HIS A CA 1
ATOM 3132 C C . HIS A 1 412 ? -39.746 2.645 44.322 1.00 66.56 412 HIS A C 1
ATOM 3134 O O . HIS A 1 412 ? -38.674 3.048 44.768 1.00 66.56 412 HIS A O 1
ATOM 3140 N N . PRO A 1 413 ? -40.548 3.480 43.627 1.00 51.28 413 PRO A N 1
ATOM 3141 C CA . PRO A 1 413 ? -40.144 4.799 43.124 1.00 51.28 413 PRO A CA 1
ATOM 3142 C C . PRO A 1 413 ? -39.990 5.902 44.191 1.00 51.28 413 PRO A C 1
ATOM 3144 O O . PRO A 1 413 ? -39.949 7.082 43.841 1.00 51.28 413 PRO A O 1
ATOM 3147 N N . GLY A 1 414 ? -39.858 5.568 45.480 1.00 52.31 414 GLY A N 1
ATOM 3148 C CA . GLY A 1 414 ? -39.634 6.536 46.570 1.00 52.31 414 GLY A CA 1
ATOM 3149 C C . GLY A 1 414 ? -38.307 7.310 46.479 1.00 52.31 414 GLY A C 1
ATOM 3150 O O . GLY A 1 414 ? -37.980 8.090 47.366 1.00 52.31 414 GLY A O 1
ATOM 3151 N N . SER A 1 415 ? -37.540 7.099 45.410 1.00 51.06 415 SER A N 1
ATOM 3152 C CA . SER A 1 415 ? -36.139 7.466 45.272 1.00 51.06 415 SER A CA 1
ATOM 3153 C C . SER A 1 415 ? -35.805 7.993 43.870 1.00 51.06 415 SER A C 1
ATOM 3155 O O . SER A 1 415 ? -34.859 7.535 43.228 1.00 51.06 415 SER A O 1
ATOM 3157 N N . ARG A 1 416 ? -36.575 8.956 43.355 1.00 43.97 416 ARG A N 1
ATOM 3158 C CA . ARG A 1 416 ? -36.161 9.727 42.174 1.00 43.97 416 ARG A CA 1
ATOM 3159 C C . ARG A 1 416 ? -35.451 11.001 42.647 1.00 43.97 416 ARG A C 1
ATOM 3161 O O . ARG A 1 416 ? -36.144 11.899 43.128 1.00 43.97 416 ARG A O 1
ATOM 3168 N N . PRO A 1 417 ? -34.117 11.144 42.516 1.00 44.06 417 PRO A N 1
ATOM 3169 C CA . PRO A 1 417 ? -33.526 12.465 42.631 1.00 44.06 417 PRO A CA 1
ATOM 3170 C C . PRO A 1 417 ? -34.122 13.343 41.528 1.00 44.06 417 PRO A C 1
ATOM 3172 O O . PRO A 1 417 ? -34.315 12.907 40.389 1.00 44.06 417 PRO A O 1
ATOM 3175 N N . ALA A 1 418 ? -34.488 14.572 41.884 1.00 40.09 418 ALA A N 1
ATOM 3176 C CA . ALA A 1 418 ? -34.969 15.542 40.920 1.00 40.09 418 ALA A CA 1
ATOM 3177 C C . ALA A 1 418 ? -33.916 15.705 39.814 1.00 40.09 418 ALA A C 1
ATOM 3179 O O . ALA A 1 418 ? -32.767 16.041 40.097 1.00 40.09 418 ALA A O 1
ATOM 3180 N N . ALA A 1 419 ? -34.321 15.473 38.563 1.00 36.75 419 ALA A N 1
ATOM 3181 C CA . ALA A 1 419 ? -33.523 15.842 37.401 1.00 36.75 419 ALA A CA 1
ATOM 3182 C C . ALA A 1 419 ? -33.062 17.302 37.567 1.00 36.75 419 ALA A C 1
ATOM 3184 O O . ALA A 1 419 ? -33.879 18.130 37.999 1.00 36.75 419 ALA A O 1
ATOM 3185 N N . PRO A 1 420 ? -31.800 17.648 37.252 1.00 34.78 420 PRO A N 1
ATOM 3186 C CA . PRO A 1 420 ? -31.358 19.029 37.320 1.00 34.78 420 PRO A CA 1
ATOM 3187 C C . PRO A 1 420 ? -32.252 19.855 36.396 1.00 34.78 420 PRO A C 1
ATOM 3189 O O . PRO A 1 420 ? -32.205 19.736 35.172 1.00 34.78 420 PRO A O 1
ATOM 3192 N N . ARG A 1 421 ? -33.115 20.684 36.993 1.00 31.92 421 ARG A N 1
ATOM 3193 C CA . ARG A 1 421 ? -33.825 21.729 36.264 1.00 31.92 421 ARG A CA 1
ATOM 3194 C C . ARG A 1 421 ? -32.743 22.626 35.688 1.00 31.92 421 ARG A C 1
ATOM 3196 O O . ARG A 1 421 ? -32.069 23.324 36.442 1.00 31.92 421 ARG A O 1
ATOM 3203 N N . SER A 1 422 ? -32.571 22.606 34.369 1.00 34.00 422 SER A N 1
ATOM 3204 C CA . SER A 1 422 ? -31.841 23.660 33.679 1.00 34.00 422 SER A CA 1
ATOM 3205 C C . SER A 1 422 ? -32.451 24.982 34.133 1.00 34.00 422 SER A C 1
ATOM 3207 O O . SER A 1 422 ? -33.631 25.243 33.888 1.00 34.00 422 SER A O 1
ATOM 3209 N N . THR A 1 423 ? -31.682 25.787 34.852 1.00 33.91 423 THR A N 1
ATOM 3210 C CA . THR A 1 423 ? -32.062 27.132 35.265 1.00 33.91 423 THR A CA 1
ATOM 3211 C C . THR A 1 423 ? -32.139 28.018 34.027 1.00 33.91 423 THR A C 1
ATOM 3213 O O . THR A 1 423 ? -31.267 28.829 33.739 1.00 33.91 423 THR A O 1
ATOM 3216 N N . SER A 1 424 ? -33.248 27.929 33.297 1.00 40.00 424 SER A N 1
ATOM 3217 C CA . SER A 1 424 ? -33.707 28.965 32.372 1.00 40.00 424 SER A CA 1
ATOM 3218 C C . SER A 1 424 ? -34.286 30.148 33.162 1.00 40.00 424 SER A C 1
ATOM 3220 O O . SER A 1 424 ? -35.401 30.591 32.914 1.00 40.00 424 SER A O 1
ATOM 3222 N N . ALA A 1 425 ? -33.529 30.639 34.148 1.00 38.41 425 ALA A N 1
ATOM 3223 C CA . ALA A 1 425 ? -33.877 31.772 35.005 1.00 38.41 425 ALA A CA 1
ATOM 3224 C C . ALA A 1 425 ? -32.779 32.854 35.035 1.00 38.41 425 ALA A C 1
ATOM 3226 O O . ALA A 1 425 ? -32.846 33.769 35.845 1.00 38.41 425 ALA A O 1
ATOM 3227 N N . THR A 1 426 ? -31.811 32.806 34.109 1.00 39.28 426 THR A N 1
ATOM 3228 C CA . THR A 1 426 ? -30.844 33.907 33.894 1.00 39.28 426 THR A CA 1
ATOM 3229 C C . THR A 1 426 ? -31.088 34.660 32.578 1.00 39.28 426 THR A C 1
ATOM 3231 O O . THR A 1 426 ? -30.534 35.734 32.366 1.00 39.28 426 THR A O 1
ATOM 3234 N N . ARG A 1 427 ? -31.994 34.192 31.704 1.00 42.19 427 ARG A N 1
ATOM 3235 C CA . ARG A 1 427 ? -32.300 34.889 30.436 1.00 42.19 427 ARG A CA 1
ATOM 3236 C C . ARG A 1 427 ? -33.409 35.946 30.537 1.00 42.19 427 ARG A C 1
ATOM 3238 O O . ARG A 1 427 ? -33.588 36.707 29.597 1.00 42.19 427 ARG A O 1
ATOM 3245 N N . GLN A 1 428 ? -34.110 36.046 31.672 1.00 36.88 428 GLN A N 1
ATOM 3246 C CA . GLN A 1 428 ? -35.207 37.013 31.853 1.00 36.88 428 GLN A CA 1
ATOM 3247 C C . GLN A 1 428 ? -34.857 38.237 32.716 1.00 36.88 428 GLN A C 1
ATOM 3249 O O . GLN A 1 428 ? -35.582 39.225 32.661 1.00 36.88 428 GLN A O 1
ATOM 3254 N N . LEU A 1 429 ? -33.720 38.239 33.427 1.00 37.97 429 LEU A N 1
ATOM 3255 C CA . LEU A 1 429 ? -33.196 39.452 34.082 1.00 37.97 429 LEU A CA 1
ATOM 3256 C C . LEU A 1 429 ? -32.192 40.240 33.217 1.00 37.97 429 LEU A C 1
ATOM 3258 O O . LEU A 1 429 ? -31.934 41.404 33.503 1.00 37.97 429 LEU A O 1
ATOM 3262 N N . ALA A 1 430 ? -31.674 39.656 32.131 1.00 38.03 430 ALA A N 1
ATOM 3263 C CA . ALA A 1 430 ? -30.718 40.320 31.237 1.00 38.03 430 ALA A CA 1
ATOM 3264 C C . ALA A 1 430 ? -31.368 41.150 30.106 1.00 38.03 430 ALA A C 1
ATOM 3266 O O . ALA A 1 430 ? -30.683 41.954 29.485 1.00 38.03 430 ALA A O 1
ATOM 3267 N N . MET A 1 431 ? -32.680 41.015 29.855 1.00 42.66 431 MET A N 1
ATOM 3268 C CA . MET A 1 431 ? -33.395 41.824 28.846 1.00 42.66 431 MET A CA 1
ATOM 3269 C C . MET A 1 431 ? -34.157 43.025 29.425 1.00 42.66 431 MET A C 1
ATOM 3271 O O . MET A 1 431 ? -34.700 43.805 28.656 1.00 42.66 431 MET A O 1
ATOM 3275 N N . LYS A 1 432 ? -34.183 43.223 30.754 1.00 38.28 432 LYS A N 1
ATOM 3276 C CA . LYS A 1 432 ? -34.897 44.358 31.377 1.00 38.28 432 LYS A CA 1
ATOM 3277 C C . LYS A 1 432 ? -34.002 45.511 31.852 1.00 38.28 432 LYS A C 1
ATOM 3279 O O . LYS A 1 432 ? -34.521 46.565 32.187 1.00 38.28 432 LYS A O 1
ATOM 3284 N N . ASN A 1 433 ? -32.676 45.337 31.827 1.00 38.19 433 ASN A N 1
ATOM 3285 C CA . ASN A 1 433 ? -31.702 46.364 32.231 1.00 38.19 433 ASN A CA 1
ATOM 3286 C C . ASN A 1 433 ? -30.860 46.930 31.068 1.00 38.19 433 ASN A C 1
ATOM 3288 O O . ASN A 1 433 ? -29.957 47.724 31.311 1.00 38.19 433 ASN A O 1
ATOM 3292 N N . ALA A 1 434 ? -31.151 46.562 29.815 1.00 39.19 434 ALA A N 1
ATOM 3293 C CA . ALA A 1 434 ? -30.424 47.046 28.632 1.00 39.19 434 ALA A CA 1
ATOM 3294 C C . ALA A 1 434 ? -31.091 48.248 27.926 1.00 39.19 434 ALA A C 1
ATOM 3296 O O . ALA A 1 434 ? -30.581 48.716 26.915 1.00 39.19 434 ALA A O 1
ATOM 3297 N N . GLU A 1 435 ? -32.198 48.779 28.460 1.00 38.97 435 GLU A N 1
ATOM 3298 C CA . GLU A 1 435 ? -32.951 49.895 27.855 1.00 38.97 435 GLU A CA 1
ATOM 3299 C C . GLU A 1 435 ? -32.792 51.243 28.580 1.00 38.97 435 GLU A C 1
ATOM 3301 O O . GLU A 1 435 ? -33.462 52.216 28.248 1.00 38.97 435 GLU A O 1
ATOM 3306 N N . ALA A 1 436 ? -31.887 51.356 29.556 1.00 44.16 436 ALA A N 1
ATOM 3307 C CA . ALA A 1 436 ? -31.718 52.604 30.300 1.00 44.16 436 ALA A CA 1
ATOM 3308 C C . ALA A 1 436 ? -30.260 52.874 30.685 1.00 44.16 436 ALA A C 1
ATOM 3310 O O . ALA A 1 436 ? -29.879 52.675 31.835 1.00 44.16 436 ALA A O 1
ATOM 3311 N N . LYS A 1 437 ? -29.467 53.353 29.715 1.00 35.28 437 LYS A N 1
ATOM 3312 C CA . LYS A 1 437 ? -28.410 54.386 29.849 1.00 35.28 437 LYS A CA 1
ATOM 3313 C C . LYS A 1 437 ? -27.363 54.224 28.747 1.00 35.28 437 LYS A C 1
ATOM 3315 O O . LYS A 1 437 ? -26.497 53.360 28.824 1.00 35.28 437 LYS A O 1
ATOM 3320 N N . GLY A 1 438 ? -27.400 55.122 27.764 1.00 42.03 438 GLY A N 1
ATOM 3321 C CA . GLY A 1 438 ? -26.213 55.439 26.970 1.00 42.03 438 GLY A CA 1
ATOM 3322 C C . GLY A 1 438 ? -25.214 56.271 27.786 1.00 42.03 438 GLY A C 1
ATOM 3323 O O . GLY A 1 438 ? -25.609 56.984 28.714 1.00 42.03 438 GLY A O 1
ATOM 3324 N N . PRO A 1 439 ? -23.920 56.187 27.459 1.00 40.00 439 PRO A N 1
ATOM 3325 C CA . PRO A 1 439 ? -23.071 57.385 27.446 1.00 40.00 439 PRO A CA 1
ATOM 3326 C C . PRO A 1 439 ? -22.141 57.390 26.213 1.00 40.00 439 PRO A C 1
ATOM 3328 O O . PRO A 1 439 ? -21.695 56.352 25.745 1.00 40.00 439 PRO A O 1
ATOM 3331 N N . LYS A 1 440 ? -21.996 58.512 25.501 1.00 33.12 440 LYS A N 1
ATOM 3332 C CA . LYS A 1 440 ? -21.106 59.659 25.779 1.00 33.12 440 LYS A CA 1
ATOM 3333 C C . LYS A 1 440 ? -19.605 59.312 25.796 1.00 33.12 440 LYS A C 1
ATOM 3335 O O . LYS A 1 440 ? -19.081 58.718 26.726 1.00 33.12 440 LYS A O 1
ATOM 3340 N N . THR A 1 441 ? -18.984 59.792 24.723 1.00 29.70 441 THR A N 1
ATOM 3341 C CA . THR A 1 441 ? -17.581 60.085 24.390 1.00 29.70 441 THR A CA 1
ATOM 3342 C C . THR A 1 441 ? -16.714 60.692 25.505 1.00 29.70 441 THR A C 1
ATOM 3344 O O . THR A 1 441 ? -17.191 61.612 26.168 1.00 29.70 441 THR A O 1
ATOM 3347 N N . MET A 1 442 ? -15.424 60.313 25.583 1.00 29.19 442 MET A N 1
ATOM 3348 C CA . MET A 1 442 ? -14.242 61.202 25.422 1.00 29.19 442 MET A CA 1
ATOM 3349 C C . MET A 1 442 ? -12.888 60.518 25.746 1.00 29.19 442 MET A C 1
ATOM 3351 O O . MET A 1 442 ? -12.806 59.809 26.741 1.00 29.19 442 MET A O 1
ATOM 3355 N N . SER A 1 443 ? -11.862 60.884 24.946 1.00 28.36 443 SER A N 1
ATOM 3356 C CA . SER A 1 443 ? -10.383 60.876 25.158 1.00 28.36 443 SER A CA 1
ATOM 3357 C C . SER A 1 443 ? -9.676 59.513 25.363 1.00 28.36 443 SER A C 1
ATOM 3359 O O . SER A 1 443 ? -10.198 58.671 26.071 1.00 28.36 443 SER A O 1
ATOM 3361 N N . GLU A 1 444 ? -8.493 59.179 24.819 1.00 29.06 444 GLU A N 1
ATOM 3362 C CA . GLU A 1 444 ? -7.332 59.997 24.428 1.00 29.06 444 GLU A CA 1
ATOM 3363 C C . GLU A 1 444 ? -6.294 59.190 23.587 1.00 29.06 444 GLU A C 1
ATOM 3365 O O . GLU A 1 444 ? -6.080 58.013 23.854 1.00 29.06 444 GLU A O 1
ATOM 3370 N N . HIS A 1 445 ? -5.656 59.865 22.613 1.00 29.69 445 HIS A N 1
ATOM 3371 C CA . HIS A 1 445 ? -4.283 59.742 22.052 1.00 29.69 445 HIS A CA 1
ATOM 3372 C C . HIS A 1 445 ? -3.644 58.386 21.654 1.00 29.69 445 HIS A C 1
ATOM 3374 O O . HIS A 1 445 ? -3.281 57.586 22.509 1.00 29.69 445 HIS A O 1
ATOM 3380 N N . ALA A 1 446 ? -3.266 58.245 20.366 1.00 28.81 446 ALA A N 1
ATOM 3381 C CA . ALA A 1 446 ? -1.892 58.496 19.862 1.00 28.81 446 ALA A CA 1
ATOM 3382 C C . ALA A 1 446 ? -1.718 58.131 18.357 1.00 28.81 446 ALA A C 1
ATOM 3384 O O . ALA A 1 446 ? -2.132 57.050 17.961 1.00 28.81 446 ALA A O 1
ATOM 3385 N N . HIS A 1 447 ? -1.091 59.050 17.592 1.00 31.59 447 HIS A N 1
ATOM 3386 C CA . HIS A 1 447 ? -0.130 58.903 16.460 1.00 31.59 447 HIS A CA 1
ATOM 3387 C C . HIS A 1 447 ? -0.321 57.812 15.369 1.00 31.59 447 HIS A C 1
ATOM 3389 O O . HIS A 1 447 ? -0.612 56.670 15.675 1.00 31.59 447 HIS A O 1
ATOM 3395 N N . ASP A 1 448 ? -0.039 57.985 14.071 1.00 29.92 448 ASP A N 1
ATOM 3396 C CA . ASP A 1 448 ? 0.472 59.065 13.213 1.00 29.92 448 ASP A CA 1
ATOM 3397 C C . ASP A 1 448 ? 0.385 58.573 11.736 1.00 29.92 448 ASP A C 1
ATOM 3399 O O . ASP A 1 448 ? 0.582 57.388 11.475 1.00 29.92 448 ASP A O 1
ATOM 3403 N N . MET A 1 449 ? 0.163 59.511 10.804 1.00 39.16 449 MET A N 1
ATOM 3404 C CA . MET A 1 449 ? 0.471 59.520 9.349 1.00 39.16 449 MET A CA 1
ATOM 3405 C C . MET A 1 449 ? -0.359 58.736 8.282 1.00 39.16 449 MET A C 1
ATOM 3407 O O . MET A 1 449 ? -0.966 57.706 8.564 1.00 39.16 449 MET A O 1
ATOM 3411 N N . PRO A 1 450 ? -0.425 59.263 7.025 1.00 40.25 450 PRO A N 1
ATOM 3412 C CA . PRO A 1 450 ? -1.597 59.173 6.146 1.00 40.25 450 PRO A CA 1
ATOM 3413 C C . PRO A 1 450 ? -1.359 58.455 4.800 1.00 40.25 450 PRO A C 1
ATOM 3415 O O . PRO A 1 450 ? -0.239 58.363 4.303 1.00 40.25 450 PRO A O 1
ATOM 3418 N N . GLY A 1 451 ? -2.452 58.052 4.142 1.00 30.89 451 GLY A N 1
ATOM 3419 C CA . GLY A 1 451 ? -2.450 57.571 2.758 1.00 30.89 451 GLY A CA 1
ATOM 3420 C C . GLY A 1 451 ? -3.791 57.796 2.053 1.00 30.89 451 GLY A C 1
ATOM 3421 O O . GLY A 1 451 ? -4.748 57.067 2.282 1.00 30.89 451 GLY A O 1
ATOM 3422 N N . MET A 1 452 ? -3.814 58.849 1.230 1.00 34.78 452 MET A N 1
ATOM 3423 C CA . MET A 1 452 ? -4.629 59.127 0.028 1.00 34.78 452 MET A CA 1
ATOM 3424 C C . MET A 1 452 ? -5.201 57.889 -0.702 1.00 34.78 452 MET A C 1
ATOM 3426 O O . MET A 1 452 ? -4.586 56.835 -0.670 1.00 34.78 452 MET A O 1
ATOM 3430 N N . SER A 1 453 ? -6.235 57.918 -1.547 1.00 33.12 453 SER A N 1
ATOM 3431 C CA . SER A 1 453 ? -7.356 58.808 -1.882 1.00 33.12 453 SER A CA 1
ATOM 3432 C C . SER A 1 453 ? -8.071 58.147 -3.080 1.00 33.12 453 SER A C 1
ATOM 3434 O O . SER A 1 453 ? -7.383 57.749 -4.011 1.00 33.12 453 SER A O 1
ATOM 3436 N N . HIS A 1 454 ? -9.407 58.130 -3.064 1.00 32.66 454 HIS A N 1
ATOM 3437 C CA . HIS A 1 454 ? -10.349 58.306 -4.190 1.00 32.66 454 HIS A CA 1
ATOM 3438 C C . HIS A 1 454 ? -10.387 57.433 -5.474 1.00 32.66 454 HIS A C 1
ATOM 3440 O O . HIS A 1 454 ? -9.381 56.986 -6.007 1.00 32.66 454 HIS A O 1
ATOM 3446 N N . MET A 1 455 ? -11.629 57.421 -6.006 1.00 35.31 455 MET A N 1
ATOM 3447 C CA . MET A 1 455 ? -12.177 57.038 -7.330 1.00 35.31 455 MET A CA 1
ATOM 3448 C C . MET A 1 455 ? -12.604 55.569 -7.460 1.00 35.31 455 MET A C 1
ATOM 3450 O O . MET A 1 455 ? -11.767 54.681 -7.401 1.00 35.31 455 MET A O 1
ATOM 3454 N N . ASP A 1 456 ? -13.885 55.183 -7.508 1.00 30.73 456 ASP A N 1
ATOM 3455 C CA . ASP A 1 456 ? -15.158 55.737 -8.035 1.00 30.73 456 ASP A CA 1
ATOM 3456 C C . ASP A 1 456 ? -15.345 55.666 -9.566 1.00 30.73 456 ASP A C 1
ATOM 3458 O O . ASP A 1 456 ? -14.512 56.164 -10.319 1.00 30.73 456 ASP A O 1
ATOM 3462 N N . GLY A 1 457 ? -16.490 55.083 -9.961 1.00 31.23 457 GLY A N 1
ATOM 3463 C CA . GLY A 1 457 ? -17.099 55.048 -11.304 1.00 31.23 457 GLY A CA 1
ATOM 3464 C C . GLY A 1 457 ? -16.470 54.092 -12.332 1.00 31.23 457 GLY A C 1
ATOM 3465 O O . GLY A 1 457 ? -15.259 53.959 -12.406 1.00 31.23 457 GLY A O 1
ATOM 3466 N N . SER A 1 458 ? -17.189 53.413 -13.227 1.00 32.69 458 SER A N 1
ATOM 3467 C CA . SER A 1 458 ? -18.619 53.368 -13.563 1.00 32.69 458 SER A CA 1
ATOM 3468 C C . SER A 1 458 ? -18.804 52.366 -14.715 1.00 32.69 458 SER A C 1
ATOM 3470 O O . SER A 1 458 ? -17.921 52.254 -15.561 1.00 32.69 458 SER A O 1
ATOM 3472 N N . ASP A 1 459 ? -19.960 51.706 -14.737 1.00 33.84 459 ASP A N 1
ATOM 3473 C CA . ASP A 1 459 ? -20.764 51.253 -15.883 1.00 33.84 459 ASP A CA 1
ATOM 3474 C C . ASP A 1 459 ? -20.115 50.838 -17.221 1.00 33.84 459 ASP A C 1
ATOM 3476 O O . ASP A 1 459 ? -19.449 51.607 -17.907 1.00 33.84 459 ASP A O 1
ATOM 3480 N N . THR A 1 460 ? -20.538 49.676 -17.733 1.00 38.59 460 THR A N 1
ATOM 3481 C CA . THR A 1 460 ? -21.373 49.658 -18.951 1.00 38.59 460 THR A CA 1
ATOM 3482 C C . THR A 1 460 ? -22.111 48.330 -19.116 1.00 38.59 460 THR A C 1
ATOM 3484 O O . THR A 1 460 ? -21.558 47.235 -19.050 1.00 38.59 460 THR A O 1
ATOM 3487 N N . ASP A 1 461 ? -23.409 48.500 -19.324 1.00 34.59 461 ASP A N 1
ATOM 3488 C CA . ASP A 1 461 ? -24.450 47.549 -19.675 1.00 34.59 461 ASP A CA 1
ATOM 3489 C C . ASP A 1 461 ? -24.409 47.224 -21.181 1.00 34.59 461 ASP A C 1
ATOM 3491 O O . ASP A 1 461 ? -24.138 48.106 -21.999 1.00 34.59 461 ASP A O 1
ATOM 3495 N N . SER A 1 462 ? -24.707 45.978 -21.564 1.00 36.09 462 SER A N 1
ATOM 3496 C CA . SER A 1 462 ? -25.546 45.663 -22.741 1.00 36.09 462 SER A CA 1
ATOM 3497 C C . SER A 1 462 ? -25.841 44.156 -22.867 1.00 36.09 462 SER A C 1
ATOM 3499 O O . SER A 1 462 ? -25.106 43.379 -23.467 1.00 36.09 462 SER A O 1
ATOM 3501 N N . ALA A 1 463 ? -26.972 43.758 -22.274 1.00 36.06 463 ALA A N 1
ATOM 3502 C CA . ALA A 1 463 ? -28.128 43.114 -22.931 1.00 36.06 463 ALA A CA 1
ATOM 3503 C C . ALA A 1 463 ? -27.883 42.270 -24.215 1.00 36.06 463 ALA A C 1
ATOM 3505 O O . ALA A 1 463 ? -27.484 42.802 -25.245 1.00 36.06 463 ALA A O 1
ATOM 3506 N N . ARG A 1 464 ? -28.215 40.965 -24.260 1.00 36.38 464 ARG A N 1
ATOM 3507 C CA . ARG A 1 464 ? -29.515 40.312 -24.645 1.00 36.38 464 ARG A CA 1
ATOM 3508 C C . ARG A 1 464 ? -29.147 39.196 -25.657 1.00 36.38 464 ARG A C 1
ATOM 3510 O O . ARG A 1 464 ? -28.195 39.382 -26.392 1.00 36.38 464 ARG A O 1
ATOM 3517 N N . ARG A 1 465 ? -29.801 38.045 -25.861 1.00 34.16 465 ARG A N 1
ATOM 3518 C CA . ARG A 1 465 ? -31.068 37.382 -25.475 1.00 34.16 465 ARG A CA 1
ATOM 3519 C C . ARG A 1 465 ? -30.922 35.917 -25.975 1.00 34.16 465 ARG A C 1
ATOM 3521 O O . ARG A 1 465 ? -30.332 35.725 -27.029 1.00 34.16 465 ARG A O 1
ATOM 3528 N N . SER A 1 466 ? -31.239 34.885 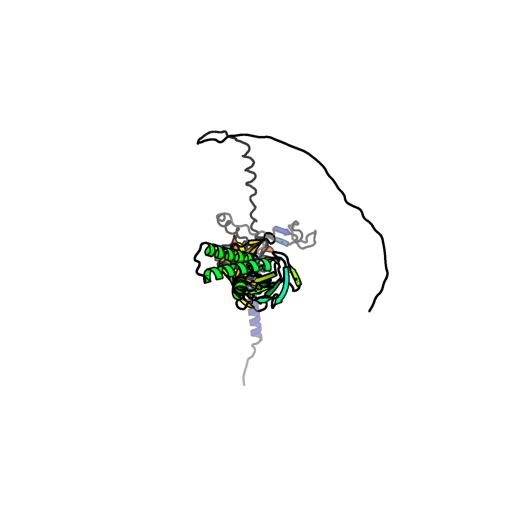-25.178 1.00 33.81 466 SER A N 1
ATOM 3529 C CA . SER A 1 466 ? -32.430 33.995 -25.289 1.00 33.81 466 SER A CA 1
ATOM 3530 C C . SER A 1 466 ? -32.648 33.362 -26.687 1.00 33.81 466 SER A C 1
ATOM 3532 O O . SER A 1 466 ? -32.655 34.096 -27.662 1.00 33.81 466 SER A O 1
ATOM 3534 N N . SER A 1 467 ? -32.932 32.074 -26.908 1.00 33.84 467 SER A N 1
ATOM 3535 C CA . SER A 1 467 ? -33.753 31.117 -26.147 1.00 33.84 467 SER A CA 1
ATOM 3536 C C . SER A 1 467 ? -33.890 29.786 -26.923 1.00 33.84 467 SER A C 1
ATOM 3538 O O . SER A 1 467 ? -33.995 29.829 -28.141 1.00 33.84 467 SER A O 1
ATOM 3540 N N . GLN A 1 468 ? -34.061 28.684 -26.175 1.00 34.00 468 GLN A N 1
ATOM 3541 C CA . GLN A 1 468 ? -35.034 27.580 -26.374 1.00 34.00 468 GLN A CA 1
ATOM 3542 C C . GLN A 1 468 ? -34.962 26.637 -27.595 1.00 34.00 468 GLN A C 1
ATOM 3544 O O . GLN A 1 468 ? -34.929 27.062 -28.742 1.00 34.00 468 GLN A O 1
ATOM 3549 N N . GLY A 1 469 ? -35.148 25.335 -27.319 1.00 30.19 469 GLY A N 1
ATOM 3550 C CA . GLY A 1 469 ? -35.667 24.382 -28.307 1.00 30.19 469 GLY A CA 1
ATOM 3551 C C . GLY A 1 469 ? -35.530 22.891 -27.962 1.00 30.19 469 GLY A C 1
ATOM 3552 O O . GLY A 1 469 ? -34.610 22.235 -28.426 1.00 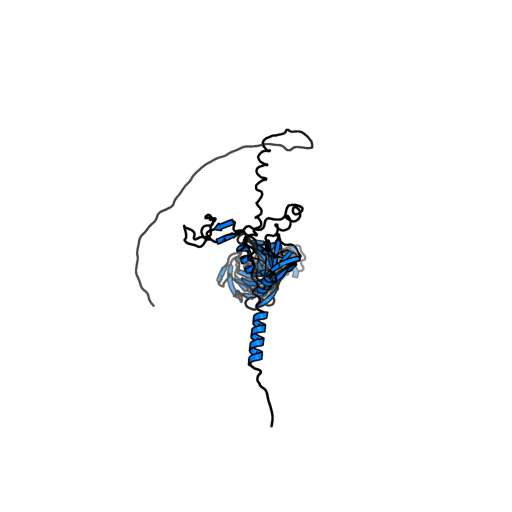30.19 469 GLY A O 1
ATOM 3553 N N . ALA A 1 470 ? -36.487 22.347 -27.214 1.00 35.44 470 ALA A N 1
ATOM 3554 C CA . ALA A 1 470 ? -36.980 20.958 -27.275 1.00 35.44 470 ALA A CA 1
ATOM 3555 C C . ALA A 1 470 ? -38.517 21.049 -27.103 1.00 35.44 470 ALA A C 1
ATOM 3557 O O . ALA A 1 470 ? -38.950 22.098 -26.609 1.00 35.44 470 ALA A O 1
ATOM 3558 N N . PRO A 1 471 ? -39.371 20.042 -27.408 1.00 57.44 471 PRO A N 1
ATOM 3559 C CA . PRO A 1 471 ? -39.146 18.649 -27.847 1.00 57.44 471 PRO A CA 1
ATOM 3560 C C . PRO A 1 471 ? -40.060 18.233 -29.043 1.00 57.44 471 PRO A C 1
ATOM 3562 O O . PRO A 1 471 ? -40.778 19.071 -29.576 1.00 57.44 471 PRO A O 1
ATOM 3565 N N . THR A 1 472 ? -40.084 16.953 -29.460 1.00 34.12 472 THR A N 1
ATOM 3566 C CA . THR A 1 472 ? -41.316 16.152 -29.739 1.00 34.12 472 THR A CA 1
ATOM 3567 C C . THR A 1 472 ? -41.017 14.736 -30.264 1.00 34.12 472 THR A C 1
ATOM 3569 O O . THR A 1 472 ? -39.952 14.457 -30.804 1.00 34.12 472 THR A O 1
ATOM 3572 N N . ALA A 1 473 ? -41.981 13.843 -30.021 1.00 37.88 473 ALA A N 1
ATOM 3573 C CA . ALA A 1 473 ? -41.981 12.397 -30.220 1.00 37.88 473 ALA A CA 1
ATOM 3574 C C . ALA A 1 473 ? -42.269 11.941 -31.667 1.00 37.88 473 ALA A C 1
ATOM 3576 O O . ALA A 1 473 ? -42.911 12.655 -32.432 1.00 37.88 473 ALA A O 1
ATOM 3577 N N . GLY A 1 474 ? -41.891 10.695 -31.980 1.00 33.66 474 GLY A N 1
ATOM 3578 C CA . GLY A 1 474 ? -42.307 9.953 -33.173 1.00 33.66 474 GLY A CA 1
ATOM 3579 C C . GLY A 1 474 ? -42.412 8.452 -32.875 1.00 33.66 474 GLY A C 1
ATOM 3580 O O . GLY A 1 474 ? -41.474 7.848 -32.364 1.00 33.66 474 GLY A O 1
ATOM 3581 N N . HIS A 1 475 ? -43.589 7.898 -33.149 1.00 34.84 475 HIS A N 1
ATOM 3582 C CA . HIS A 1 475 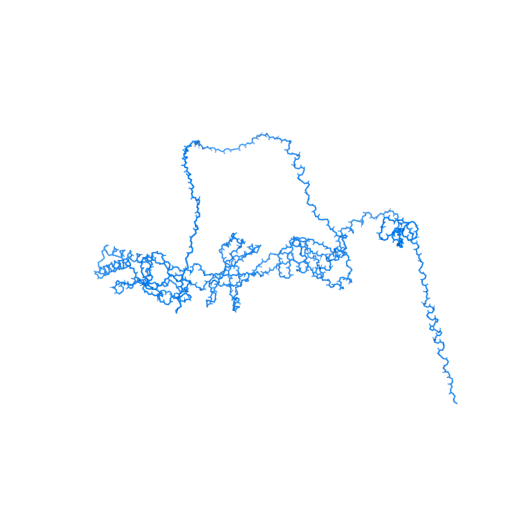? -44.025 6.501 -33.031 1.00 34.84 475 HIS A CA 1
ATOM 3583 C C . HIS A 1 475 ? -44.092 5.875 -34.448 1.00 34.84 475 HIS A C 1
ATOM 3585 O O . HIS A 1 475 ? -44.105 6.647 -35.404 1.00 34.84 475 HIS A O 1
ATOM 3591 N N . MET A 1 476 ? -44.241 4.539 -34.553 1.00 34.97 476 MET A N 1
ATOM 3592 C CA . MET A 1 476 ? -44.288 3.656 -35.760 1.00 34.97 476 MET A CA 1
ATOM 3593 C C . MET A 1 476 ? -42.920 3.080 -36.192 1.00 34.97 476 MET A C 1
ATOM 3595 O O . MET A 1 476 ? -41.922 3.783 -36.169 1.00 34.97 476 MET A O 1
ATOM 3599 N N . ASP A 1 477 ? -42.751 1.822 -36.613 1.00 34.66 477 ASP A N 1
ATOM 3600 C CA . ASP A 1 477 ? -43.673 0.696 -36.784 1.00 34.66 477 ASP A CA 1
ATOM 3601 C C . ASP A 1 477 ? -42.897 -0.634 -36.884 1.00 34.66 477 ASP A C 1
ATOM 3603 O O . ASP A 1 477 ? -41.685 -0.675 -37.095 1.00 34.66 477 ASP A O 1
ATOM 3607 N N . HIS A 1 478 ? -43.646 -1.725 -36.755 1.00 37.88 478 HIS A N 1
ATOM 3608 C CA . HIS A 1 478 ? -43.255 -3.124 -36.915 1.00 37.88 478 HIS A CA 1
ATOM 3609 C C . HIS A 1 478 ? -42.450 -3.465 -38.186 1.00 37.88 478 HIS A C 1
ATOM 3611 O O . HIS A 1 478 ? -42.933 -3.255 -39.297 1.00 37.88 478 HIS A O 1
ATOM 3617 N N . HIS A 1 479 ? -41.376 -4.256 -38.043 1.00 41.72 479 HIS A N 1
ATOM 3618 C CA . HIS A 1 479 ? -41.083 -5.313 -39.018 1.00 41.72 479 HIS A CA 1
ATOM 3619 C C . HIS A 1 479 ? -40.491 -6.585 -38.393 1.00 41.72 479 HIS A C 1
ATOM 3621 O O . HIS A 1 479 ? -39.511 -6.586 -37.655 1.00 41.72 479 HIS A O 1
ATOM 3627 N N . LYS A 1 480 ? -41.184 -7.676 -38.711 1.00 36.59 480 LYS A N 1
ATOM 3628 C CA . LYS A 1 480 ? -40.977 -9.088 -38.393 1.00 36.59 480 LYS A CA 1
ATOM 3629 C C . LYS A 1 480 ? -40.410 -9.737 -39.653 1.00 36.59 480 LYS A C 1
ATOM 3631 O O . LYS A 1 480 ? -40.991 -9.488 -40.701 1.00 36.59 480 LYS A O 1
ATOM 3636 N N . MET A 1 481 ? -39.378 -10.583 -39.551 1.00 42.97 481 MET A N 1
ATOM 3637 C CA . MET A 1 481 ? -39.170 -11.809 -40.358 1.00 42.97 481 MET A CA 1
ATOM 3638 C C . MET A 1 481 ? -37.825 -12.506 -40.008 1.00 42.97 481 MET A C 1
ATOM 3640 O O . MET A 1 481 ? -37.022 -11.907 -39.297 1.00 42.97 481 MET A O 1
ATOM 3644 N N . PRO A 1 482 ? -37.620 -13.793 -40.376 1.00 60.09 482 PRO A N 1
ATOM 3645 C CA . PRO A 1 482 ? -37.164 -14.820 -39.434 1.00 60.09 482 PRO A CA 1
ATOM 3646 C C . PRO A 1 482 ? -35.846 -15.524 -39.818 1.00 60.09 482 PRO A C 1
ATOM 3648 O O . PRO A 1 482 ? -35.380 -15.415 -40.943 1.00 60.09 482 PRO A O 1
ATOM 3651 N N . GLY A 1 483 ? -35.374 -16.381 -38.904 1.00 35.81 483 GLY A N 1
ATOM 3652 C CA . GLY A 1 483 ? -34.922 -17.741 -39.232 1.00 35.81 483 GLY A CA 1
ATOM 3653 C C . GLY A 1 483 ? -33.487 -17.924 -39.734 1.00 35.81 483 GLY A C 1
ATOM 3654 O O . GLY A 1 483 ? -33.114 -17.445 -40.796 1.00 35.81 483 GLY A O 1
ATOM 3655 N N . GLY A 1 484 ? -32.722 -18.744 -39.011 1.00 39.75 484 GLY A N 1
ATOM 3656 C CA . GLY A 1 484 ? -31.447 -19.278 -39.485 1.00 39.75 484 GLY A CA 1
ATOM 3657 C C . GLY A 1 484 ? -30.724 -20.071 -38.406 1.00 39.75 484 GLY A C 1
ATOM 3658 O O . GLY A 1 484 ? -29.822 -19.553 -37.764 1.00 39.75 484 GLY A O 1
ATOM 3659 N N . ALA A 1 485 ? -31.161 -21.310 -38.190 1.00 49.16 485 ALA A N 1
ATOM 3660 C CA . ALA A 1 485 ? -30.377 -22.326 -37.505 1.00 49.16 485 ALA A CA 1
ATOM 3661 C C . ALA A 1 485 ? -29.363 -22.928 -38.488 1.00 49.16 485 ALA A C 1
ATOM 3663 O O . ALA A 1 485 ? -29.769 -23.340 -39.577 1.00 49.16 485 ALA A O 1
ATOM 3664 N N . GLN A 1 486 ? -28.096 -23.002 -38.081 1.00 47.47 486 GLN A N 1
ATOM 3665 C CA . GLN A 1 486 ? -27.195 -24.153 -38.215 1.00 47.47 486 GLN A CA 1
ATOM 3666 C C . GLN A 1 486 ? -25.943 -23.920 -37.374 1.00 47.47 486 GLN A C 1
ATOM 3668 O O . GLN A 1 486 ? -25.444 -22.772 -37.386 1.00 47.47 486 GLN A O 1
#

Foldseek 3Di:
DDDDDDPDPVVVVVVVVVVVVVPPDPPPPPPPPFDFPWWADPVHRVDTHNDFDADPPPRHTTDTDGDDDDDDDDDDPPPPPPPPQPFLFDFDDPVNCVVLVWDKDFWAWDWDWFWDKFKWFWAFDPVFKDWQFFLFWWFWAAAPQQDAFGWFAAFAFGTKTADPVLLVLLVQLLVLLVVLVVCVVVVPPDPVNVVSVVSNVVSVVVNVSRPADPVVSVVCNVVSDRDRIGTDGDNHTFGWNDADDDHGDTDGGGHGGTITGHLQKIKIKTWADDPVVVQDDFQAWKWKAAPVPRDIWIWGFHPDDFDQDPVVRTTTTIIMTGQVPSPRDGRGMIMIIGTTTGDTATKDFPQQWDDPPVWTWWWWDDPRHTAIWTFDWDDDRPRMIGTPDTDDGGIMTTNPSNVVSVVSSVVPVSRDDDDPDPPPPPVVVVVPPPPDDDDDDDDDDDDDDDDDDDDDDDDDDDDDDDDDDDDDDDDDDDDDDDDDDD

pLDDT: mean 73.76, std 21.92, range [28.36, 96.88]

Nearest PDB structures (foldseek):
  4dnr-assembly1_C  TM=7.636E-01  e=8.999E-25  Escherichia coli K-12
  3opo-assembly1_A  TM=6.561E-01  e=9.423E-21  Escherichia coli K-12
  3lnn-assembly1_A  TM=5.092E-01  e=3.873E-21  Cupriavidus metallidurans CH34
  3lnn-assembly2_B  TM=6.677E-01  e=1.938E-13  Cupriavidus metallidurans CH34
  4kku-assembly2_B  TM=6.123E-01  e=2.800E-14  Borreliella burgdorferi B31

Secondary structure (DSSP, 8-state):
--------SHHHHHHHHHHHHHH------------EEEEE-SS-TT-EESS--B-TTT-PBPEEEEPP------SS-TTTTTSSSS---B---HHHHHHTT-EEEE-EEE--EEEEEEEEEEEE-GGGEEEEE-SS-EEEEEE-S--TT-EE-TT-EEEEEE-HHHHHHHHHHHHHHHHHHHHHHTT--SHHHHHHHHHHHHHHHHHHHTT--HHHHHHHHHHTS--SSEEEE-SSSEEEEEE---TT-EE-TT-EEEEEE--SEEEEEEEE-GGGGGT--TT-EEEEE-TTT--EEEEEE-SSPPEEETTTTEEEEEEEEE-GGG-S-TT-EEEEEEEEEPPPEEEEEGGG-EE-SSSEEEEEEETTEEEEEEEEEEEEETTEEEEEES--TT-EEEEESHHHHHHHHHHS-TT-PPP----TTSSSSSSSSSSS--------------------------------------------------

Mean predicted aligned error: 19.86 Å

Solvent-accessible surface area (backbone atoms only — not comparable to full-atom values): 29297 Å² total; per-residue (Å²): 134,87,78,88,87,83,93,63,66,71,62,55,55,51,51,51,52,51,50,54,57,71,69,59,69,81,78,75,75,76,73,76,78,70,61,65,72,37,22,31,36,94,88,47,77,85,49,74,34,89,59,89,48,59,41,94,88,77,70,45,73,40,45,77,42,64,69,79,90,84,87,79,86,91,80,92,61,87,85,67,67,84,74,78,80,80,73,46,43,45,71,60,53,72,68,56,38,60,74,60,59,49,37,74,40,62,27,40,74,48,59,50,76,38,76,45,79,36,63,21,35,30,37,67,33,72,94,41,52,45,74,45,50,35,46,47,47,38,35,29,66,41,71,42,89,59,53,68,70,34,76,44,46,55,68,38,65,35,33,34,32,36,37,73,67,57,46,57,49,44,44,53,28,46,61,33,44,51,53,37,50,52,40,58,74,67,67,54,92,44,78,65,46,60,53,29,52,52,50,28,48,55,35,50,52,52,42,42,64,41,54,48,50,73,67,58,60,49,46,31,65,75,68,72,46,70,63,82,61,44,64,44,53,35,95,47,54,28,28,28,74,39,66,68,69,53,63,71,38,74,47,48,60,65,41,61,40,35,34,34,30,33,47,61,42,30,29,33,45,22,63,40,59,75,78,59,66,76,61,69,55,69,63,40,63,30,42,35,27,38,77,91,79,65,54,72,41,69,24,31,31,43,81,65,83,68,48,69,42,82,87,80,66,25,39,41,43,49,25,44,29,72,23,81,90,54,73,72,47,68,78,36,68,32,42,32,40,37,66,37,74,46,74,73,37,40,29,37,52,43,62,24,51,48,76,71,84,88,46,28,36,34,35,35,67,51,98,67,27,39,23,79,38,66,28,42,69,60,57,74,57,88,65,30,28,28,45,76,42,69,79,57,80,69,43,41,30,33,41,33,50,42,66,60,55,50,52,51,48,64,75,52,65,89,41,69,77,78,73,84,73,78,75,85,72,65,75,73,68,66,72,74,67,74,85,76,79,88,80,85,89,82,89,82,92,80,90,82,91,89,81,87,78,90,83,83,87,78,90,85,88,81,87,88,79,89,81,89,88,82,89,85,89,86,84,92,82,91,86,87,88,82,88,84,90,131

Radius of gyration: 48.55 Å; Cα contacts (8 Å, |Δi|>4): 769; chains: 1; bounding box: 118×130×132 Å

Sequence (486 aa):
MSRTRLIAFPALAAMLLVFVAAHYRPTARASTARRVLYYVDPMHPDYKSSKPGIAPDCGMKLVPVYAAALGAEPDDAASRANESSAHAGVQLSADAQQALGIRMARVEKTSGPQDVRLLGRVVPDETRVYRVNSGAEGFVKDTREDAVGNHVSKDQRLATLYSPEFLTIAGGYLSASERTQQSAALKESSPAGTAGVAGVQNWADRLRTLGMSDFQIREITNNRKVPEDIYVVSPADGFILARSISPGLRFDRFTEFYKIADLSHVWVVADMFGREAQLIRRGSLARVTLPDTGQSFTARVSDSLPEVDPATRSLKLRLEVDNPGFALRPDMFVNVQLPLAMPAGLTVPADAVIDSGAAGRVYVKGPNGVEPREIMTGWRMGDRVQVLSGLREGEEVVSSGTFLVDSEARLHPGSRPAAPRSTSATRQLAMKNAEAKGPKTMSEHAHDMPGMSHMDGSDTDSARRSSQGAPTAGHMDHHKMPGGAQ